Protein 7CVO (pdb70)

Structure (mmCIF, N/CA/C/O backbone):
data_7CVO
#
_entry.id   7CVO
#
_cell.length_a   54.744
_cell.length_b   139.944
_cell.length_c   65.569
_cell.angle_alpha   90.000
_cell.angle_beta   108.380
_cell.angle_gamma   90.000
#
_symmetry.space_group_name_H-M   'P 1 21 1'
#
loop_
_entity.id
_entity.type
_entity.pdbx_description
1 polymer 'Chimera of Nuclear transcription factor Y subunit C-4 and Zinc finger protein CONSTANS'
2 polymer 'Nuclear transcription factor Y subunit B-3'
3 polymer 'FT CORE2 DNA forward strand'
4 polymer 'FT CORE2 DNA reverse strand'
5 water water
#
loop_
_atom_site.group_PDB
_atom_site.id
_atom_site.type_symbol
_atom_site.label_atom_id
_atom_site.label_alt_id
_atom_site.label_comp_id
_atom_site.label_asym_id
_atom_site.label_entity_id
_atom_site.label_seq_id
_atom_site.pdbx_PDB_ins_code
_atom_site.Cartn_x
_atom_site.Cartn_y
_atom_site.Cartn_z
_atom_site.occupancy
_atom_site.B_iso_or_equiv
_atom_site.auth_seq_id
_atom_site.auth_comp_id
_atom_site.auth_asym_id
_atom_site.auth_atom_id
_atom_site.pdbx_PDB_model_num
ATOM 1 N N . HIS A 1 6 ? -12.399 -30.564 6.002 1.00 73.39 77 HIS A N 1
ATOM 2 C CA . HIS A 1 6 ? -11.556 -31.027 4.896 1.00 76.27 77 HIS A CA 1
ATOM 3 C C . HIS A 1 6 ? -11.143 -32.478 5.053 1.00 74.89 77 HIS A C 1
ATOM 4 O O . HIS A 1 6 ? -11.083 -33.018 6.152 1.00 78.87 77 HIS A O 1
ATOM 11 N N . GLN A 1 7 ? -10.871 -33.121 3.937 1.00 69.62 78 GLN A N 1
ATOM 12 C CA . GLN A 1 7 ? -10.415 -34.498 3.973 1.00 71.83 78 GLN A CA 1
ATOM 13 C C . GLN A 1 7 ? -8.894 -34.578 4.027 1.00 72.18 78 GLN A C 1
ATOM 14 O O . GLN A 1 7 ? -8.341 -35.680 4.157 1.00 70.19 78 GLN A O 1
ATOM 20 N N . LEU A 1 8 ? -8.197 -33.436 3.989 1.00 58.86 79 LEU A N 1
ATOM 21 C CA . LEU A 1 8 ? -6.769 -33.479 4.246 1.00 44.45 79 LEU A CA 1
ATOM 22 C C . LEU A 1 8 ? -6.384 -32.259 5.064 1.00 45.27 79 LEU A C 1
ATOM 23 O O . LEU A 1 8 ? -6.899 -31.161 4.826 1.00 45.89 79 LEU A O 1
ATOM 28 N N . PRO A 1 9 ? -5.514 -32.438 6.061 1.00 47.12 80 PRO A N 1
ATOM 29 C CA . PRO A 1 9 ? -5.211 -31.360 7.016 1.00 45.93 80 PRO A CA 1
ATOM 30 C C . PRO A 1 9 ? -4.422 -30.229 6.377 1.00 46.63 80 PRO A C 1
ATOM 31 O O . PRO A 1 9 ? -3.332 -30.436 5.834 1.00 45.58 80 PRO A O 1
ATOM 35 N N . LEU A 1 10 ? -4.973 -29.017 6.486 1.00 43.05 81 LEU A N 1
ATOM 36 C CA . LEU A 1 10 ? -4.370 -27.854 5.843 1.00 45.98 81 LEU A CA 1
ATOM 37 C C . LEU A 1 10 ? -2.962 -27.558 6.375 1.00 45.26 81 LEU A C 1
ATOM 38 O O . LEU A 1 10 ? -2.034 -27.310 5.594 1.00 49.69 81 LEU A O 1
ATOM 43 N N . ALA A 1 11 ? -2.790 -27.553 7.700 1.00 44.89 82 ALA A N 1
ATOM 44 C CA . ALA A 1 11 ? -1.498 -27.210 8.288 1.00 41.91 82 ALA A CA 1
ATOM 45 C C . ALA A 1 11 ? -0.405 -28.110 7.767 1.00 42.14 82 ALA A C 1
ATOM 46 O O . ALA A 1 11 ? 0.703 -27.645 7.470 1.00 39.59 82 ALA A O 1
ATOM 48 N N . ARG A 1 12 ? -0.709 -29.402 7.626 1.00 41.21 83 ARG A N 1
ATOM 49 C CA . ARG A 1 12 ? 0.297 -30.349 7.165 1.00 46.85 83 ARG A CA 1
ATOM 50 C C . ARG A 1 12 ? 0.679 -30.117 5.704 1.00 47.36 83 ARG A C 1
ATOM 51 O O . ARG A 1 12 ? 1.833 -30.351 5.318 1.00 41.89 83 ARG A O 1
ATOM 59 N N . ILE A 1 13 ? -0.275 -29.660 4.890 1.00 44.75 84 ILE A N 1
ATOM 60 C CA . ILE A 1 13 ? 0.019 -29.256 3.522 1.00 40.93 84 ILE A CA 1
ATOM 61 C C . ILE A 1 13 ? 1.002 -28.080 3.512 1.00 40.43 84 ILE A C 1
ATOM 62 O O . ILE A 1 13 ? 2.038 -28.121 2.829 1.00 44.85 84 ILE A O 1
ATOM 67 N N . LYS A 1 14 ? 0.683 -27.022 4.272 1.00 39.52 85 LYS A N 1
ATOM 68 C CA . LYS A 1 14 ? 1.571 -25.857 4.430 1.00 45.37 85 LYS A CA 1
ATOM 69 C C . LYS A 1 14 ? 2.976 -26.261 4.843 1.00 41.02 85 LYS A C 1
ATOM 70 O O . LYS A 1 14 ? 3.962 -25.716 4.338 1.00 43.85 85 LYS A O 1
ATOM 76 N N . LYS A 1 15 ? 3.082 -27.197 5.785 1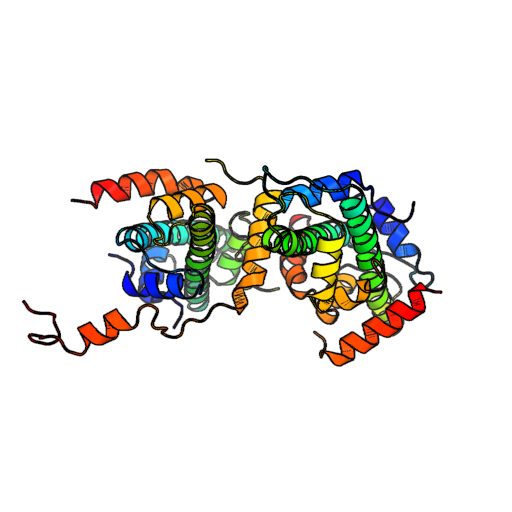.00 36.06 86 LYS A N 1
ATOM 77 C CA . LYS A 1 15 ? 4.386 -27.696 6.204 1.00 40.82 86 LYS A CA 1
ATOM 78 C C . LYS A 1 15 ? 5.180 -28.207 5.004 1.00 40.59 86 LYS A C 1
ATOM 79 O O . LYS A 1 15 ? 6.322 -27.783 4.763 1.00 39.25 86 LYS A O 1
ATOM 85 N N . ILE A 1 16 ? 4.579 -29.107 4.220 1.00 36.65 87 ILE A N 1
ATOM 86 C CA . ILE A 1 16 ? 5.290 -29.664 3.068 1.00 41.31 87 ILE A CA 1
ATOM 87 C C . ILE A 1 16 ? 5.636 -28.571 2.060 1.00 38.32 87 ILE A C 1
ATOM 88 O O . ILE A 1 16 ? 6.749 -28.537 1.525 1.00 47.71 87 ILE A O 1
ATOM 93 N N . MET A 1 17 ? 4.699 -27.650 1.799 1.00 43.30 88 MET A N 1
ATOM 94 C CA . MET A 1 17 ? 4.999 -26.517 0.921 1.00 36.50 88 MET A CA 1
ATOM 95 C C . MET A 1 17 ? 6.220 -25.749 1.415 1.00 38.98 88 MET A C 1
ATOM 96 O O . MET A 1 17 ? 7.145 -25.472 0.648 1.00 41.77 88 MET A O 1
ATOM 101 N N . LYS A 1 18 ? 6.244 -25.410 2.710 1.00 32.60 89 LYS A N 1
ATOM 102 C CA . LYS A 1 18 ? 7.298 -24.571 3.275 1.00 40.21 89 LYS A CA 1
ATOM 103 C C . LYS A 1 18 ? 8.653 -25.279 3.381 1.00 52.34 89 LYS A C 1
ATOM 104 O O . LYS A 1 18 ? 9.651 -24.607 3.632 1.00 53.82 89 LYS A O 1
ATOM 110 N N . ALA A 1 19 ? 8.735 -26.593 3.154 1.00 49.25 90 ALA A N 1
ATOM 111 C CA . ALA A 1 19 ? 10.041 -27.247 3.102 1.00 45.38 90 ALA A CA 1
ATOM 112 C C . ALA A 1 19 ? 10.895 -26.771 1.941 1.00 49.02 90 ALA A C 1
ATOM 113 O O . ALA A 1 19 ? 12.064 -27.148 1.848 1.00 56.39 90 ALA A O 1
ATOM 115 N N . ASP A 1 20 ? 10.331 -26.003 1.030 1.00 44.53 91 ASP A N 1
ATOM 116 C CA . ASP A 1 20 ? 11.104 -25.336 0.009 1.00 47.24 91 ASP A CA 1
ATOM 117 C C . ASP A 1 20 ? 11.529 -23.993 0.599 1.00 50.46 91 ASP A C 1
ATOM 118 O O . ASP A 1 20 ? 10.679 -23.176 0.970 1.00 52.06 91 ASP A O 1
ATOM 123 N N . GLU A 1 21 ? 12.844 -23.784 0.715 1.00 46.24 92 GLU A N 1
ATOM 124 C CA . GLU A 1 21 ? 13.338 -22.572 1.362 1.00 58.55 92 GLU A CA 1
ATOM 125 C C . GLU A 1 21 ? 12.941 -21.313 0.597 1.00 59.56 92 GLU A C 1
ATOM 126 O O . GLU A 1 21 ? 12.781 -20.247 1.203 1.00 62.21 92 GLU A O 1
ATOM 132 N N . ASP A 1 22 ? 12.745 -21.411 -0.720 1.00 5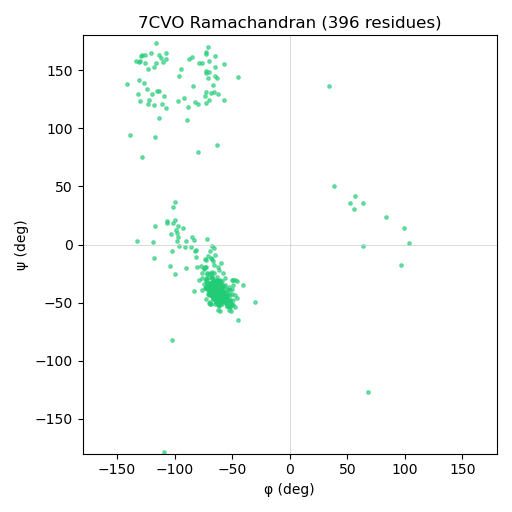5.01 93 ASP A N 1
ATOM 133 C CA . ASP A 1 22 ? 12.364 -20.222 -1.476 1.00 55.34 93 ASP A CA 1
ATOM 134 C C . ASP A 1 22 ? 10.918 -19.783 -1.243 1.00 60.73 93 ASP A C 1
ATOM 135 O O . ASP A 1 22 ? 10.557 -18.676 -1.651 1.00 68.34 93 ASP A O 1
ATOM 140 N N . VAL A 1 23 ? 10.078 -20.604 -0.611 1.00 53.45 94 VAL A N 1
ATOM 141 C CA . VAL A 1 23 ? 8.709 -20.195 -0.320 1.00 50.27 94 VAL A CA 1
ATOM 142 C C . VAL A 1 23 ? 8.712 -19.171 0.812 1.00 60.13 94 VAL A C 1
ATOM 143 O O . VAL A 1 23 ? 9.334 -19.387 1.856 1.00 64.79 94 VAL A O 1
ATOM 147 N N . ARG A 1 24 ? 8.006 -18.052 0.619 1.00 58.85 95 ARG A N 1
ATOM 148 C CA . ARG A 1 24 ? 7.872 -17.082 1.710 1.00 51.30 95 ARG A CA 1
ATOM 149 C C . ARG A 1 24 ? 6.510 -17.168 2.389 1.00 51.56 95 ARG A C 1
ATOM 150 O O . ARG A 1 24 ? 6.360 -17.789 3.444 1.00 52.82 95 ARG A O 1
ATOM 158 N N . MET A 1 25 ? 5.510 -16.543 1.803 1.00 48.45 96 MET A N 1
ATOM 159 C CA . MET A 1 25 ? 4.175 -16.603 2.359 1.00 46.08 96 MET A CA 1
ATOM 160 C C . MET A 1 25 ? 3.279 -17.410 1.431 1.00 48.90 96 MET A C 1
ATOM 161 O O . MET A 1 25 ? 3.584 -17.609 0.244 1.00 46.34 96 MET A O 1
ATOM 166 N N . ILE A 1 26 ? 2.162 -17.876 1.996 1.00 43.22 97 ILE A N 1
ATOM 167 C CA . ILE A 1 26 ? 1.224 -18.748 1.304 1.00 40.22 97 ILE A CA 1
ATOM 168 C C . ILE A 1 26 ? -0.175 -18.192 1.514 1.00 43.49 97 ILE A C 1
ATOM 169 O O . ILE A 1 26 ? -0.558 -17.862 2.639 1.00 46.75 97 ILE A O 1
ATOM 174 N N . SER A 1 27 ? -0.915 -18.028 0.429 1.00 40.02 98 SER A N 1
ATOM 175 C CA . SER A 1 27 ? -2.252 -17.489 0.550 1.00 35.36 98 SER A CA 1
ATOM 176 C C . SER A 1 27 ? -3.152 -18.511 1.218 1.00 35.08 98 SER A C 1
ATOM 177 O O . SER A 1 27 ? -2.884 -19.714 1.222 1.00 39.68 98 SER A O 1
ATOM 180 N N . ALA A 1 28 ? -4.241 -18.031 1.791 1.00 42.68 99 ALA A N 1
ATOM 181 C CA . ALA A 1 28 ? -5.090 -18.984 2.491 1.00 41.75 99 ALA A CA 1
ATOM 182 C C . ALA A 1 28 ? -5.775 -19.957 1.536 1.00 41.54 99 ALA A C 1
ATOM 183 O O . ALA A 1 28 ? -6.094 -21.080 1.940 1.00 49.82 99 ALA A O 1
ATOM 185 N N . GLU A 1 29 ? -5.978 -19.567 0.276 1.00 42.36 100 GLU A N 1
ATOM 186 C CA . GLU A 1 29 ? -6.540 -20.501 -0.694 1.00 43.30 100 GLU A CA 1
ATOM 187 C C . GLU A 1 29 ? -5.591 -21.630 -1.024 1.00 43.91 100 GLU A C 1
ATOM 188 O O . GLU A 1 29 ? -6.038 -22.750 -1.292 1.00 49.34 100 GLU A O 1
ATOM 194 N N . ALA A 1 30 ? -4.294 -21.348 -1.096 1.00 40.38 101 ALA A N 1
ATOM 195 C CA . ALA A 1 30 ? -3.384 -22.332 -1.663 1.00 42.56 101 ALA A CA 1
ATOM 196 C C . ALA A 1 30 ? -3.538 -23.680 -0.979 1.00 36.85 101 ALA A C 1
ATOM 197 O O . ALA A 1 30 ? -3.884 -24.658 -1.655 1.00 36.26 101 ALA A O 1
ATOM 199 N N . PRO A 1 31 ? -3.400 -23.795 0.344 1.00 37.25 102 PRO A N 1
ATOM 200 C CA . PRO A 1 31 ? -3.597 -25.133 0.947 1.00 36.62 102 PRO A CA 1
ATOM 201 C C . PRO A 1 31 ? -4.964 -25.724 0.663 1.00 37.77 102 PRO A C 1
ATOM 202 O O . PRO A 1 31 ? -5.075 -26.919 0.383 1.00 37.22 102 PRO A O 1
ATOM 206 N N . ILE A 1 32 ? -6.007 -24.895 0.693 1.00 44.67 103 ILE A N 1
ATOM 207 C CA . ILE A 1 32 ? -7.355 -25.362 0.403 1.00 32.89 103 ILE A CA 1
ATOM 208 C C . ILE A 1 32 ? -7.416 -25.936 -0.998 1.00 30.42 103 ILE A C 1
ATOM 209 O O . ILE A 1 32 ? -7.925 -27.036 -1.219 1.00 44.04 103 ILE A O 1
ATOM 214 N N . LEU A 1 33 ? -6.849 -25.229 -1.957 1.00 30.41 104 LEU A N 1
ATOM 215 C CA . LEU A 1 33 ? -6.816 -25.759 -3.311 1.00 31.78 104 LEU A CA 1
ATOM 216 C C . LEU A 1 33 ? -6.050 -27.079 -3.369 1.00 35.49 104 LEU A C 1
ATOM 217 O O . LEU A 1 33 ? -6.493 -28.048 -4.003 1.00 30.09 104 LEU A O 1
ATOM 222 N N . PHE A 1 34 ? -4.912 -27.134 -2.689 1.00 30.07 105 PHE A N 1
ATOM 223 C CA . PHE A 1 34 ? -4.040 -28.298 -2.742 1.00 37.23 105 PHE A CA 1
ATOM 224 C C . PHE A 1 34 ? -4.724 -29.531 -2.168 1.00 36.40 105 PHE A C 1
ATOM 225 O O . PHE A 1 34 ? -4.649 -30.621 -2.743 1.00 43.88 105 PHE A O 1
ATOM 233 N N . ALA A 1 35 ? -5.392 -29.378 -1.033 1.00 35.64 106 ALA A N 1
ATOM 234 C CA . ALA A 1 35 ? -6.109 -30.502 -0.448 1.00 34.62 106 ALA A CA 1
ATOM 235 C C . ALA A 1 35 ? -6.999 -31.183 -1.481 1.00 31.74 106 ALA A C 1
ATOM 236 O O . ALA A 1 35 ? -7.057 -32.410 -1.553 1.00 42.48 106 ALA A O 1
ATOM 238 N N . LYS A 1 36 ? -7.688 -30.395 -2.296 1.00 32.17 107 LYS A N 1
ATOM 239 C CA . LYS A 1 36 ? -8.527 -30.954 -3.342 1.00 33.61 107 LYS A CA 1
ATOM 240 C C . LYS A 1 36 ? -7.686 -31.546 -4.480 1.00 36.16 107 LYS A C 1
ATOM 241 O O . LYS A 1 36 ? -8.023 -32.605 -5.024 1.00 37.45 107 LYS A O 1
ATOM 247 N N . ALA A 1 37 ? -6.568 -30.902 -4.828 1.00 33.71 108 ALA A N 1
ATOM 248 C CA . ALA A 1 37 ? -5.720 -31.439 -5.887 1.00 26.56 108 ALA A CA 1
ATOM 249 C C . ALA A 1 37 ? -5.026 -32.722 -5.457 1.00 27.20 108 ALA A C 1
ATOM 250 O O . ALA A 1 37 ? -4.873 -33.652 -6.263 1.00 36.52 108 ALA A O 1
ATOM 252 N N . CYS A 1 38 ? -4.617 -32.810 -4.190 1.00 23.56 109 CYS A N 1
ATOM 253 C CA . CYS A 1 38 ? -4.051 -34.068 -3.704 1.00 28.93 109 CYS A CA 1
ATOM 254 C C . CYS A 1 38 ? -5.074 -35.181 -3.786 1.00 33.97 109 CYS A C 1
ATOM 255 O O . CYS A 1 38 ? -4.754 -36.295 -4.206 1.00 36.05 109 CYS A O 1
ATOM 258 N N . GLU A 1 39 ? -6.319 -34.884 -3.412 1.00 35.65 110 GLU A N 1
ATOM 259 C CA . GLU A 1 39 ? -7.405 -35.837 -3.578 1.00 35.36 110 GLU A CA 1
ATOM 260 C C . GLU A 1 39 ? -7.494 -36.360 -5.017 1.00 32.68 110 GLU A C 1
ATOM 261 O O . GLU A 1 39 ? -7.508 -37.576 -5.250 1.00 32.06 110 GLU A O 1
ATOM 267 N N . LEU A 1 40 ? -7.558 -35.462 -6.002 1.00 36.81 111 LEU A N 1
ATOM 268 C CA . LEU A 1 40 ? -7.617 -35.948 -7.382 1.00 33.81 111 LEU A CA 1
ATOM 269 C C . LEU A 1 40 ? -6.377 -36.760 -7.730 1.00 30.81 111 LEU A C 1
ATOM 270 O O . LEU A 1 40 ? -6.463 -37.752 -8.454 1.00 32.06 111 LEU A O 1
ATOM 275 N N . PHE A 1 41 ? -5.212 -36.337 -7.235 1.00 25.10 112 PHE A N 1
ATOM 276 C CA . PHE A 1 41 ? -3.983 -37.039 -7.550 1.00 27.70 112 PHE A CA 1
ATOM 277 C C . PHE A 1 41 ? -4.003 -38.445 -6.973 1.00 36.63 112 PHE A C 1
ATOM 278 O O . PHE A 1 41 ? -3.547 -39.398 -7.619 1.00 31.36 112 PHE A O 1
ATOM 286 N N . ILE A 1 42 ? -4.544 -38.593 -5.761 1.00 32.56 113 ILE A N 1
ATOM 287 C CA . ILE A 1 42 ? -4.646 -39.908 -5.149 1.00 33.48 113 ILE A CA 1
ATOM 288 C C . ILE A 1 42 ? -5.615 -40.783 -5.933 1.00 38.82 113 ILE A C 1
ATOM 289 O O . ILE A 1 42 ? -5.325 -41.955 -6.224 1.00 36.40 113 ILE A O 1
ATOM 294 N N . LEU A 1 43 ? -6.771 -40.224 -6.305 1.00 31.22 114 LEU A N 1
ATOM 295 C CA . LEU A 1 43 ? -7.737 -41.000 -7.069 1.00 29.69 114 LEU A CA 1
ATOM 296 C C . LEU A 1 43 ? -7.127 -41.476 -8.378 1.00 30.91 114 LEU A C 1
ATOM 297 O O . LEU A 1 43 ? -7.202 -42.666 -8.713 1.00 42.09 114 LEU A O 1
ATOM 302 N N . GLU A 1 44 ? -6.483 -40.573 -9.119 1.00 31.58 115 GLU A N 1
ATOM 303 C CA . GLU A 1 44 ? -5.896 -40.998 -10.388 1.00 37.96 115 GLU A CA 1
ATOM 304 C C . GLU A 1 44 ? -4.802 -42.050 -10.179 1.00 41.46 115 GLU A C 1
ATOM 305 O O . GLU A 1 44 ? -4.778 -43.078 -10.868 1.00 42.93 115 GLU A O 1
ATOM 311 N N . LEU A 1 45 ? -3.881 -41.797 -9.241 1.00 35.70 116 LEU A N 1
ATOM 312 C CA . LEU A 1 45 ? -2.811 -42.750 -8.966 1.00 30.98 116 LEU A CA 1
ATOM 313 C C . LEU A 1 45 ? -3.373 -44.094 -8.578 1.00 36.19 116 LEU A C 1
ATOM 314 O O . LEU A 1 45 ? -2.902 -45.136 -9.048 1.00 38.27 116 LEU A O 1
ATOM 319 N N . THR A 1 46 ? -4.392 -44.091 -7.725 1.00 33.52 117 THR A N 1
ATOM 320 C CA . THR A 1 46 ? -4.945 -45.360 -7.291 1.00 33.60 117 THR A CA 1
ATOM 321 C C . THR A 1 46 ? -5.682 -46.054 -8.425 1.00 38.70 117 THR A C 1
ATOM 322 O O . THR A 1 46 ? -5.534 -47.269 -8.596 1.00 42.48 117 THR A O 1
ATOM 326 N N . ILE A 1 47 ? -6.477 -45.301 -9.201 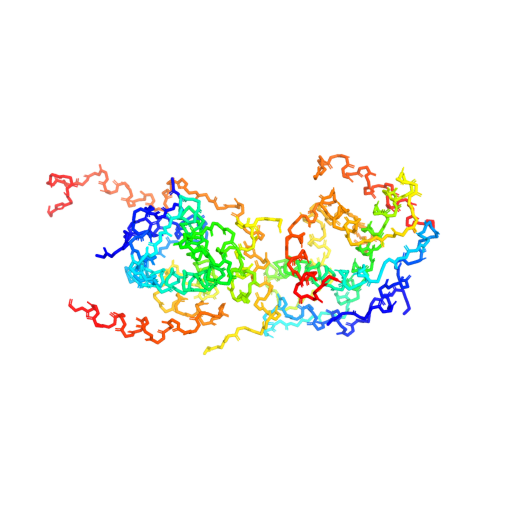1.00 42.07 118 ILE A N 1
ATOM 327 C CA . ILE A 1 47 ? -7.222 -45.899 -10.313 1.00 37.93 118 ILE A CA 1
ATOM 328 C C . ILE A 1 47 ? -6.283 -46.686 -11.203 1.00 35.57 118 ILE A C 1
ATOM 329 O O . ILE A 1 47 ? -6.535 -47.852 -11.522 1.00 43.37 118 ILE A O 1
ATOM 334 N N . ARG A 1 48 ? -5.179 -46.060 -11.611 1.00 35.76 119 ARG A N 1
ATOM 335 C CA . ARG A 1 48 ? -4.299 -46.712 -12.578 1.00 37.33 119 ARG A CA 1
ATOM 336 C C . ARG A 1 48 ? -3.521 -47.853 -11.942 1.00 39.56 119 ARG A C 1
ATOM 337 O O . ARG A 1 48 ? -3.202 -48.842 -12.619 1.00 48.81 119 ARG A O 1
ATOM 345 N N . SER A 1 49 ? -3.214 -47.743 -10.649 1.00 38.13 120 SER A N 1
ATOM 346 C CA . SER A 1 49 ? -2.550 -48.846 -9.958 1.00 39.77 120 SER A CA 1
ATOM 347 C C . SER A 1 49 ? -3.461 -50.060 -9.875 1.00 36.02 120 SER A C 1
ATOM 348 O O . SER A 1 49 ? -3.007 -51.202 -10.003 1.00 42.72 120 SER A O 1
ATOM 351 N N . TRP A 1 50 ? -4.757 -49.835 -9.689 1.00 31.35 121 TRP A N 1
ATOM 352 C CA . TRP A 1 50 ? -5.671 -50.963 -9.558 1.00 39.83 121 TRP A CA 1
ATOM 353 C C . TRP A 1 50 ? -5.745 -51.783 -10.848 1.00 40.26 121 TRP A C 1
ATOM 354 O O . TRP A 1 50 ? -5.918 -53.011 -10.793 1.00 43.62 121 TRP A O 1
ATOM 365 N N . LEU A 1 51 ? -5.591 -51.129 -12.004 1.00 37.11 122 LEU A N 1
ATOM 366 C CA . LEU A 1 51 ? -5.419 -51.842 -13.272 1.00 38.09 122 LEU A CA 1
ATOM 367 C C . LEU A 1 51 ? -4.357 -52.925 -13.177 1.00 40.20 122 LEU A C 1
ATOM 368 O O . LEU A 1 51 ? -4.585 -54.073 -13.559 1.00 46.28 122 LEU A O 1
ATOM 373 N N . HIS A 1 52 ? -3.175 -52.567 -12.693 1.00 39.95 123 HIS A N 1
ATOM 374 C CA . HIS A 1 52 ? -2.088 -53.536 -12.647 1.00 43.16 123 HIS A CA 1
ATOM 375 C C . HIS A 1 52 ? -2.422 -54.685 -11.705 1.00 41.04 123 HIS A C 1
ATOM 376 O O . HIS A 1 52 ? -2.107 -55.843 -11.992 1.00 51.62 123 HIS A O 1
ATOM 383 N N . ALA A 1 53 ? -3.069 -54.388 -10.582 1.00 42.35 124 ALA A N 1
ATOM 384 C CA . ALA A 1 53 ? -3.525 -55.459 -9.708 1.00 44.17 124 ALA A CA 1
ATOM 385 C C . ALA A 1 53 ? -4.506 -56.379 -10.431 1.00 45.08 124 ALA A C 1
ATOM 386 O O . ALA A 1 53 ? -4.499 -57.591 -10.229 1.00 48.16 124 ALA A O 1
ATOM 388 N N . GLU A 1 54 ? -5.363 -55.826 -11.281 1.00 48.26 125 GLU A N 1
ATOM 389 C CA . GLU A 1 54 ? -6.321 -56.684 -11.966 1.00 44.37 125 GLU A CA 1
ATOM 390 C C . GLU A 1 54 ? -5.627 -57.567 -12.992 1.00 48.20 125 GLU A C 1
ATOM 391 O O . GLU A 1 54 ? -5.814 -58.787 -13.000 1.00 59.21 125 GLU A O 1
ATOM 397 N N . GLU A 1 55 ? -4.808 -56.966 -13.854 1.00 47.90 126 GLU A N 1
ATOM 398 C CA . GLU A 1 55 ? -3.967 -57.731 -14.765 1.00 46.80 126 GLU A CA 1
ATOM 399 C C . GLU A 1 55 ? -3.260 -58.894 -14.073 1.00 50.09 126 GLU A C 1
ATOM 400 O O . GLU A 1 55 ? -2.985 -59.911 -14.712 1.00 58.89 126 GLU A O 1
ATOM 406 N N . ASN A 1 56 ? -2.931 -58.761 -12.790 1.00 53.72 127 ASN A N 1
ATOM 407 C CA . ASN A 1 56 ? -2.256 -59.828 -12.059 1.00 54.00 127 ASN A CA 1
ATOM 408 C C . ASN A 1 56 ? -3.217 -60.618 -11.177 1.00 49.86 127 ASN A C 1
ATOM 409 O O . ASN A 1 56 ? -2.783 -61.311 -10.254 1.00 52.84 127 ASN A O 1
ATOM 414 N N . LYS A 1 57 ? -4.517 -60.518 -11.444 1.00 49.35 128 LYS A N 1
ATOM 415 C CA . LYS A 1 57 ? -5.507 -61.412 -10.854 1.00 49.68 128 LYS A CA 1
ATOM 416 C C . LYS A 1 57 ? -5.445 -61.378 -9.326 1.00 59.44 128 LYS A C 1
ATOM 417 O O . LYS A 1 57 ? -5.525 -62.415 -8.663 1.00 69.48 128 LYS A O 1
ATOM 423 N N . ARG A 1 58 ? -5.292 -60.175 -8.764 1.00 54.08 129 ARG A N 1
ATOM 424 C CA . ARG A 1 58 ? -5.220 -59.968 -7.324 1.00 55.60 129 ARG A CA 1
ATOM 425 C C . ARG A 1 58 ? -6.394 -59.127 -6.830 1.00 59.39 129 ARG A C 1
ATOM 426 O O . ARG A 1 58 ? -6.994 -58.352 -7.579 1.00 58.65 129 ARG A O 1
ATOM 434 N N . ARG A 1 59 ? -6.706 -59.276 -5.542 1.00 52.66 130 ARG A N 1
ATOM 435 C CA . ARG A 1 59 ? -7.665 -58.413 -4.870 1.00 50.44 130 ARG A CA 1
ATOM 436 C C . ARG A 1 59 ? -7.010 -57.349 -3.996 1.00 47.74 130 ARG A C 1
ATOM 437 O O . ARG A 1 59 ? -7.712 -56.481 -3.457 1.00 50.19 130 ARG A O 1
ATOM 445 N N . THR A 1 60 ? -5.694 -57.381 -3.852 1.00 38.73 131 THR A N 1
ATOM 446 C CA . THR A 1 60 ? -4.977 -56.514 -2.936 1.00 39.14 131 THR A CA 1
ATOM 447 C C . THR A 1 60 ? -4.106 -55.569 -3.737 1.00 42.29 131 THR A C 1
ATOM 448 O O . THR A 1 60 ? -3.384 -56.000 -4.640 1.00 53.17 131 THR A O 1
ATOM 452 N N . LEU A 1 61 ? -4.171 -54.290 -3.404 1.00 39.62 132 LEU A N 1
ATOM 453 C CA . LEU A 1 61 ? -3.343 -53.309 -4.076 1.00 33.21 132 LEU A CA 1
ATOM 454 C C . LEU A 1 61 ? -1.995 -53.304 -3.389 1.00 42.47 132 LEU A C 1
ATOM 455 O O . LEU A 1 61 ? -1.926 -53.342 -2.160 1.00 51.05 132 LEU A O 1
ATOM 460 N N . GLN A 1 62 ? -0.924 -53.278 -4.186 1.00 41.97 133 GLN A N 1
ATOM 461 C CA . GLN A 1 62 ? 0.427 -53.510 -3.690 1.00 40.71 133 GLN A CA 1
ATOM 462 C C . GLN A 1 62 ? 1.387 -52.464 -4.234 1.00 43.94 133 GLN A C 1
ATOM 463 O O . GLN A 1 62 ? 1.140 -51.835 -5.264 1.00 43.11 133 GLN A O 1
ATOM 469 N N . LYS A 1 63 ? 2.500 -52.293 -3.514 1.00 44.14 134 LYS A N 1
ATOM 470 C CA . LYS A 1 63 ? 3.523 -51.334 -3.920 1.00 37.43 134 LYS A CA 1
ATOM 471 C C . LYS A 1 63 ? 3.838 -51.454 -5.400 1.00 43.13 134 LYS A C 1
ATOM 472 O O . LYS A 1 63 ? 3.889 -50.451 -6.120 1.00 52.34 134 LYS A O 1
ATOM 478 N N . ASN A 1 64 ? 4.009 -52.678 -5.885 1.00 31.68 135 ASN A N 1
ATOM 479 C CA . ASN A 1 64 ? 4.424 -52.842 -7.260 1.00 31.56 135 ASN A CA 1
ATOM 480 C C . ASN A 1 64 ? 3.335 -52.397 -8.234 1.00 39.64 135 ASN A C 1
ATOM 481 O O . ASN A 1 64 ? 3.657 -52.010 -9.366 1.00 49.64 135 ASN A O 1
ATOM 486 N N . ASP A 1 65 ? 2.066 -52.391 -7.806 1.00 31.30 136 ASP A N 1
ATOM 487 C CA . ASP A 1 65 ? 1.022 -51.757 -8.615 1.00 33.86 136 ASP A CA 1
ATOM 488 C C . ASP A 1 65 ? 1.212 -50.246 -8.724 1.00 39.26 136 ASP A C 1
ATOM 489 O O . ASP A 1 65 ? 1.081 -49.689 -9.816 1.00 43.15 136 ASP A O 1
ATOM 494 N N . ILE A 1 66 ? 1.496 -49.562 -7.615 1.00 36.79 137 ILE A N 1
ATOM 495 C CA . ILE A 1 66 ? 1.773 -48.124 -7.685 1.00 42.89 137 ILE A CA 1
ATOM 496 C C . ILE A 1 66 ? 2.940 -47.860 -8.623 1.00 42.58 137 ILE A C 1
ATOM 497 O O . ILE A 1 66 ? 2.899 -46.945 -9.459 1.00 45.26 137 ILE A O 1
ATOM 502 N N . ALA A 1 67 ? 3.983 -48.685 -8.520 1.00 43.01 138 ALA A N 1
ATOM 503 C CA . ALA A 1 67 ? 5.155 -48.526 -9.372 1.00 43.72 138 ALA A CA 1
ATOM 504 C C . ALA A 1 67 ? 4.805 -48.685 -10.839 1.00 42.77 138 ALA A C 1
ATOM 505 O O . ALA A 1 67 ? 5.325 -47.951 -11.691 1.00 52.75 138 ALA A O 1
ATOM 507 N N . ALA A 1 68 ? 3.943 -49.651 -11.162 1.00 39.01 139 ALA A N 1
ATOM 508 C CA . ALA A 1 68 ? 3.561 -49.839 -12.555 1.00 36.20 139 ALA A CA 1
ATOM 509 C C . ALA A 1 68 ? 2.842 -48.601 -13.080 1.00 42.38 139 ALA A C 1
ATOM 510 O O . ALA A 1 68 ? 3.157 -48.100 -14.166 1.00 42.53 139 ALA A O 1
ATOM 512 N N . ALA A 1 69 ? 1.927 -48.048 -12.278 1.00 37.14 140 ALA A N 1
ATOM 513 C CA . ALA A 1 69 ? 1.216 -46.839 -12.682 1.00 35.88 140 ALA A CA 1
ATOM 514 C C . ALA A 1 69 ? 2.173 -45.673 -12.889 1.00 36.88 140 ALA A C 1
ATOM 515 O O . ALA A 1 69 ? 2.066 -44.943 -13.879 1.00 46.52 140 ALA A O 1
ATOM 517 N N . ILE A 1 70 ? 3.103 -45.469 -11.957 1.00 30.13 141 ILE A N 1
ATOM 518 C CA . ILE A 1 70 ? 4.126 -44.443 -12.145 1.00 39.42 141 ILE A CA 1
ATOM 519 C C . ILE A 1 70 ? 4.882 -44.647 -13.453 1.00 44.88 141 ILE A C 1
ATOM 520 O O . ILE A 1 70 ? 5.116 -43.697 -14.206 1.00 53.31 141 ILE A O 1
ATOM 525 N N . THR A 1 71 ? 5.271 -45.882 -13.749 1.00 45.93 142 THR A N 1
ATOM 526 C CA . THR A 1 71 ? 6.057 -46.112 -14.955 1.00 39.64 142 THR A CA 1
ATOM 527 C C . THR A 1 71 ? 5.223 -45.908 -16.207 1.00 42.54 142 THR A C 1
ATOM 528 O O . THR A 1 71 ? 5.729 -45.395 -17.210 1.00 45.60 142 THR A O 1
ATOM 532 N N . ARG A 1 72 ? 3.939 -46.292 -16.171 1.00 38.64 143 ARG A N 1
ATOM 533 C CA . ARG A 1 72 ? 3.107 -46.185 -17.361 1.00 39.59 143 ARG A CA 1
ATOM 534 C C . ARG A 1 72 ? 2.644 -44.769 -17.642 1.00 41.56 143 ARG A C 1
ATOM 535 O O . ARG A 1 72 ? 2.184 -44.495 -18.751 1.00 59.01 143 ARG A O 1
ATOM 543 N N . THR A 1 73 ? 2.694 -43.887 -16.669 1.00 46.69 144 THR A N 1
ATOM 544 C CA . THR A 1 73 ? 2.028 -42.602 -16.775 1.00 44.69 144 THR A CA 1
ATOM 545 C C . THR A 1 73 ? 3.094 -41.528 -16.811 1.00 44.45 144 THR A C 1
ATOM 546 O O . THR A 1 73 ? 3.718 -41.231 -15.783 1.00 42.77 144 THR A O 1
ATOM 550 N N . ASP A 1 74 ? 3.255 -40.932 -17.993 1.00 46.54 145 ASP A N 1
ATOM 551 C CA . ASP A 1 74 ? 4.312 -39.961 -18.254 1.00 47.34 145 ASP A CA 1
ATOM 552 C C . ASP A 1 74 ? 4.366 -38.864 -17.203 1.00 45.00 145 ASP A C 1
ATOM 553 O O . ASP A 1 74 ? 5.425 -38.576 -16.648 1.00 44.78 145 ASP A O 1
ATOM 558 N N . ILE A 1 75 ? 3.244 -38.231 -16.910 1.00 43.74 146 ILE A N 1
ATOM 559 C CA . ILE A 1 75 ? 3.328 -37.101 -16.005 1.00 42.35 146 ILE A CA 1
ATOM 560 C C . ILE A 1 75 ? 3.605 -37.534 -14.568 1.00 45.43 146 ILE A C 1
ATOM 561 O O . ILE A 1 75 ? 3.625 -36.691 -13.666 1.00 48.15 146 ILE A O 1
ATOM 566 N N . PHE A 1 76 ? 3.833 -38.805 -14.330 1.00 48.30 147 PHE A N 1
ATOM 567 C CA . PHE A 1 76 ? 4.157 -39.284 -13.020 1.00 48.97 147 PHE A CA 1
ATOM 568 C C . PHE A 1 76 ? 5.620 -39.578 -12.881 1.00 50.12 147 PHE A C 1
ATOM 569 O O . PHE A 1 76 ? 6.030 -40.112 -11.931 1.00 41.61 147 PHE A O 1
ATOM 577 N N . ASP A 1 77 ? 6.388 -39.192 -13.857 1.00 41.20 148 ASP A N 1
ATOM 578 C CA . ASP A 1 77 ? 7.775 -39.502 -13.889 1.00 42.98 148 ASP A CA 1
ATOM 579 C C . ASP A 1 77 ? 8.627 -38.747 -12.912 1.00 42.65 148 ASP A C 1
ATOM 580 O O . ASP A 1 77 ? 9.714 -39.119 -12.662 1.00 44.09 148 ASP A O 1
ATOM 585 N N . PHE A 1 78 ? 8.091 -37.719 -12.321 1.00 41.14 149 PHE A N 1
ATOM 586 C CA . PHE A 1 78 ? 8.735 -37.047 -11.232 1.00 40.96 149 PHE A CA 1
ATOM 587 C C . PHE A 1 78 ? 8.797 -37.938 -10.049 1.00 44.32 149 PHE A C 1
ATOM 588 O O . PHE A 1 78 ? 9.472 -37.650 -9.148 1.00 40.06 149 PHE A O 1
ATOM 596 N N . LEU A 1 79 ? 8.049 -39.012 -10.065 1.00 40.56 150 LEU A N 1
ATOM 597 C CA . LEU A 1 79 ? 8.003 -39.933 -8.989 1.00 38.07 150 LEU A CA 1
ATOM 598 C C . LEU A 1 79 ? 8.840 -41.163 -9.100 1.00 44.03 150 LEU A C 1
ATOM 599 O O . LEU A 1 79 ? 8.720 -42.006 -8.327 1.00 42.41 150 LEU A O 1
ATOM 604 N N . VAL A 1 80 ? 9.703 -41.243 -10.063 1.00 48.69 151 VAL A N 1
ATOM 605 C CA . VAL A 1 80 ? 10.499 -42.412 -10.315 1.00 49.84 151 VAL A CA 1
ATOM 606 C C . VAL A 1 80 ? 11.421 -42.801 -9.181 1.00 52.85 151 VAL A C 1
ATOM 607 O O . VAL A 1 80 ? 11.836 -43.880 -9.140 1.00 48.03 151 VAL A O 1
ATOM 611 N N . ASP A 1 81 ? 11.758 -41.892 -8.297 1.00 55.76 152 ASP A N 1
ATOM 612 C CA . ASP A 1 81 ? 12.670 -42.182 -7.198 1.00 49.62 152 ASP A CA 1
ATOM 613 C C . ASP A 1 81 ? 12.015 -42.974 -6.078 1.00 50.51 152 ASP A C 1
ATOM 614 O O . ASP A 1 81 ? 12.726 -43.611 -5.290 1.00 49.58 152 ASP A O 1
ATOM 619 N N . ILE A 1 82 ? 10.692 -42.891 -5.940 1.00 53.47 153 ILE A N 1
ATOM 620 C CA . ILE A 1 82 ? 10.021 -43.541 -4.816 1.00 46.20 153 ILE A CA 1
ATOM 621 C C . ILE A 1 82 ? 9.951 -45.040 -5.016 1.00 55.22 153 ILE A C 1
ATOM 622 O O . ILE A 1 82 ? 9.816 -45.798 -4.059 1.00 59.79 153 ILE A O 1
ATOM 627 N N . VAL A 1 83 ? 10.084 -45.484 -6.249 1.00 60.76 154 VAL A N 1
ATOM 628 C CA . VAL A 1 83 ? 9.934 -46.885 -6.588 1.00 61.64 154 VAL A CA 1
ATOM 629 C C . VAL A 1 83 ? 11.175 -47.276 -7.381 1.00 70.56 154 VAL A C 1
ATOM 630 O O . VAL A 1 83 ? 11.110 -47.410 -8.612 1.00 75.32 154 VAL A O 1
ATOM 634 N N . PRO A 1 84 ? 12.324 -47.452 -6.732 1.00 66.05 155 PRO A N 1
ATOM 635 C CA . PRO A 1 84 ? 13.564 -47.717 -7.461 1.00 66.48 155 PRO A CA 1
ATOM 636 C C . PRO A 1 84 ? 13.580 -49.110 -8.079 1.00 75.73 155 PRO A C 1
ATOM 637 O O . PRO A 1 84 ? 12.751 -49.966 -7.782 1.00 70.28 155 PRO A O 1
ATOM 641 N N . ARG A 1 85 ? 14.589 -49.334 -8.926 1.00 88.51 156 ARG A N 1
ATOM 642 C CA . ARG A 1 85 ? 14.820 -50.611 -9.613 1.00 86.80 156 ARG A CA 1
ATOM 643 C C . ARG A 1 85 ? 13.609 -51.068 -10.423 1.00 88.64 156 ARG A C 1
ATOM 644 O O . ARG A 1 85 ? 13.328 -50.544 -11.502 1.00 87.20 156 ARG A O 1
ATOM 652 N N . VAL A 1 106 ? -2.270 -20.567 -20.933 1.00 74.05 298 VAL A N 1
ATOM 653 C CA . VAL A 1 106 ? -1.217 -21.428 -20.425 1.00 77.36 298 VAL A CA 1
ATOM 654 C C . VAL A 1 106 ? -1.251 -22.787 -21.058 1.00 78.69 298 VAL A C 1
ATOM 655 O O . VAL A 1 106 ? -2.298 -23.394 -21.167 1.00 76.74 298 VAL A O 1
ATOM 659 N N . THR A 1 107 ? -0.091 -23.292 -21.431 1.00 82.13 299 THR A N 1
ATOM 660 C CA . THR A 1 107 ? -0.036 -24.598 -22.033 1.00 83.70 299 THR A CA 1
ATOM 661 C C . THR A 1 107 ? 0.910 -25.521 -21.344 1.00 86.87 299 THR A C 1
ATOM 662 O O . THR A 1 107 ? 1.837 -25.112 -20.697 1.00 88.66 299 THR A O 1
ATOM 666 N N . GLN A 1 108 ? 0.638 -26.793 -21.529 1.00 87.56 300 GLN A N 1
ATOM 667 C CA . GLN A 1 108 ? 1.449 -27.853 -21.026 1.00 90.60 300 GLN A CA 1
ATOM 668 C C . GLN A 1 108 ? 2.798 -27.754 -21.686 1.00 94.11 300 GLN A C 1
ATOM 669 O O . GLN A 1 108 ? 2.906 -27.393 -22.834 1.00 94.31 300 GLN A O 1
ATOM 675 N N . LEU A 1 109 ? 3.838 -28.048 -20.939 1.00 96.92 301 LEU A N 1
ATOM 676 C CA . LEU A 1 109 ? 5.166 -28.032 -21.472 1.00 100.52 301 LEU A CA 1
ATOM 677 C C . LEU A 1 109 ? 5.317 -29.181 -22.425 1.00 102.44 301 LEU A C 1
ATOM 678 O O . LEU A 1 109 ? 4.708 -30.223 -22.255 1.00 101.94 301 LEU A O 1
ATOM 683 N N . SER A 1 110 ? 6.155 -28.964 -23.438 1.00 104.76 302 SER A N 1
ATOM 684 C CA . SER A 1 110 ? 6.516 -29.989 -24.409 1.00 106.88 302 SER A CA 1
ATOM 685 C C . SER A 1 110 ? 7.266 -31.077 -23.665 1.00 109.69 302 SER A C 1
ATOM 686 O O . SER A 1 110 ? 7.993 -30.795 -22.713 1.00 110.42 302 SER A O 1
ATOM 689 N N . PRO A 1 111 ? 7.074 -32.324 -24.078 1.00 74.37 303 PRO A N 1
ATOM 690 C CA . PRO A 1 111 ? 7.493 -33.447 -23.238 1.00 73.18 303 PRO A CA 1
ATOM 691 C C . PRO A 1 111 ? 8.925 -33.223 -22.804 1.00 64.34 303 PRO A C 1
ATOM 692 O O . PRO A 1 111 ? 9.300 -33.523 -21.670 1.00 57.79 303 PRO A O 1
ATOM 696 N N . MET A 1 112 ? 9.718 -32.689 -23.720 1.00 60.58 304 MET A N 1
ATOM 697 C CA . MET A 1 112 ? 11.097 -32.384 -23.452 1.00 65.35 304 MET A CA 1
ATOM 698 C C . MET A 1 112 ? 11.274 -31.210 -22.489 1.00 67.42 304 MET A C 1
ATOM 699 O O . MET A 1 112 ? 12.114 -31.270 -21.633 1.00 68.20 304 MET A O 1
ATOM 704 N N . ASP A 1 113 ? 10.492 -30.153 -22.616 1.00 61.55 305 ASP A N 1
ATOM 705 C CA . ASP A 1 113 ? 10.592 -29.037 -21.689 1.00 60.19 305 ASP A CA 1
ATOM 706 C C . ASP A 1 113 ? 10.199 -29.470 -20.311 1.00 55.65 305 ASP A C 1
ATOM 707 O O . ASP A 1 113 ? 10.788 -29.098 -19.343 1.00 53.98 305 ASP A O 1
ATOM 712 N N . ARG A 1 114 ? 9.162 -30.267 -20.245 1.00 58.35 306 ARG A N 1
ATOM 713 C CA . ARG A 1 114 ? 8.682 -30.783 -19.000 1.00 47.66 306 ARG A CA 1
ATOM 714 C C . ARG A 1 114 ? 9.721 -31.686 -18.425 1.00 45.85 306 ARG A C 1
ATOM 715 O O . ARG A 1 114 ? 9.975 -31.680 -17.256 1.00 46.52 306 ARG A O 1
ATOM 723 N N . GLU A 1 115 ? 10.341 -32.475 -19.265 1.00 48.52 307 GLU A N 1
ATOM 724 C CA . GLU A 1 115 ? 11.409 -33.339 -18.790 1.00 46.37 307 GLU A CA 1
ATOM 725 C C . GLU A 1 115 ? 12.514 -32.605 -18.053 1.00 47.72 307 GLU A C 1
ATOM 726 O O . GLU A 1 115 ? 13.063 -33.111 -17.155 1.00 45.63 307 GLU A O 1
ATOM 732 N N . ALA A 1 116 ? 12.872 -31.436 -18.487 1.00 48.21 308 ALA A N 1
ATOM 733 C CA . ALA A 1 116 ? 13.928 -30.681 -17.837 1.00 38.85 308 ALA A CA 1
ATOM 734 C C . ALA A 1 116 ? 13.472 -30.204 -16.468 1.00 38.16 308 ALA A C 1
ATOM 735 O O . ALA A 1 116 ? 14.250 -30.209 -15.510 1.00 50.20 308 ALA A O 1
ATOM 737 N N . ARG A 1 117 ? 12.206 -29.823 -16.346 1.00 37.04 309 ARG A N 1
ATOM 738 C CA . ARG A 1 117 ? 11.719 -29.405 -15.042 1.00 42.70 309 ARG A CA 1
ATOM 739 C C . ARG A 1 117 ? 11.651 -30.575 -14.061 1.00 44.38 309 ARG A C 1
ATOM 740 O O . ARG A 1 117 ? 11.915 -30.395 -12.867 1.00 42.54 309 ARG A O 1
ATOM 748 N N . VAL A 1 118 ? 11.351 -31.779 -14.541 1.00 37.67 310 VAL A N 1
ATOM 749 C CA . VAL A 1 118 ? 11.390 -32.937 -13.660 1.00 34.97 310 VAL A CA 1
ATOM 750 C C . VAL A 1 118 ? 12.815 -33.204 -13.197 1.00 41.91 310 VAL A C 1
ATOM 751 O O . VAL A 1 118 ? 13.063 -33.486 -12.018 1.00 42.63 310 VAL A O 1
ATOM 755 N N . LEU A 1 119 ? 13.783 -33.086 -14.106 1.00 37.18 311 LEU A N 1
ATOM 756 C CA . LEU A 1 119 ? 15.169 -33.298 -13.711 1.00 36.43 311 LEU A CA 1
ATOM 757 C C . LEU A 1 119 ? 15.640 -32.231 -12.714 1.00 46.25 311 LEU A C 1
ATOM 758 O O . LEU A 1 119 ? 16.289 -32.552 -11.708 1.00 53.22 311 LEU A O 1
ATOM 763 N N . ARG A 1 120 ? 15.297 -30.962 -12.942 1.00 42.99 312 ARG A N 1
ATOM 764 C CA . ARG A 1 120 ? 15.671 -29.975 -11.940 1.00 38.27 312 ARG A CA 1
ATOM 765 C C . ARG A 1 120 ? 14.984 -30.244 -10.611 1.00 43.32 312 ARG A C 1
ATOM 766 O O . ARG A 1 120 ? 15.573 -29.989 -9.554 1.00 38.37 312 ARG A O 1
ATOM 774 N N . TYR A 1 121 ? 13.753 -30.769 -10.639 1.00 42.25 313 TYR A N 1
ATOM 775 C CA . TYR A 1 121 ? 13.059 -31.096 -9.394 1.00 34.98 313 TYR A CA 1
ATOM 776 C C . TYR A 1 121 ? 13.779 -32.210 -8.642 1.00 38.79 313 TYR A C 1
ATOM 777 O O . TYR A 1 121 ? 13.961 -32.138 -7.425 1.00 45.62 313 TYR A O 1
ATOM 786 N N . ARG A 1 122 ? 14.190 -33.258 -9.353 1.00 46.81 314 ARG A N 1
ATOM 787 C CA . ARG A 1 122 ? 14.934 -34.325 -8.700 1.00 46.40 314 ARG A CA 1
ATOM 788 C C . ARG A 1 122 ? 16.319 -33.869 -8.228 1.00 47.87 314 ARG A C 1
ATOM 789 O O . ARG A 1 122 ? 16.800 -34.382 -7.220 1.00 45.82 314 ARG A O 1
ATOM 797 N N . GLU A 1 123 ? 16.904 -32.886 -8.906 1.00 48.50 315 GLU A N 1
ATOM 798 C CA . GLU A 1 123 ? 18.135 -32.252 -8.442 1.00 45.72 315 GLU A CA 1
ATOM 799 C C . GLU A 1 123 ? 17.968 -31.507 -7.109 1.00 48.97 315 GLU A C 1
ATOM 800 O O . GLU A 1 123 ? 18.842 -31.568 -6.245 1.00 55.03 315 GLU A O 1
ATOM 806 N N . LYS A 1 124 ? 16.847 -30.804 -6.951 1.00 46.78 316 LYS A N 1
ATOM 807 C CA . LYS A 1 124 ? 16.595 -29.995 -5.760 1.00 51.49 316 LYS A CA 1
ATOM 808 C C . LYS A 1 124 ? 16.071 -30.811 -4.577 1.00 59.25 316 LYS A C 1
ATOM 809 O O . LYS A 1 124 ? 16.041 -30.299 -3.456 1.00 54.07 316 LYS A O 1
ATOM 815 N N . ARG A 1 125 ? 15.705 -32.071 -4.796 1.00 60.75 317 ARG A N 1
ATOM 816 C CA . ARG A 1 125 ? 14.864 -32.797 -3.850 1.00 58.09 317 ARG A CA 1
ATOM 817 C C . ARG A 1 125 ? 15.547 -33.000 -2.513 1.00 66.90 317 ARG A C 1
ATOM 818 O O . ARG A 1 125 ? 14.886 -32.983 -1.470 1.00 80.08 317 ARG A O 1
ATOM 826 N N . LYS A 1 126 ? 16.859 -33.239 -2.524 1.00 70.43 318 LYS A N 1
ATOM 827 C CA . LYS A 1 126 ? 17.571 -33.487 -1.275 1.00 76.87 318 LYS A CA 1
ATOM 828 C C . LYS A 1 126 ? 17.615 -32.250 -0.386 1.00 79.73 318 LYS A C 1
ATOM 829 O O . LYS A 1 126 ? 17.534 -32.370 0.841 1.00 90.57 318 LYS A O 1
ATOM 835 N N . THR A 1 127 ? 17.711 -31.058 -0.977 1.00 77.84 319 THR A N 1
ATOM 836 C CA . THR A 1 127 ? 17.829 -29.832 -0.195 1.00 82.63 319 THR A CA 1
ATOM 837 C C . THR A 1 127 ? 16.587 -29.510 0.648 1.00 82.97 319 THR A C 1
ATOM 838 O O . THR A 1 127 ? 16.621 -28.526 1.399 1.00 92.59 319 THR A O 1
ATOM 842 N N . ARG A 1 128 ? 15.511 -30.308 0.559 1.00 85.58 320 ARG A N 1
ATOM 843 C CA . ARG A 1 128 ? 14.266 -30.014 1.279 1.00 80.88 320 ARG A CA 1
ATOM 844 C C . ARG A 1 128 ? 14.411 -30.306 2.772 1.00 82.76 320 ARG A C 1
ATOM 845 O O . ARG A 1 128 ? 14.790 -31.413 3.167 1.00 84.76 320 ARG A O 1
ATOM 853 N N . LYS A 1 129 ? 14.076 -29.321 3.604 1.00 77.87 321 LYS A N 1
ATOM 854 C CA . LYS A 1 129 ? 14.171 -29.447 5.054 1.00 81.50 321 LYS A CA 1
ATOM 855 C C . LYS A 1 129 ? 12.777 -29.298 5.652 1.00 77.81 321 LYS A C 1
ATOM 856 O O . LYS A 1 129 ? 12.132 -28.254 5.483 1.00 68.70 321 LYS A O 1
ATOM 862 N N . PHE A 1 130 ? 12.320 -30.334 6.362 1.00 77.80 322 PHE A N 1
ATOM 863 C CA . PHE A 1 130 ? 10.978 -30.375 6.935 1.00 71.71 322 PHE A CA 1
ATOM 864 C C . PHE A 1 130 ? 10.946 -30.006 8.417 1.00 74.68 322 PHE A C 1
ATOM 865 O O . PHE A 1 130 ? 9.926 -30.227 9.080 1.00 69.54 322 PHE A O 1
ATOM 873 N N . GLU A 1 131 ? 12.034 -29.458 8.950 1.00 80.25 323 GLU A N 1
ATOM 874 C CA . GLU A 1 131 ? 12.016 -28.948 10.310 1.00 81.81 323 GLU A CA 1
ATOM 875 C C . GLU A 1 131 ? 11.339 -27.582 10.325 1.00 81.03 323 GLU A C 1
ATOM 876 O O . GLU A 1 131 ? 11.277 -26.881 9.309 1.00 74.31 323 GLU A O 1
ATOM 882 N N . LYS A 1 132 ? 10.809 -27.213 11.489 1.00 82.13 324 LYS A N 1
ATOM 883 C CA . LYS A 1 132 ? 10.189 -25.903 11.614 1.00 82.44 324 LYS A CA 1
ATOM 884 C C . LYS A 1 132 ? 11.242 -24.809 11.450 1.00 80.89 324 LYS A C 1
ATOM 885 O O . LYS A 1 132 ? 12.315 -24.865 12.056 1.00 77.54 324 LYS A O 1
ATOM 891 N N . THR A 1 133 ? 10.948 -23.828 10.606 1.00 77.10 325 THR A N 1
ATOM 892 C CA . THR A 1 133 ? 11.787 -22.649 10.458 1.00 73.91 325 THR A CA 1
ATOM 893 C C . THR A 1 133 ? 10.921 -21.414 10.647 1.00 73.42 325 THR A C 1
ATOM 894 O O . THR A 1 133 ? 9.774 -21.368 10.189 1.00 78.87 325 THR A O 1
ATOM 898 N N . ILE A 1 134 ? 11.452 -20.431 11.352 1.00 66.05 326 ILE A N 1
ATOM 899 C CA . ILE A 1 134 ? 10.758 -19.169 11.536 1.00 62.88 326 ILE A CA 1
ATOM 900 C C . ILE A 1 134 ? 11.202 -18.232 10.419 1.00 62.65 326 ILE A C 1
ATOM 901 O O . ILE A 1 134 ? 12.401 -18.030 10.198 1.00 60.71 326 ILE A O 1
ATOM 906 N N . ARG A 1 135 ? 10.229 -17.689 9.685 1.00 63.33 327 ARG A N 1
ATOM 907 C CA . ARG A 1 135 ? 10.518 -16.824 8.552 1.00 59.91 327 ARG A CA 1
ATOM 908 C C . ARG A 1 135 ? 10.292 -15.348 8.827 1.00 57.67 327 ARG A C 1
ATOM 909 O O . ARG A 1 135 ? 10.807 -14.521 8.067 1.00 61.49 327 ARG A O 1
ATOM 917 N N . TYR A 1 136 ? 9.531 -14.994 9.872 1.00 56.39 328 TYR A N 1
ATOM 918 C CA . TYR A 1 136 ? 9.231 -13.590 10.169 1.00 54.71 328 TYR A CA 1
ATOM 919 C C . TYR A 1 136 ? 9.318 -13.376 11.677 1.00 55.81 328 TYR A C 1
ATOM 920 O O . TYR A 1 136 ? 8.336 -13.569 12.405 1.00 55.72 328 TYR A O 1
ATOM 929 N N . ALA A 1 137 ? 10.486 -12.934 12.137 1.00 57.01 329 ALA A N 1
ATOM 930 C CA . ALA A 1 137 ? 10.764 -12.977 13.568 1.00 58.32 329 ALA A CA 1
ATOM 931 C C . ALA A 1 137 ? 9.965 -11.924 14.339 1.00 58.58 329 ALA A C 1
ATOM 932 O O . ALA A 1 137 ? 9.513 -12.188 15.460 1.00 59.28 329 ALA A O 1
ATOM 934 N N . SER A 1 138 ? 9.761 -10.730 13.775 1.00 58.26 330 SER A N 1
ATOM 935 C CA . SER A 1 138 ? 8.966 -9.778 14.545 1.00 60.71 330 SER A CA 1
ATOM 936 C C . SER A 1 138 ? 7.526 -10.242 14.723 1.00 63.05 330 SER A C 1
ATOM 937 O O . SER A 1 138 ? 6.882 -9.844 15.698 1.00 68.51 330 SER A O 1
ATOM 940 N N . ARG A 1 139 ? 7.011 -11.088 13.829 1.00 57.32 331 ARG A N 1
ATOM 941 C CA . ARG A 1 139 ? 5.725 -11.725 14.091 1.00 58.56 331 ARG A CA 1
ATOM 942 C C . ARG A 1 139 ? 5.795 -12.612 15.317 1.00 58.88 331 ARG A C 1
ATOM 943 O O . ARG A 1 139 ? 4.880 -12.617 16.148 1.00 58.00 331 ARG A O 1
ATOM 951 N N . LYS A 1 140 ? 6.855 -13.410 15.420 1.00 58.86 332 LYS A N 1
ATOM 952 C CA . LYS A 1 140 ? 6.987 -14.273 16.579 1.00 66.03 332 LYS A CA 1
ATOM 953 C C . LYS A 1 140 ? 7.137 -13.445 17.844 1.00 69.70 332 LYS A C 1
ATOM 954 O O . LYS A 1 140 ? 6.616 -13.820 18.903 1.00 69.45 332 LYS A O 1
ATOM 960 N N . ALA A 1 141 ? 7.806 -12.297 17.739 1.00 70.65 333 ALA A N 1
ATOM 961 C CA . ALA A 1 141 ? 7.945 -11.411 18.889 1.00 67.79 333 ALA A CA 1
ATOM 962 C C . ALA A 1 141 ? 6.580 -10.957 19.390 1.00 65.40 333 ALA A C 1
ATOM 963 O O . ALA A 1 141 ? 6.287 -11.033 20.589 1.00 65.43 333 ALA A O 1
ATOM 965 N N . TYR A 1 142 ? 5.717 -10.506 18.477 1.00 61.66 334 TYR A N 1
ATOM 966 C CA . TYR A 1 142 ? 4.408 -10.023 18.898 1.00 62.29 334 TYR A CA 1
ATOM 967 C C . TYR A 1 142 ? 3.513 -11.157 19.381 1.00 64.91 334 TYR A C 1
ATOM 968 O O . TYR A 1 142 ? 2.705 -10.956 20.292 1.00 67.46 334 TYR A O 1
ATOM 977 N N . ALA A 1 143 ? 3.647 -12.352 18.795 1.00 62.02 335 ALA A N 1
ATOM 978 C CA . ALA A 1 143 ? 2.780 -13.463 19.169 1.00 66.85 335 ALA A CA 1
ATOM 979 C C . ALA A 1 143 ? 3.089 -13.984 20.562 1.00 72.67 335 ALA A C 1
ATOM 980 O O . ALA A 1 143 ? 2.193 -14.516 21.230 1.00 77.71 335 ALA A O 1
ATOM 982 N N . GLU A 1 144 ? 4.334 -13.846 21.016 1.00 67.54 336 GLU A N 1
ATOM 983 C CA . GLU A 1 144 ? 4.729 -14.319 22.337 1.00 73.00 336 GLU A CA 1
ATOM 984 C C . GLU A 1 144 ? 4.550 -13.270 23.427 1.00 75.70 336 GLU A C 1
ATOM 985 O O . GLU A 1 144 ? 4.906 -13.525 24.581 1.00 78.07 336 GLU A O 1
ATOM 991 N N . ILE A 1 145 ? 4.017 -12.098 23.096 1.00 76.36 337 ILE A N 1
ATOM 992 C CA . ILE A 1 145 ? 3.833 -11.018 24.055 1.00 80.44 337 ILE A CA 1
ATOM 993 C C . ILE A 1 145 ? 2.376 -10.642 24.228 1.00 77.76 337 ILE A C 1
ATOM 994 O O . ILE A 1 145 ? 2.066 -9.730 25.003 1.00 83.85 337 ILE A O 1
ATOM 999 N N . ARG A 1 146 ? 1.486 -11.329 23.572 1.00 68.56 338 ARG A N 1
ATOM 1000 C CA . ARG A 1 146 ? 0.146 -10.852 23.322 1.00 74.11 338 ARG A CA 1
ATOM 1001 C C . ARG A 1 146 ? -0.891 -11.639 24.138 1.00 80.21 338 ARG A C 1
ATOM 1002 O O . ARG A 1 146 ? -0.630 -12.776 24.544 1.00 80.21 338 ARG A O 1
ATOM 1010 N N . PRO A 1 147 ? -2.041 -11.069 24.384 1.00 73.66 339 PRO A N 1
ATOM 1011 C CA . PRO A 1 147 ? -3.036 -11.707 25.197 1.00 72.90 339 PRO A CA 1
ATOM 1012 C C . PRO A 1 147 ? -3.609 -12.925 24.581 1.00 71.43 339 PRO A C 1
ATOM 1013 O O . PRO A 1 147 ? -3.910 -12.937 23.438 1.00 69.60 339 PRO A O 1
ATOM 1017 N N . ARG A 1 148 ? -3.763 -13.946 25.374 1.00 72.44 340 ARG A N 1
ATOM 1018 C CA . ARG A 1 148 ? -4.422 -15.123 24.944 1.00 74.91 340 ARG A CA 1
ATOM 1019 C C . ARG A 1 148 ? -5.489 -15.550 25.918 1.00 85.50 340 ARG A C 1
ATOM 1020 O O . ARG A 1 148 ? -5.188 -15.844 27.058 1.00 92.51 340 ARG A O 1
ATOM 1028 N N . VAL A 1 149 ? -6.710 -15.679 25.451 1.00 83.05 341 VAL A N 1
ATOM 1029 C CA . VAL A 1 149 ? -7.708 -16.322 26.221 1.00 80.53 341 VAL A CA 1
ATOM 1030 C C . VAL A 1 149 ? -7.563 -17.739 25.809 1.00 78.63 341 VAL A C 1
ATOM 1031 O O . VAL A 1 149 ? -7.969 -18.109 24.760 1.00 76.02 341 VAL A O 1
ATOM 1035 N N . ASN A 1 150 ? -7.030 -18.548 26.680 1.00 75.99 342 ASN A N 1
ATOM 1036 C CA . ASN A 1 150 ? -7.022 -19.967 26.475 1.00 78.61 342 ASN A CA 1
ATOM 1037 C C . ASN A 1 150 ? -6.242 -20.420 25.283 1.00 76.46 342 ASN A C 1
ATOM 1038 O O . ASN A 1 150 ? -6.561 -21.373 24.652 1.00 73.74 342 ASN A O 1
ATOM 1043 N N . GLY A 1 151 ? -5.165 -19.727 25.026 1.00 76.84 343 GLY A N 1
ATOM 1044 C CA . GLY A 1 151 ? -4.224 -20.058 24.003 1.00 73.01 343 GLY A CA 1
ATOM 1045 C C . GLY A 1 151 ? -4.519 -19.282 22.778 1.00 67.10 343 GLY A C 1
ATOM 1046 O O . GLY A 1 151 ? -3.693 -19.096 21.975 1.00 65.47 343 GLY A O 1
ATOM 1047 N N . ARG A 1 152 ? -5.699 -18.753 22.712 1.00 67.59 344 ARG A N 1
ATOM 1048 C CA . ARG A 1 152 ? -6.145 -18.106 21.558 1.00 66.02 344 ARG A CA 1
ATOM 1049 C C . ARG A 1 152 ? -5.905 -16.651 21.647 1.00 66.47 344 ARG A C 1
ATOM 1050 O O . ARG A 1 152 ? -5.869 -16.105 22.702 1.00 71.42 344 ARG A O 1
ATOM 1058 N N . PHE A 1 153 ? -5.706 -16.027 20.518 1.00 64.58 345 PHE A N 1
ATOM 1059 C CA . PHE A 1 153 ? -5.397 -14.654 20.485 1.00 71.55 345 PHE A CA 1
ATOM 1060 C C . PHE A 1 153 ? -6.653 -13.977 20.878 1.00 72.07 345 PHE A C 1
ATOM 1061 O O . PHE A 1 153 ? -7.705 -14.390 20.496 1.00 67.46 345 PHE A O 1
ATOM 1069 N N . ALA A 1 154 ? -6.518 -12.899 21.621 1.00 73.60 346 ALA A N 1
ATOM 1070 C CA . ALA A 1 154 ? -7.648 -12.166 22.100 1.00 77.05 346 ALA A CA 1
ATOM 1071 C C . ALA A 1 154 ? -7.526 -10.741 21.713 1.00 86.87 346 ALA A C 1
ATOM 1072 O O . ALA A 1 154 ? -6.474 -10.305 21.324 1.00 86.99 346 ALA A O 1
ATOM 1074 N N . LYS A 1 155 ? -8.635 -10.027 21.782 1.00 90.64 347 LYS A N 1
ATOM 1075 C CA . LYS A 1 155 ? -8.678 -8.613 21.476 1.00 87.48 347 LYS A CA 1
ATOM 1076 C C . LYS A 1 155 ? -8.375 -7.749 22.665 1.00 80.07 347 LYS A C 1
ATOM 1077 O O . LYS A 1 155 ? -7.604 -8.130 23.511 1.00 77.19 347 LYS A O 1
ATOM 1083 N N . ASP B 2 6 ? 8.117 -34.448 10.504 1.00 76.55 23 ASP B N 1
ATOM 1084 C CA . ASP B 2 6 ? 7.377 -35.240 9.528 1.00 77.94 23 ASP B CA 1
ATOM 1085 C C . ASP B 2 6 ? 6.799 -34.569 8.293 1.00 72.89 23 ASP B C 1
ATOM 1086 O O . ASP B 2 6 ? 6.268 -33.496 8.318 1.00 72.45 23 ASP B O 1
ATOM 1091 N N . ARG B 2 7 ? 6.964 -35.294 7.212 1.00 63.10 24 ARG B N 1
ATOM 1092 C CA . ARG B 2 7 ? 6.919 -34.818 5.894 1.00 57.01 24 ARG B CA 1
ATOM 1093 C C . ARG B 2 7 ? 5.827 -35.389 5.086 1.00 58.69 24 ARG B C 1
ATOM 1094 O O . ARG B 2 7 ? 5.849 -35.249 3.920 1.00 56.55 24 ARG B O 1
ATOM 1102 N N . PHE B 2 8 ? 4.854 -36.004 5.704 1.00 57.57 25 PHE B N 1
ATOM 1103 C CA . PHE B 2 8 ? 3.835 -36.694 4.995 1.00 46.98 25 PHE B CA 1
ATOM 1104 C C . PHE B 2 8 ? 2.508 -36.262 5.451 1.00 45.10 25 PHE B C 1
ATOM 1105 O O . PHE B 2 8 ? 2.422 -35.671 6.419 1.00 50.21 25 PHE B O 1
ATOM 1113 N N . LEU B 2 9 ? 1.477 -36.524 4.692 1.00 43.88 26 LEU B N 1
ATOM 1114 C CA . LEU B 2 9 ? 0.133 -36.312 5.142 1.00 44.12 26 LEU B CA 1
ATOM 1115 C C . LEU B 2 9 ? -0.283 -37.551 5.846 1.00 47.71 26 LEU B C 1
ATOM 1116 O O . LEU B 2 9 ? 0.291 -38.526 5.632 1.00 40.80 26 LEU B O 1
ATOM 1121 N N . PRO B 2 10 ? -1.277 -37.526 6.699 1.00 44.91 27 PRO B N 1
ATOM 1122 C CA . PRO B 2 10 ? -1.566 -38.684 7.560 1.00 38.90 27 PRO B CA 1
ATOM 1123 C C . PRO B 2 10 ? -2.083 -39.865 6.753 1.00 43.00 27 PRO B C 1
ATOM 1124 O O . PRO B 2 10 ? -3.006 -39.738 5.950 1.00 54.17 27 PRO B O 1
ATOM 1128 N N . ILE B 2 11 ? -1.471 -41.032 6.985 1.00 45.77 28 ILE B N 1
ATOM 1129 C CA . ILE B 2 11 ? -1.717 -42.216 6.172 1.00 41.76 28 ILE B CA 1
ATOM 1130 C C . ILE B 2 11 ? -3.181 -42.656 6.230 1.00 48.23 28 ILE B C 1
ATOM 1131 O O . ILE B 2 11 ? -3.717 -43.169 5.239 1.00 49.58 28 ILE B O 1
ATOM 1136 N N . ALA B 2 12 ? -3.865 -42.444 7.360 1.00 42.69 29 ALA B N 1
ATOM 1137 C CA . ALA B 2 12 ? -5.298 -42.744 7.413 1.00 48.98 29 ALA B CA 1
ATOM 1138 C C . ALA B 2 12 ? -6.101 -41.931 6.384 1.00 49.02 29 ALA B C 1
ATOM 1139 O O . ALA B 2 12 ? -7.038 -42.451 5.763 1.00 47.82 29 ALA B O 1
ATOM 1141 N N . ASN B 2 13 ? -5.775 -40.647 6.216 1.00 41.87 30 ASN B N 1
ATOM 1142 C CA . ASN B 2 13 ? -6.541 -39.813 5.288 1.00 45.13 30 ASN B CA 1
ATOM 1143 C C . ASN B 2 13 ? -6.274 -40.207 3.845 1.00 43.74 30 ASN B C 1
ATOM 1144 O O . ASN B 2 13 ? -7.204 -40.280 3.031 1.00 46.65 30 ASN B O 1
ATOM 1149 N N . VAL B 2 14 ? -5.007 -40.459 3.516 1.00 42.51 31 VAL B N 1
ATOM 1150 C CA . VAL B 2 14 ? -4.660 -40.962 2.196 1.00 39.88 31 VAL B CA 1
ATOM 1151 C C . VAL B 2 14 ? -5.393 -42.264 1.926 1.00 41.99 31 VAL B C 1
ATOM 1152 O O . VAL B 2 14 ? -5.963 -42.475 0.848 1.00 46.13 31 VAL B O 1
ATOM 1156 N N . SER B 2 15 ? -5.416 -43.138 2.924 1.00 53.84 32 SER B N 1
ATOM 1157 C CA . SER B 2 15 ? -6.067 -44.430 2.789 1.00 44.28 32 SER B CA 1
ATOM 1158 C C . SER B 2 15 ? -7.558 -44.284 2.512 1.00 43.42 32 SER B C 1
ATOM 1159 O O . SER B 2 15 ? -8.120 -45.033 1.701 1.00 51.43 32 SER B O 1
ATOM 1162 N N . ARG B 2 16 ? -8.223 -43.336 3.180 1.00 42.68 33 ARG B N 1
ATOM 1163 C CA . ARG B 2 16 ? -9.637 -43.100 2.898 1.00 43.13 33 ARG B CA 1
ATOM 1164 C C . ARG B 2 16 ? -9.851 -42.716 1.436 1.00 42.82 33 ARG B C 1
ATOM 1165 O O . ARG B 2 16 ? -10.792 -43.187 0.791 1.00 42.06 33 ARG B O 1
ATOM 1173 N N . ILE B 2 17 ? -8.993 -41.840 0.899 1.00 33.04 34 ILE B N 1
ATOM 1174 C CA . ILE B 2 17 ? -9.227 -41.356 -0.451 1.00 33.75 34 ILE B CA 1
ATOM 1175 C C . ILE B 2 17 ? -8.965 -42.463 -1.458 1.00 39.77 34 ILE B C 1
ATOM 1176 O O . ILE B 2 17 ? -9.722 -42.636 -2.421 1.00 41.23 34 ILE B O 1
ATOM 1181 N N . MET B 2 18 ? -7.936 -43.272 -1.216 1.00 41.40 35 MET B N 1
ATOM 1182 C CA . MET B 2 18 ? -7.684 -44.413 -2.094 1.00 44.14 35 MET B CA 1
ATOM 1183 C C . MET B 2 18 ? -8.907 -45.318 -2.197 1.00 41.77 35 MET B C 1
ATOM 1184 O O . MET B 2 18 ? -9.238 -45.801 -3.288 1.00 39.20 35 MET B O 1
ATOM 1189 N N . LYS B 2 19 ? -9.581 -45.570 -1.070 1.00 37.40 36 LYS B N 1
ATOM 1190 C CA . LYS B 2 19 ? -10.645 -46.560 -1.087 1.00 35.75 36 LYS B CA 1
ATOM 1191 C C . LYS B 2 19 ? -11.769 -46.122 -2.001 1.00 38.13 36 LYS B C 1
ATOM 1192 O O . LYS B 2 19 ? -12.405 -46.959 -2.646 1.00 42.57 36 LYS B O 1
ATOM 1198 N N . LYS B 2 20 ? -11.986 -44.816 -2.102 1.00 38.73 37 LYS B N 1
ATOM 1199 C CA . LYS B 2 20 ? -13.001 -44.254 -2.972 1.00 46.67 37 LYS B CA 1
ATOM 1200 C C . LYS B 2 20 ? -12.709 -44.491 -4.442 1.00 43.26 37 LYS B C 1
ATOM 1201 O O . LYS B 2 20 ? -13.633 -44.396 -5.257 1.00 47.79 37 LYS B O 1
ATOM 1207 N N . ALA B 2 21 ? -11.471 -44.824 -4.807 1.00 39.88 38 ALA B N 1
ATOM 1208 C CA . ALA B 2 21 ? -11.174 -45.157 -6.196 1.00 38.44 38 ALA B CA 1
ATOM 1209 C C . ALA B 2 21 ? -11.199 -46.650 -6.465 1.00 45.62 38 ALA B C 1
ATOM 1210 O O . ALA B 2 21 ? -10.992 -47.059 -7.600 1.00 50.41 38 ALA B O 1
ATOM 1212 N N . LEU B 2 22 ? -11.453 -47.466 -5.463 1.00 43.61 39 LEU B N 1
ATOM 1213 C CA . LEU B 2 22 ? -11.370 -48.904 -5.580 1.00 38.91 39 LEU B CA 1
ATOM 1214 C C . LEU B 2 22 ? -12.740 -49.546 -5.424 1.00 49.80 39 LEU B C 1
ATOM 1215 O O . LEU B 2 22 ? -13.642 -48.961 -4.806 1.00 52.26 39 LEU B O 1
ATOM 1220 N N . PRO B 2 23 ? -12.885 -50.776 -5.832 1.00 48.69 40 PRO B N 1
ATOM 1221 C CA . PRO B 2 23 ? -14.092 -51.527 -5.546 1.00 51.48 40 PRO B CA 1
ATOM 1222 C C . PRO B 2 23 ? -14.176 -51.934 -4.113 1.00 59.77 40 PRO B C 1
ATOM 1223 O O . PRO B 2 23 ? -13.235 -51.822 -3.395 1.00 59.07 40 PRO B O 1
ATOM 1227 N N . ALA B 2 24 ? -15.353 -52.321 -3.689 1.00 60.86 41 ALA B N 1
ATOM 1228 C CA . ALA B 2 24 ? -15.630 -52.652 -2.319 1.00 58.01 41 ALA B CA 1
ATOM 1229 C C . ALA B 2 24 ? -14.858 -53.852 -1.878 1.00 62.53 41 ALA B C 1
ATOM 1230 O O . ALA B 2 24 ? -14.474 -53.982 -0.769 1.00 69.68 41 ALA B O 1
ATOM 1232 N N . ASN B 2 25 ? -14.648 -54.731 -2.811 1.00 57.48 42 ASN B N 1
ATOM 1233 C CA . ASN B 2 25 ? -13.898 -55.907 -2.624 1.00 57.90 42 ASN B CA 1
ATOM 1234 C C . ASN B 2 25 ? -12.522 -55.520 -2.177 1.00 61.67 42 ASN B C 1
ATOM 1235 O O . ASN B 2 25 ? -12.008 -56.085 -1.291 1.00 67.81 42 ASN B O 1
ATOM 1240 N N . ALA B 2 26 ? -11.956 -54.490 -2.738 1.00 54.12 43 ALA B N 1
ATOM 1241 C CA . ALA B 2 26 ? -10.549 -54.357 -2.773 1.00 56.28 43 ALA B CA 1
ATOM 1242 C C . ALA B 2 26 ? -9.917 -54.200 -1.461 1.00 57.74 43 ALA B C 1
ATOM 1243 O O . ALA B 2 26 ? -10.502 -53.759 -0.580 1.00 63.36 43 ALA B O 1
ATOM 1245 N N . LYS B 2 27 ? -8.688 -54.620 -1.358 1.00 55.22 44 LYS B N 1
ATOM 1246 C CA . LYS B 2 27 ? -7.904 -54.458 -0.179 1.00 54.81 44 LYS B CA 1
ATOM 1247 C C . LYS B 2 27 ? -6.633 -53.720 -0.509 1.00 49.94 44 LYS B C 1
ATOM 1248 O O . LYS B 2 27 ? -6.165 -53.786 -1.583 1.00 42.85 44 LYS B O 1
ATOM 1254 N N . ILE B 2 28 ? -6.100 -52.998 0.448 1.00 45.58 45 ILE B N 1
ATOM 1255 C CA . ILE B 2 28 ? -4.872 -52.257 0.274 1.00 47.32 45 ILE B CA 1
ATOM 1256 C C . ILE B 2 28 ? -3.770 -52.586 1.242 1.00 48.27 45 ILE B C 1
ATOM 1257 O O . ILE B 2 28 ? -3.916 -52.372 2.377 1.00 52.05 45 ILE B O 1
ATOM 1262 N N . SER B 2 29 ? -2.627 -53.027 0.743 1.00 50.63 46 SER B N 1
ATOM 1263 C CA . SER B 2 29 ? -1.487 -53.397 1.569 1.00 43.95 46 SER B CA 1
ATOM 1264 C C . SER B 2 29 ? -0.916 -52.192 2.312 1.00 43.99 46 SER B C 1
ATOM 1265 O O . SER B 2 29 ? -1.150 -51.036 1.964 1.00 39.56 46 SER B O 1
ATOM 1268 N N . LYS B 2 30 ? -0.134 -52.493 3.354 1.00 55.69 47 LYS B N 1
ATOM 1269 C CA . LYS B 2 30 ? 0.566 -51.434 4.084 1.00 53.79 47 LYS B CA 1
ATOM 1270 C C . LYS B 2 30 ? 1.512 -50.670 3.166 1.00 43.52 47 LYS B C 1
ATOM 1271 O O . LYS B 2 30 ? 1.505 -49.435 3.145 1.00 42.57 47 LYS B O 1
ATOM 1277 N N . ASP B 2 31 ? 2.316 -51.392 2.378 1.00 42.84 48 ASP B N 1
ATOM 1278 C CA . ASP B 2 31 ? 3.308 -50.740 1.522 1.00 43.94 48 ASP B CA 1
ATOM 1279 C C . ASP B 2 31 ? 2.648 -49.926 0.409 1.00 45.41 48 ASP B C 1
ATOM 1280 O O . ASP B 2 31 ? 3.215 -48.928 -0.039 1.00 53.46 48 ASP B O 1
ATOM 1285 N N . ALA B 2 32 ? 1.448 -50.301 -0.032 1.00 43.08 49 ALA B N 1
ATOM 1286 C CA . ALA B 2 32 ? 0.807 -49.484 -1.049 1.00 37.98 49 ALA B CA 1
ATOM 1287 C C . ALA B 2 32 ? 0.344 -48.155 -0.458 1.00 33.66 49 ALA B C 1
ATOM 1288 O O . ALA B 2 32 ? 0.476 -47.117 -1.104 1.00 41.27 49 ALA B O 1
ATOM 1290 N N . LYS B 2 33 ? -0.173 -48.169 0.775 1.00 41.84 50 LYS B N 1
ATOM 1291 C CA . LYS B 2 33 ? -0.515 -46.932 1.477 1.00 38.40 50 LYS B CA 1
ATOM 1292 C C . LYS B 2 33 ? 0.706 -46.060 1.661 1.00 35.67 50 LYS B C 1
ATOM 1293 O O . LYS B 2 33 ? 0.651 -44.842 1.454 1.00 36.95 50 LYS B O 1
ATOM 1299 N N . GLU B 2 34 ? 1.817 -46.667 2.059 1.00 39.30 51 GLU B N 1
ATOM 1300 C CA . GLU B 2 34 ? 3.002 -45.873 2.341 1.00 36.52 51 GLU B CA 1
ATOM 1301 C C . GLU B 2 34 ? 3.519 -45.245 1.071 1.00 32.82 51 GLU B C 1
ATOM 1302 O O . GLU B 2 34 ? 3.864 -44.054 1.055 1.00 34.76 51 GLU B O 1
ATOM 1308 N N . THR B 2 35 ? 3.505 -46.011 -0.022 1.00 32.86 52 THR B N 1
ATOM 1309 C CA . THR B 2 35 ? 3.980 -45.477 -1.295 1.00 33.83 52 THR B CA 1
ATOM 1310 C C . THR B 2 35 ? 3.132 -44.299 -1.748 1.00 39.74 52 THR B C 1
ATOM 1311 O O . THR B 2 35 ? 3.661 -43.238 -2.094 1.00 38.62 52 THR B O 1
ATOM 1315 N N . VAL B 2 36 ? 1.807 -44.444 -1.700 1.00 39.09 53 VAL B N 1
ATOM 1316 C CA . VAL B 2 36 ? 0.943 -43.350 -2.127 1.00 31.27 53 VAL B CA 1
ATOM 1317 C C . VAL B 2 36 ? 1.155 -42.121 -1.245 1.00 40.28 53 VAL B C 1
ATOM 1318 O O . VAL B 2 36 ? 1.343 -41.003 -1.743 1.00 30.42 53 VAL B O 1
ATOM 1322 N N . GLN B 2 37 ? 1.146 -42.318 0.071 1.00 34.88 54 GLN B N 1
ATOM 1323 C CA . GLN B 2 37 ? 1.490 -41.244 1.003 1.00 37.90 54 GLN B CA 1
ATOM 1324 C C . GLN B 2 37 ? 2.772 -40.507 0.605 1.00 30.60 54 GLN B C 1
ATOM 1325 O O . GLN B 2 37 ? 2.837 -39.272 0.645 1.00 41.37 54 GLN B O 1
ATOM 1331 N N . GLU B 2 38 ? 3.806 -41.237 0.204 1.00 39.18 55 GLU B N 1
ATOM 1332 C CA . GLU B 2 38 ? 5.032 -40.538 -0.175 1.00 38.35 55 GLU B CA 1
ATOM 1333 C C . GLU B 2 38 ? 4.861 -39.804 -1.506 1.00 37.98 55 GLU B C 1
ATOM 1334 O O . GLU B 2 38 ? 5.350 -38.677 -1.676 1.00 38.71 55 GLU B O 1
ATOM 1340 N N . CYS B 2 39 ? 4.109 -40.394 -2.434 1.00 38.33 56 CYS B N 1
ATOM 1341 C CA . CYS B 2 39 ? 3.893 -39.742 -3.718 1.00 37.61 56 CYS B CA 1
ATOM 1342 C C . CYS B 2 39 ? 3.119 -38.434 -3.566 1.00 38.62 56 CYS B C 1
ATOM 1343 O O . CYS B 2 39 ? 3.401 -37.455 -4.275 1.00 34.79 56 CYS B O 1
ATOM 1346 N N . VAL B 2 40 ? 2.131 -38.393 -2.661 1.00 31.21 57 VAL B N 1
ATOM 1347 C CA . VAL B 2 40 ? 1.353 -37.162 -2.498 1.00 29.72 57 VAL B CA 1
ATOM 1348 C C . VAL B 2 40 ? 2.251 -36.034 -2.033 1.00 30.21 57 VAL B C 1
ATOM 1349 O O . VAL B 2 40 ? 2.091 -34.880 -2.438 1.00 41.52 57 VAL B O 1
ATOM 1353 N N . SER B 2 41 ? 3.179 -36.337 -1.138 1.00 35.19 58 SER B N 1
ATOM 1354 C CA . SER B 2 41 ? 4.080 -35.298 -0.662 1.00 32.46 58 SER B CA 1
ATOM 1355 C C . SER B 2 41 ? 4.964 -34.791 -1.786 1.00 37.96 58 SER B C 1
ATOM 1356 O O . SER B 2 41 ? 5.194 -33.582 -1.898 1.00 43.89 58 SER B O 1
ATOM 1359 N N . GLU B 2 42 ? 5.436 -35.698 -2.652 1.00 31.88 59 GLU B N 1
ATOM 1360 C CA . GLU B 2 42 ? 6.224 -35.289 -3.815 1.00 32.64 59 GLU B CA 1
ATOM 1361 C C . GLU B 2 42 ? 5.412 -34.419 -4.770 1.00 39.38 59 GLU B C 1
ATOM 1362 O O . GLU B 2 42 ? 5.942 -33.446 -5.332 1.00 42.07 59 GLU B O 1
ATOM 1368 N N . PHE B 2 43 ? 4.133 -34.779 -4.990 1.00 30.37 60 PHE B N 1
ATOM 1369 C CA . PHE B 2 43 ? 3.234 -33.953 -5.783 1.00 27.21 60 PHE B CA 1
ATOM 1370 C C . PHE B 2 43 ? 3.202 -32.519 -5.261 1.00 30.19 60 PHE B C 1
ATOM 1371 O O . PHE B 2 43 ? 3.344 -31.563 -6.028 1.00 35.82 60 PHE B O 1
ATOM 1379 N N . ILE B 2 44 ? 3.022 -32.353 -3.945 1.00 29.88 61 ILE B N 1
ATOM 1380 C CA . ILE B 2 44 ? 2.974 -31.007 -3.369 1.00 34.65 61 ILE B CA 1
ATOM 1381 C C . ILE B 2 44 ? 4.278 -30.266 -3.615 1.00 36.77 61 ILE B C 1
ATOM 1382 O O . ILE B 2 44 ? 4.284 -29.113 -4.051 1.00 45.61 61 ILE B O 1
ATOM 1387 N N . SER B 2 45 ? 5.401 -30.923 -3.329 1.00 28.54 62 SER B N 1
ATOM 1388 C CA . SER B 2 45 ? 6.708 -30.312 -3.523 1.00 29.83 62 SER B CA 1
ATOM 1389 C C . SER B 2 45 ? 6.953 -29.941 -4.978 1.00 30.09 62 SER B C 1
ATOM 1390 O O . SER B 2 45 ? 7.464 -28.857 -5.268 1.00 33.70 62 SER B O 1
ATOM 1393 N N . PHE B 2 46 ? 6.626 -30.853 -5.898 1.00 28.94 63 PHE B N 1
ATOM 1394 C CA . PHE B 2 46 ? 6.776 -30.606 -7.322 1.00 29.51 63 PHE B CA 1
ATOM 1395 C C . PHE B 2 46 ? 5.941 -29.404 -7.755 1.00 39.31 63 PHE B C 1
ATOM 1396 O O . PHE B 2 46 ? 6.452 -28.471 -8.400 1.00 37.07 63 PHE B O 1
ATOM 1404 N N . ILE B 2 47 ? 4.656 -29.386 -7.387 1.00 28.67 64 ILE B N 1
ATOM 1405 C CA . ILE B 2 47 ? 3.832 -28.253 -7.782 1.00 30.82 64 ILE B CA 1
ATOM 1406 C C . ILE B 2 47 ? 4.332 -26.987 -7.098 1.00 39.99 64 ILE B C 1
ATOM 1407 O O . ILE B 2 47 ? 4.495 -25.937 -7.728 1.00 33.78 64 ILE B O 1
ATOM 1412 N N . THR B 2 48 ? 4.626 -27.082 -5.802 1.00 40.31 65 THR B N 1
ATOM 1413 C CA . THR B 2 48 ? 4.951 -25.884 -5.047 1.00 33.21 65 THR B CA 1
ATOM 1414 C C . THR B 2 48 ? 6.241 -25.257 -5.539 1.00 36.04 65 THR B C 1
ATOM 1415 O O . THR B 2 48 ? 6.347 -24.025 -5.608 1.00 39.74 65 THR B O 1
ATOM 1419 N N . GLY B 2 49 ? 7.235 -26.081 -5.889 1.00 35.49 66 GLY B N 1
ATOM 1420 C CA . GLY B 2 49 ? 8.481 -25.519 -6.390 1.00 37.12 66 GLY B CA 1
ATOM 1421 C C . GLY B 2 49 ? 8.277 -24.735 -7.672 1.00 38.17 66 GLY B C 1
ATOM 1422 O O . GLY B 2 49 ? 8.811 -23.635 -7.837 1.00 41.61 66 GLY B O 1
ATOM 1423 N N . GLU B 2 50 ? 7.440 -25.257 -8.572 1.00 35.50 67 GLU B N 1
ATOM 1424 C CA . GLU B 2 50 ? 7.210 -24.572 -9.831 1.00 33.65 67 GLU B CA 1
ATOM 1425 C C . GLU B 2 50 ? 6.402 -23.299 -9.631 1.00 36.87 67 GLU B C 1
ATOM 1426 O O . GLU B 2 50 ? 6.667 -22.281 -10.280 1.00 45.90 67 GLU B O 1
ATOM 1432 N N . ALA B 2 51 ? 5.427 -23.327 -8.730 1.00 44.82 68 ALA B N 1
ATOM 1433 C CA . ALA B 2 51 ? 4.688 -22.108 -8.420 1.00 40.82 68 ALA B CA 1
ATOM 1434 C C . ALA B 2 51 ? 5.578 -21.106 -7.709 1.00 44.88 68 ALA B C 1
ATOM 1435 O O . ALA B 2 51 ? 5.453 -19.896 -7.914 1.00 46.05 68 ALA B O 1
ATOM 1437 N N . SER B 2 52 ? 6.499 -21.593 -6.890 1.00 44.75 69 SER B N 1
ATOM 1438 C CA . SER B 2 52 ? 7.391 -20.681 -6.194 1.00 44.90 69 SER B CA 1
ATOM 1439 C C . SER B 2 52 ? 8.276 -19.922 -7.181 1.00 44.73 69 SER B C 1
ATOM 1440 O O . SER B 2 52 ? 8.505 -18.716 -7.008 1.00 42.94 69 SER B O 1
ATOM 1443 N N . ASP B 2 53 ? 8.741 -20.597 -8.245 1.00 52.05 70 ASP B N 1
ATOM 1444 C CA . ASP B 2 53 ? 9.539 -19.929 -9.282 1.00 51.38 70 ASP B CA 1
ATOM 1445 C C . ASP B 2 53 ? 8.737 -18.872 -10.023 1.00 47.28 70 ASP B C 1
ATOM 1446 O O . ASP B 2 53 ? 9.248 -17.784 -10.294 1.00 54.00 70 ASP B O 1
ATOM 1451 N N . LYS B 2 54 ? 7.489 -19.168 -10.379 1.00 51.63 71 LYS B N 1
ATOM 1452 C CA . LYS B 2 54 ? 6.673 -18.156 -11.047 1.00 51.98 71 LYS B CA 1
ATOM 1453 C C . LYS B 2 54 ? 6.527 -16.917 -10.177 1.00 56.72 71 LYS B C 1
ATOM 1454 O O . LYS B 2 54 ? 6.442 -15.804 -10.689 1.00 70.60 71 LYS B O 1
ATOM 1460 N N . CYS B 2 55 ? 6.519 -17.086 -8.860 1.00 56.46 72 CYS B N 1
ATOM 1461 C CA . CYS B 2 55 ? 6.373 -15.940 -7.974 1.00 58.05 72 CYS B CA 1
ATOM 1462 C C . CYS B 2 55 ? 7.636 -15.097 -7.937 1.00 52.90 72 CYS B C 1
ATOM 1463 O O . CYS B 2 55 ? 7.563 -13.867 -8.001 1.00 53.34 72 CYS B O 1
ATOM 1466 N N . GLN B 2 56 ? 8.799 -15.740 -7.788 1.00 50.80 73 GLN B N 1
ATOM 1467 C CA . GLN B 2 56 ? 10.068 -15.021 -7.853 1.00 57.20 73 GLN B CA 1
ATOM 1468 C C . GLN B 2 56 ? 10.190 -14.239 -9.160 1.00 65.16 73 GLN B C 1
ATOM 1469 O O . GLN B 2 56 ? 10.469 -13.034 -9.150 1.00 78.84 73 GLN B O 1
ATOM 1475 N N . ARG B 2 57 ? 9.950 -14.899 -10.297 1.00 58.73 74 ARG B N 1
ATOM 1476 C CA . ARG B 2 57 ? 10.065 -14.216 -11.581 1.00 61.53 74 ARG B CA 1
ATOM 1477 C C . ARG B 2 57 ? 9.177 -12.981 -11.655 1.00 67.18 74 ARG B C 1
ATOM 1478 O O . ARG B 2 57 ? 9.560 -11.977 -12.268 1.00 73.07 74 ARG B O 1
ATOM 1486 N N . GLU B 2 58 ? 8.003 -13.024 -11.038 1.00 54.65 75 GLU B N 1
ATOM 1487 C CA . GLU B 2 58 ? 7.112 -11.880 -11.024 1.00 58.37 75 GLU B CA 1
ATOM 1488 C C . GLU B 2 58 ? 7.331 -11.007 -9.795 1.00 64.72 75 GLU B C 1
ATOM 1489 O O . GLU B 2 58 ? 6.502 -10.143 -9.487 1.00 70.24 75 GLU B O 1
ATOM 1495 N N . LYS B 2 59 ? 8.447 -11.219 -9.106 1.00 64.40 76 LYS B N 1
ATOM 1496 C CA . LYS B 2 59 ? 8.866 -10.416 -7.959 1.00 71.88 76 LYS B CA 1
ATOM 1497 C C . LYS B 2 59 ? 7.764 -10.306 -6.912 1.00 69.78 76 LYS B C 1
ATOM 1498 O O . LYS B 2 59 ? 7.602 -9.270 -6.264 1.00 81.17 76 LYS B O 1
ATOM 1504 N N . ARG B 2 60 ? 7.000 -11.382 -6.743 1.00 54.39 77 ARG B N 1
ATOM 1505 C CA . ARG B 2 60 ? 5.997 -11.482 -5.692 1.00 58.60 77 ARG B CA 1
ATOM 1506 C C . ARG B 2 60 ? 6.461 -12.438 -4.600 1.00 53.72 77 ARG B C 1
ATOM 1507 O O . ARG B 2 60 ? 7.321 -13.293 -4.808 1.00 64.15 77 ARG B O 1
ATOM 1515 N N . LYS B 2 61 ? 5.871 -12.299 -3.423 1.00 48.34 78 LYS B N 1
ATOM 1516 C CA . LYS B 2 61 ? 6.328 -13.076 -2.280 1.00 48.12 78 LYS B CA 1
ATOM 1517 C C . LYS B 2 61 ? 5.282 -14.023 -1.710 1.00 47.04 78 LYS B C 1
ATOM 1518 O O . LYS B 2 61 ? 5.646 -14.900 -0.919 1.00 51.29 78 LYS B O 1
ATOM 1524 N N . THR B 2 62 ? 4.013 -13.901 -2.116 1.00 43.33 79 THR B N 1
ATOM 1525 C CA . THR B 2 62 ? 2.930 -14.759 -1.649 1.00 44.74 79 THR B CA 1
ATOM 1526 C C . THR B 2 62 ? 2.495 -15.725 -2.753 1.00 46.42 79 THR B C 1
ATOM 1527 O O . THR B 2 62 ? 1.999 -15.287 -3.794 1.00 54.23 79 THR B O 1
ATOM 1531 N N . ILE B 2 63 ? 2.658 -17.030 -2.520 1.00 42.52 80 ILE B N 1
ATOM 1532 C CA . ILE B 2 63 ? 2.154 -18.042 -3.451 1.00 39.09 80 ILE B CA 1
ATOM 1533 C C . ILE B 2 63 ? 0.635 -18.105 -3.346 1.00 44.69 80 ILE B C 1
ATOM 1534 O O . ILE B 2 63 ? 0.086 -18.367 -2.278 1.00 44.13 80 ILE B O 1
ATOM 1539 N N . ASN B 2 64 ? -0.047 -17.884 -4.462 1.00 46.73 81 ASN B N 1
ATOM 1540 C CA . ASN B 2 64 ? -1.500 -17.895 -4.439 1.00 43.04 81 ASN B CA 1
ATOM 1541 C C . ASN B 2 64 ? -2.048 -19.021 -5.303 1.00 39.44 81 ASN B C 1
ATOM 1542 O O . ASN B 2 64 ? -1.315 -19.709 -6.026 1.00 36.87 81 ASN B O 1
ATOM 1547 N N . GLY B 2 65 ? -3.372 -19.178 -5.222 1.00 43.03 82 GLY B N 1
ATOM 1548 C CA . GLY B 2 65 ? -4.043 -20.256 -5.924 1.00 37.43 82 GLY B CA 1
ATOM 1549 C C . GLY B 2 65 ? -3.800 -20.249 -7.414 1.00 40.46 82 GLY B C 1
ATOM 1550 O O . GLY B 2 65 ? -3.684 -21.313 -8.035 1.00 43.69 82 GLY B O 1
ATOM 1551 N N . ASP B 2 66 ? -3.704 -19.068 -8.018 1.00 35.07 83 ASP B N 1
ATOM 1552 C CA . ASP B 2 66 ? -3.467 -19.060 -9.457 1.00 41.02 83 ASP B CA 1
ATOM 1553 C C . ASP B 2 66 ? -2.045 -19.489 -9.798 1.00 48.90 83 ASP B C 1
ATOM 1554 O O . ASP B 2 66 ? -1.815 -20.030 -10.886 1.00 49.90 83 ASP B O 1
ATOM 1559 N N . ASP B 2 67 ? -1.106 -19.317 -8.872 1.00 45.27 84 ASP B N 1
ATOM 1560 C CA . ASP B 2 67 ? 0.232 -19.865 -9.072 1.00 42.43 84 ASP B CA 1
ATOM 1561 C C . ASP B 2 67 ? 0.219 -21.399 -9.096 1.00 41.01 84 ASP B C 1
ATOM 1562 O O . ASP B 2 67 ? 0.849 -22.017 -9.963 1.00 34.75 84 ASP B O 1
ATOM 1567 N N . LEU B 2 68 ? -0.501 -22.026 -8.161 1.00 39.77 85 LEU B N 1
ATOM 1568 C CA . LEU B 2 68 ? -0.688 -23.473 -8.189 1.00 37.66 85 LEU B CA 1
ATOM 1569 C C . LEU B 2 68 ? -1.335 -23.918 -9.487 1.00 38.21 85 LEU B C 1
ATOM 1570 O O . LEU B 2 68 ? -0.888 -24.874 -10.126 1.00 35.82 85 LEU B O 1
ATOM 1575 N N . LEU B 2 69 ? -2.417 -23.261 -9.875 1.00 43.81 86 LEU B N 1
ATOM 1576 C CA . LEU B 2 69 ? -3.110 -23.722 -11.058 1.00 37.10 86 LEU B CA 1
ATOM 1577 C C . LEU B 2 69 ? -2.206 -23.589 -12.268 1.00 35.98 86 LEU B C 1
ATOM 1578 O O . LEU B 2 69 ? -2.138 -24.503 -13.098 1.00 32.51 86 LEU B O 1
ATOM 1583 N N . TRP B 2 70 ? -1.434 -22.498 -12.333 1.00 38.63 87 TRP B N 1
ATOM 1584 C CA . TRP B 2 70 ? -0.501 -22.301 -13.446 1.00 39.09 87 TRP B CA 1
ATOM 1585 C C . TRP B 2 70 ? 0.545 -23.414 -13.507 1.00 41.99 87 TRP B C 1
ATOM 1586 O O . TRP B 2 70 ? 0.815 -23.968 -14.576 1.00 46.95 87 TRP B O 1
ATOM 1597 N N . ALA B 2 71 ? 1.124 -23.767 -12.361 1.00 39.66 88 ALA B N 1
ATOM 1598 C CA . ALA B 2 71 ? 2.059 -24.884 -12.306 1.00 41.76 88 ALA B CA 1
ATOM 1599 C C . ALA B 2 71 ? 1.405 -26.198 -12.723 1.00 40.34 88 ALA B C 1
ATOM 1600 O O . ALA B 2 71 ? 2.038 -27.033 -13.374 1.00 48.50 88 ALA B O 1
ATOM 1602 N N . MET B 2 72 ? 0.161 -26.426 -12.330 1.00 39.75 89 MET B N 1
ATOM 1603 C CA . MET B 2 72 ? -0.450 -27.710 -12.649 1.00 36.85 89 MET B CA 1
ATOM 1604 C C . MET B 2 72 ? -0.583 -27.872 -14.157 1.00 31.84 89 MET B C 1
ATOM 1605 O O . MET B 2 72 ? -0.204 -28.905 -14.717 1.00 36.25 89 MET B O 1
ATOM 1610 N N . THR B 2 73 ? -1.082 -26.837 -14.834 1.00 33.37 90 THR B N 1
ATOM 1611 C CA . THR B 2 73 ? -1.147 -26.868 -16.286 1.00 38.74 90 THR B CA 1
ATOM 1612 C C . THR B 2 73 ? 0.236 -27.088 -16.872 1.00 50.91 90 THR B C 1
ATOM 1613 O O . THR B 2 73 ? 0.437 -27.943 -17.746 1.00 60.86 90 THR B O 1
ATOM 1617 N N . THR B 2 74 ? 1.206 -26.331 -16.380 1.00 44.87 91 THR B N 1
ATOM 1618 C CA . THR B 2 74 ? 2.554 -26.425 -16.909 1.00 47.75 91 THR B CA 1
ATOM 1619 C C . THR B 2 74 ? 3.086 -27.841 -16.779 1.00 42.13 91 THR B C 1
ATOM 1620 O O . THR B 2 74 ? 3.579 -28.417 -17.748 1.00 48.13 91 THR B O 1
ATOM 1624 N N . LEU B 2 75 ? 2.962 -28.440 -15.603 1.00 35.19 92 LEU B N 1
ATOM 1625 C CA . LEU B 2 75 ? 3.567 -29.753 -15.413 1.00 40.88 92 LEU B CA 1
ATOM 1626 C C . LEU B 2 75 ? 2.689 -30.909 -15.879 1.00 45.95 92 LEU B C 1
ATOM 1627 O O . LEU B 2 75 ? 3.059 -32.056 -15.640 1.00 48.92 92 LEU B O 1
ATOM 1632 N N . GLY B 2 76 ? 1.549 -30.654 -16.514 1.00 47.01 93 GLY B N 1
ATOM 1633 C CA . GLY B 2 76 ? 0.755 -31.711 -17.114 1.00 43.02 93 GLY B CA 1
ATOM 1634 C C . GLY B 2 76 ? -0.434 -32.199 -16.324 1.00 41.27 93 GLY B C 1
ATOM 1635 O O . GLY B 2 76 ? -0.966 -33.260 -16.644 1.00 35.39 93 GLY B O 1
ATOM 1636 N N . PHE B 2 77 ? -0.862 -31.473 -15.303 1.00 37.90 94 PHE B N 1
ATOM 1637 C CA . PHE B 2 77 ? -2.026 -31.859 -14.524 1.00 41.57 94 PHE B CA 1
ATOM 1638 C C . PHE B 2 77 ? -3.243 -31.053 -14.925 1.00 40.32 94 PHE B C 1
ATOM 1639 O O . PHE B 2 77 ? -4.094 -30.743 -14.088 1.00 55.43 94 PHE B O 1
ATOM 1647 N N . GLU B 2 78 ? -3.309 -30.691 -16.204 1.00 46.99 95 GLU B N 1
ATOM 1648 C CA . GLU B 2 78 ? -4.376 -29.837 -16.717 1.00 55.98 95 GLU B CA 1
ATOM 1649 C C . GLU B 2 78 ? -5.742 -30.378 -16.352 1.00 41.13 95 GLU B C 1
ATOM 1650 O O . GLU B 2 78 ? -6.658 -29.616 -16.050 1.00 43.77 95 GLU B O 1
ATOM 1656 N N . ASP B 2 79 ? -5.887 -31.700 -16.351 1.00 41.45 96 ASP B N 1
ATOM 1657 C CA . ASP B 2 79 ? -7.168 -32.312 -16.065 1.00 45.06 96 ASP B CA 1
ATOM 1658 C C . ASP B 2 79 ? -7.702 -31.947 -14.690 1.00 40.70 96 ASP B C 1
ATOM 1659 O O . ASP B 2 79 ? -8.884 -32.142 -14.436 1.00 51.83 96 ASP B O 1
ATOM 1664 N N . TYR B 2 80 ? -6.878 -31.429 -13.795 1.00 35.07 97 TYR B N 1
ATOM 1665 C CA . TYR B 2 80 ? -7.395 -31.040 -12.499 1.00 37.17 97 TYR B CA 1
ATOM 1666 C C . TYR B 2 80 ? -7.873 -29.603 -12.487 1.00 41.20 97 TYR B C 1
ATOM 1667 O O . TYR B 2 80 ? -8.692 -29.242 -11.632 1.00 40.21 97 TYR B O 1
ATOM 1676 N N . VAL B 2 81 ? -7.409 -28.798 -13.440 1.00 37.68 98 VAL B N 1
ATOM 1677 C CA . VAL B 2 81 ? -7.533 -27.351 -13.303 1.00 44.23 98 VAL B CA 1
ATOM 1678 C C . VAL B 2 81 ? -8.988 -26.928 -13.322 1.00 44.67 98 VAL B C 1
ATOM 1679 O O . VAL B 2 81 ? -9.448 -26.209 -12.423 1.00 47.88 98 VAL B O 1
ATOM 1683 N N . GLU B 2 82 ? -9.751 -27.367 -14.324 1.00 45.00 99 GLU B N 1
ATOM 1684 C CA . GLU B 2 82 ? -11.149 -26.959 -14.387 1.00 46.36 99 GLU B CA 1
ATOM 1685 C C . GLU B 2 82 ? -11.935 -27.368 -13.155 1.00 46.41 99 GLU B C 1
ATOM 1686 O O . GLU B 2 82 ? -12.668 -26.519 -12.598 1.00 42.92 99 GLU B O 1
ATOM 1692 N N . PRO B 2 83 ? -11.863 -28.611 -12.670 1.00 44.83 100 PRO B N 1
ATOM 1693 C CA . PRO B 2 83 ? -12.571 -28.926 -11.418 1.00 45.88 100 PRO B CA 1
ATOM 1694 C C . PRO B 2 83 ? -12.110 -28.077 -10.245 1.00 45.08 100 PRO B C 1
ATOM 1695 O O . PRO B 2 83 ? -12.945 -27.658 -9.43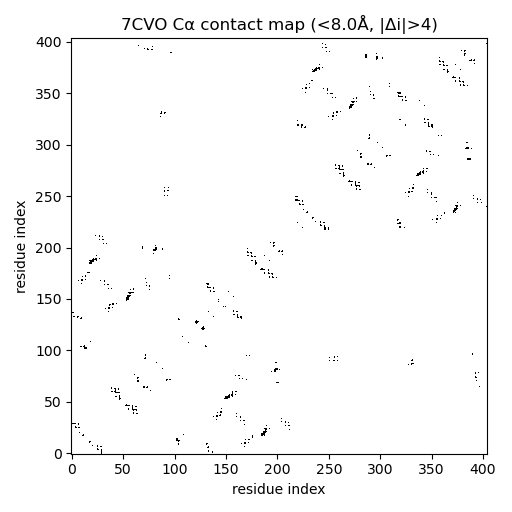7 1.00 57.36 100 PRO B O 1
ATOM 1699 N N . LEU B 2 84 ? -10.810 -27.791 -10.142 1.00 40.70 101 LEU B N 1
ATOM 1700 C CA . LEU B 2 84 ? -10.298 -26.990 -9.030 1.00 41.43 101 LEU B CA 1
ATOM 1701 C C . LEU B 2 84 ? -10.872 -25.571 -9.021 1.00 54.51 101 LEU B C 1
ATOM 1702 O O . LEU B 2 84 ? -11.276 -25.069 -7.965 1.00 58.93 101 LEU B O 1
ATOM 1707 N N . LYS B 2 85 ? -10.896 -24.896 -10.182 1.00 55.27 102 LYS B N 1
ATOM 1708 C CA . LYS B 2 85 ? -11.489 -23.558 -10.242 1.00 54.11 102 LYS B CA 1
ATOM 1709 C C . LYS B 2 85 ? -12.941 -23.579 -9.789 1.00 58.22 102 LYS B C 1
ATOM 1710 O O . LYS B 2 85 ? -13.380 -22.698 -9.043 1.00 65.11 102 LYS B O 1
ATOM 1716 N N . VAL B 2 86 ? -13.706 -24.570 -10.234 1.00 57.84 103 VAL B N 1
ATOM 1717 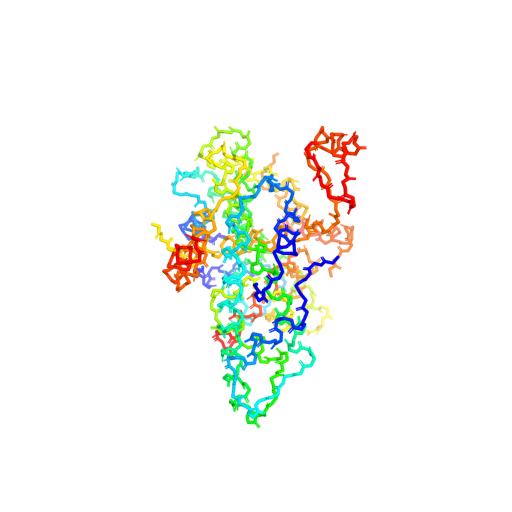C CA . VAL B 2 86 ? -15.062 -24.720 -9.724 1.00 63.52 103 VAL B CA 1
ATOM 1718 C C . VAL B 2 86 ? -15.039 -24.950 -8.223 1.00 68.57 103 VAL B C 1
ATOM 1719 O O . VAL B 2 86 ? -15.837 -24.373 -7.474 1.00 77.44 103 VAL B O 1
ATOM 1723 N N . TYR B 2 87 ? -14.129 -25.809 -7.762 1.00 62.23 104 TYR B N 1
ATOM 1724 C CA . TYR B 2 87 ? -14.015 -26.082 -6.336 1.00 60.39 104 TYR B CA 1
ATOM 1725 C C . TYR B 2 87 ? -13.687 -24.812 -5.562 1.00 64.91 104 TYR B C 1
ATOM 1726 O O . TYR B 2 87 ? -14.257 -24.566 -4.493 1.00 63.58 104 TYR B O 1
ATOM 1735 N N . LEU B 2 88 ? -12.756 -24.006 -6.082 1.00 64.45 105 LEU B N 1
ATOM 1736 C CA . LEU B 2 88 ? -12.456 -22.707 -5.495 1.00 70.29 105 LEU B CA 1
ATOM 1737 C C . LEU B 2 88 ? -13.738 -21.955 -5.149 1.00 79.21 105 LEU B C 1
ATOM 1738 O O . LEU B 2 88 ? -14.051 -21.720 -3.973 1.00 71.99 105 LEU B O 1
ATOM 1743 N N . GLN B 2 89 ? -14.514 -21.600 -6.179 1.00 82.37 106 GLN B N 1
ATOM 1744 C CA . GLN B 2 89 ? -15.621 -20.677 -5.982 1.00 78.14 106 GLN B CA 1
ATOM 1745 C C . GLN B 2 89 ? -16.699 -21.295 -5.094 1.00 77.01 106 GLN B C 1
ATOM 1746 O O . GLN B 2 89 ? -17.137 -20.672 -4.120 1.00 76.95 106 GLN B O 1
ATOM 1752 N N . LYS B 2 90 ? -17.092 -22.546 -5.372 1.00 77.22 107 LYS B N 1
ATOM 1753 C CA . LYS B 2 90 ? -18.239 -23.131 -4.679 1.00 77.80 107 LYS B CA 1
ATOM 1754 C C . LYS B 2 90 ? -17.951 -23.373 -3.197 1.00 84.61 107 LYS B C 1
ATOM 1755 O O . LYS B 2 90 ? -18.861 -23.273 -2.367 1.00 90.92 107 LYS B O 1
ATOM 1761 N N . TYR B 2 91 ? -16.706 -23.694 -2.844 1.00 83.08 108 TYR B N 1
ATOM 1762 C CA . TYR B 2 91 ? -16.331 -23.734 -1.434 1.00 82.64 108 TYR B CA 1
ATOM 1763 C C . TYR B 2 91 ? -16.359 -22.339 -0.832 1.00 88.01 108 TYR B C 1
ATOM 1764 O O . TYR B 2 91 ? -16.744 -22.166 0.329 1.00 84.95 108 TYR B O 1
ATOM 1773 N N . ARG B 2 92 ? -15.986 -21.333 -1.628 1.00 91.49 109 ARG B N 1
ATOM 1774 C CA . ARG B 2 92 ? -15.657 -19.983 -1.165 1.00 91.88 109 ARG B CA 1
ATOM 1775 C C . ARG B 2 92 ? -16.931 -19.171 -0.912 1.00 97.26 109 ARG B C 1
ATOM 1776 O O . ARG B 2 92 ? -17.357 -18.329 -1.706 1.00 95.47 109 ARG B O 1
ATOM 1784 N N . GLU B 2 93 ? -17.539 -19.410 0.242 1.00 99.16 110 GLU B N 1
ATOM 1785 C CA . GLU B 2 93 ? -18.773 -18.734 0.601 1.00 104.01 110 GLU B CA 1
ATOM 1786 C C . GLU B 2 93 ? -19.189 -18.973 2.066 1.00 108.57 110 GLU B C 1
ATOM 1787 O O . GLU B 2 93 ? -18.415 -19.480 2.880 1.00 102.05 110 GLU B O 1
ATOM 2812 N N . GLN E 1 7 ? 15.789 -38.341 -30.460 1.00 75.24 78 GLN F N 1
ATOM 2813 C CA . GLN E 1 7 ? 16.955 -39.132 -30.169 1.00 69.32 78 GLN F CA 1
ATOM 2814 C C . GLN E 1 7 ? 18.173 -38.284 -30.390 1.00 74.98 78 GLN F C 1
ATOM 2815 O O . GLN E 1 7 ? 18.090 -37.086 -30.592 1.00 79.68 78 GLN F O 1
ATOM 2821 N N 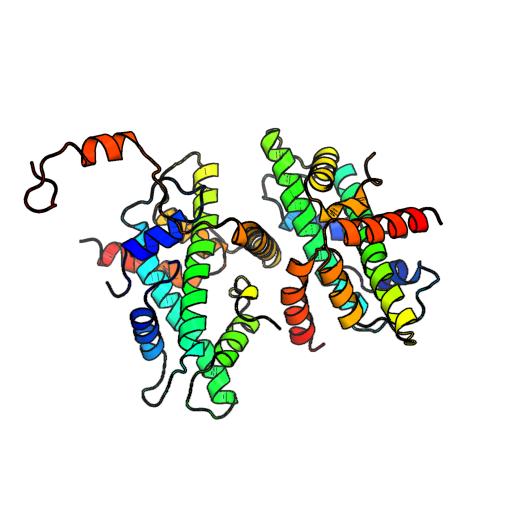. LEU E 1 8 ? 19.334 -38.934 -30.342 1.00 68.34 79 LEU F N 1
ATOM 2822 C CA . LEU E 1 8 ? 20.602 -38.409 -30.846 1.00 62.63 79 LEU F CA 1
ATOM 2823 C C . LEU E 1 8 ? 21.140 -39.556 -31.686 1.00 63.51 79 LEU F C 1
ATOM 2824 O O . LEU E 1 8 ? 20.953 -40.711 -31.303 1.00 63.06 79 LEU F O 1
ATOM 2829 N N . PRO E 1 9 ? 21.769 -39.301 -32.833 1.00 56.87 80 PRO F N 1
ATOM 2830 C CA . PRO E 1 9 ? 21.983 -40.462 -33.718 1.00 59.08 80 PRO F CA 1
ATOM 2831 C C . PRO E 1 9 ? 22.739 -41.652 -33.189 1.00 58.15 80 PRO F C 1
ATOM 2832 O O . PRO E 1 9 ? 23.851 -41.521 -32.780 1.00 54.69 80 PRO F O 1
ATOM 2836 N N . LEU E 1 10 ? 22.135 -42.825 -33.254 1.00 59.33 81 LEU F N 1
ATOM 2837 C CA . LEU E 1 10 ? 22.766 -44.034 -32.719 1.00 57.67 81 LEU F CA 1
ATOM 2838 C C . LEU E 1 10 ? 24.160 -44.256 -33.299 1.00 65.63 81 LEU F C 1
ATOM 2839 O O . LEU E 1 10 ? 25.104 -44.558 -32.557 1.00 63.24 81 LEU F O 1
ATOM 2844 N N . ALA E 1 11 ? 24.317 -44.067 -34.616 1.00 66.11 82 ALA F N 1
ATOM 2845 C CA . ALA E 1 11 ? 25.586 -44.372 -35.276 1.00 62.10 82 ALA F CA 1
ATOM 2846 C C . ALA E 1 11 ? 26.728 -43.519 -34.745 1.00 61.64 82 ALA F C 1
ATOM 2847 O O . ALA E 1 11 ? 27.801 -44.044 -34.413 1.00 60.83 82 ALA F O 1
ATOM 2849 N N . ARG E 1 12 ? 26.547 -42.194 -34.678 1.00 62.21 83 ARG F N 1
ATOM 2850 C CA . ARG E 1 12 ? 27.703 -41.422 -34.236 1.00 66.46 83 ARG F CA 1
ATOM 2851 C C . ARG E 1 12 ? 27.998 -41.666 -32.762 1.00 58.90 83 ARG F C 1
ATOM 2852 O O . ARG E 1 12 ? 29.148 -41.535 -32.343 1.00 59.31 83 ARG F O 1
ATOM 2860 N N . ILE E 1 13 ? 27.001 -42.073 -31.980 1.00 57.71 84 ILE F N 1
ATOM 2861 C CA . ILE E 1 13 ? 27.274 -42.519 -30.620 1.00 54.47 84 ILE F CA 1
ATOM 2862 C C . ILE E 1 13 ? 28.187 -43.746 -30.639 1.00 50.53 84 ILE F C 1
ATOM 2863 O O . ILE E 1 13 ? 29.232 -43.770 -29.980 1.00 55.03 84 ILE F O 1
ATOM 2868 N N . LYS E 1 14 ? 27.831 -44.757 -31.435 1.00 55.51 85 LYS F N 1
ATOM 2869 C CA . LYS E 1 14 ? 28.611 -45.993 -31.503 1.00 52.47 85 LYS F CA 1
ATOM 2870 C C . LYS E 1 14 ? 30.048 -45.713 -31.905 1.00 59.61 85 LYS F C 1
ATOM 2871 O O . LYS E 1 14 ? 30.991 -46.213 -31.279 1.00 52.80 85 LYS F O 1
ATOM 2877 N N . LYS E 1 15 ? 30.230 -44.898 -32.949 1.00 62.53 86 LYS F N 1
ATOM 2878 C CA . LYS E 1 15 ? 31.560 -44.455 -33.345 1.00 59.97 86 LYS F CA 1
ATOM 2879 C C . LYS E 1 15 ? 32.325 -43.855 -32.170 1.00 63.86 86 LYS F C 1
ATOM 2880 O O . LYS E 1 15 ? 33.453 -44.265 -31.876 1.00 69.34 86 LYS F O 1
ATOM 2886 N N . ILE E 1 16 ? 31.730 -42.866 -31.490 1.00 57.54 87 ILE F N 1
ATOM 2887 C CA . ILE E 1 16 ? 32.440 -42.220 -30.388 1.00 54.27 87 ILE F CA 1
ATOM 2888 C C . ILE E 1 16 ? 32.823 -43.250 -29.337 1.00 56.84 87 ILE F C 1
ATOM 2889 O O . ILE E 1 16 ? 33.954 -43.251 -28.835 1.00 56.13 87 ILE F O 1
ATOM 2894 N N . MET E 1 17 ? 31.910 -44.181 -29.038 1.00 49.12 88 MET F N 1
ATOM 2895 C CA . MET E 1 17 ? 32.204 -45.244 -28.083 1.00 51.59 88 MET F CA 1
ATOM 2896 C C . MET E 1 17 ? 33.401 -46.078 -28.524 1.00 61.86 88 MET F C 1
ATOM 2897 O O . MET E 1 17 ? 34.264 -46.423 -27.706 1.00 62.70 88 MET F O 1
ATOM 2902 N N . LYS E 1 18 ? 33.453 -46.439 -29.816 1.00 55.92 89 LYS F N 1
ATOM 2903 C CA . LYS E 1 18 ? 34.444 -47.394 -30.297 1.00 58.49 89 LYS F CA 1
ATOM 2904 C C . LYS E 1 18 ? 35.801 -46.736 -30.544 1.00 74.54 89 LYS F C 1
ATOM 2905 O O . LYS E 1 18 ? 36.783 -47.444 -30.808 1.00 77.41 89 LYS F O 1
ATOM 2911 N N . ALA E 1 19 ? 35.899 -45.408 -30.397 1.00 70.81 90 ALA F N 1
ATOM 2912 C CA . ALA E 1 19 ? 37.184 -44.727 -30.528 1.00 68.35 90 ALA F CA 1
ATOM 2913 C C . ALA E 1 19 ? 38.140 -45.041 -29.393 1.00 70.40 90 ALA F C 1
ATOM 2914 O O . ALA E 1 19 ? 39.312 -44.679 -29.487 1.00 86.26 90 ALA F O 1
ATOM 2916 N N . ASP E 1 20 ? 37.695 -45.760 -28.419 1.00 76.12 91 ASP F N 1
ATOM 2917 C CA . ASP E 1 20 ? 38.622 -46.128 -27.439 1.00 77.27 91 ASP F CA 1
ATOM 2918 C C . ASP E 1 20 ? 39.004 -47.484 -27.855 1.00 84.22 91 ASP F C 1
ATOM 2919 O O . ASP E 1 20 ? 38.187 -48.344 -27.964 1.00 78.98 91 ASP F O 1
ATOM 2924 N N . GLU E 1 21 ? 40.289 -47.670 -28.045 1.00 89.02 92 GLU F N 1
ATOM 2925 C CA . GLU E 1 21 ? 40.802 -48.852 -28.674 1.00 100.14 92 GLU F CA 1
ATOM 2926 C C . GLU E 1 21 ? 40.473 -50.041 -27.845 1.00 104.85 92 GLU F C 1
ATOM 2927 O O . GLU E 1 21 ? 40.311 -51.096 -28.369 1.00 107.99 92 GLU F O 1
ATOM 2933 N N . ASP E 1 22 ? 40.384 -49.863 -26.544 1.00 103.45 93 ASP F N 1
ATOM 2934 C CA . ASP E 1 22 ? 40.166 -50.954 -25.624 1.00 104.73 93 ASP F CA 1
ATOM 2935 C C . ASP E 1 22 ? 38.811 -51.562 -25.753 1.00 96.26 93 ASP F C 1
ATOM 2936 O O . ASP E 1 22 ? 38.496 -52.512 -25.078 1.00 85.81 93 ASP F O 1
ATOM 2941 N N . VAL E 1 23 ? 37.949 -50.896 -26.481 1.00 94.46 94 VAL F N 1
ATOM 2942 C CA . VAL E 1 23 ? 36.546 -51.185 -26.392 1.00 89.97 94 VAL F CA 1
ATOM 2943 C C . VAL E 1 23 ? 35.999 -52.513 -26.855 1.00 98.90 94 VAL F C 1
ATOM 2944 O O . VAL E 1 23 ? 35.277 -53.133 -26.090 1.00 105.18 94 VAL F O 1
ATOM 2948 N N . ARG E 1 24 ? 36.372 -53.008 -28.016 1.00 99.02 95 ARG F N 1
ATOM 2949 C CA . ARG E 1 24 ? 35.772 -54.262 -28.489 1.00 97.33 95 ARG F CA 1
ATOM 2950 C C . ARG E 1 24 ? 34.297 -54.173 -28.853 1.00 91.39 95 ARG F C 1
ATOM 2951 O O . ARG E 1 24 ? 33.961 -53.371 -29.661 1.00 93.71 95 ARG F O 1
ATOM 2959 N N . MET E 1 25 ? 33.431 -55.020 -28.322 1.00 84.41 96 MET F N 1
ATOM 2960 C CA . MET E 1 25 ? 32.062 -55.119 -28.789 1.00 82.44 96 MET F CA 1
ATOM 2961 C C . MET E 1 25 ? 31.021 -54.336 -28.022 1.00 79.28 96 MET F C 1
ATOM 2962 O O . MET E 1 25 ? 31.112 -54.207 -26.850 1.00 76.35 96 MET F O 1
ATOM 2967 N N . ILE E 1 26 ? 30.023 -53.820 -28.714 1.00 78.32 97 ILE F N 1
ATOM 2968 C CA . ILE E 1 26 ? 28.975 -53.059 -28.070 1.00 76.06 97 ILE F CA 1
ATOM 2969 C C . ILE E 1 26 ? 27.602 -53.602 -28.280 1.00 79.34 97 ILE F C 1
ATOM 2970 O O . ILE E 1 26 ? 27.145 -53.710 -29.372 1.00 86.33 97 ILE F O 1
ATOM 2975 N N . SER E 1 27 ? 26.914 -53.860 -27.206 1.00 71.84 98 SER F N 1
ATOM 2976 C CA . SER E 1 27 ? 25.540 -54.345 -27.274 1.00 66.29 98 SER F CA 1
ATOM 2977 C C . SER E 1 27 ? 24.645 -53.383 -28.046 1.00 66.43 98 SER F C 1
ATOM 2978 O O . SER E 1 27 ? 24.925 -52.183 -28.119 1.00 69.43 98 SER F O 1
ATOM 2981 N N . ALA E 1 28 ? 23.551 -53.894 -28.608 1.00 70.14 99 ALA F N 1
ATOM 2982 C CA . ALA E 1 28 ? 22.666 -53.040 -29.395 1.00 65.37 99 ALA F CA 1
ATOM 2983 C C . ALA E 1 28 ? 21.881 -52.071 -28.517 1.00 64.74 99 ALA F C 1
ATOM 2984 O O . ALA E 1 28 ? 21.524 -50.974 -28.966 1.00 64.92 99 ALA F O 1
ATOM 2986 N N . GLU E 1 29 ? 21.593 -52.454 -27.273 1.00 62.09 100 GLU F N 1
ATOM 2987 C CA . GLU E 1 29 ? 20.869 -51.556 -26.389 1.00 61.01 100 GLU F CA 1
ATOM 2988 C C . GLU E 1 29 ? 21.742 -50.388 -25.928 1.00 54.98 100 GLU F C 1
ATOM 2989 O O . GLU E 1 29 ? 21.202 -49.323 -25.600 1.00 50.86 100 GLU F O 1
ATOM 2995 N N . ALA E 1 30 ? 23.069 -50.552 -25.928 1.00 52.40 101 ALA F N 1
ATOM 2996 C CA . ALA E 1 30 ? 23.942 -49.539 -25.339 1.00 51.32 101 ALA F CA 1
ATOM 2997 C C . ALA E 1 30 ? 23.834 -48.178 -26.021 1.00 49.54 101 ALA F C 1
ATOM 2998 O O . ALA E 1 30 ? 23.619 -47.174 -25.313 1.00 49.62 101 ALA F O 1
ATOM 3000 N N . PRO E 1 31 ? 23.967 -48.054 -27.347 1.00 49.88 102 PRO F N 1
ATOM 3001 C CA . PRO E 1 31 ? 23.801 -46.725 -27.964 1.00 48.13 102 PRO F CA 1
ATOM 3002 C C . PRO E 1 31 ? 22.424 -46.110 -27.738 1.00 50.69 102 PRO F C 1
ATOM 3003 O O . PRO E 1 31 ? 22.302 -44.879 -27.677 1.00 51.53 102 PRO F O 1
ATOM 3007 N N . ILE E 1 32 ? 21.381 -46.925 -27.620 1.00 49.22 103 ILE F N 1
ATOM 3008 C CA . ILE E 1 32 ? 20.061 -46.380 -27.344 1.00 53.05 103 ILE F CA 1
ATOM 3009 C C . ILE E 1 32 ? 20.016 -45.830 -25.925 1.00 52.75 103 ILE F C 1
ATOM 3010 O O . ILE E 1 32 ? 19.520 -44.724 -25.681 1.00 51.55 103 ILE F O 1
ATOM 3015 N N . LEU E 1 33 ? 20.649 -46.547 -25.003 1.00 43.09 104 LEU F N 1
ATOM 3016 C CA . LEU E 1 33 ? 20.770 -46.079 -23.627 1.00 40.02 104 LEU F CA 1
ATOM 3017 C C . LEU E 1 33 ? 21.555 -44.765 -23.537 1.00 41.01 104 LEU F C 1
ATOM 3018 O O . LEU E 1 33 ? 21.186 -43.873 -22.773 1.00 44.74 104 LEU F O 1
ATOM 3023 N N . PHE E 1 34 ? 22.630 -44.643 -24.314 1.00 45.89 105 PHE F N 1
ATOM 3024 C CA . PHE E 1 34 ? 23.417 -43.413 -24.327 1.00 44.29 105 PHE F CA 1
ATOM 3025 C C . PHE E 1 34 ? 22.659 -42.247 -24.935 1.00 43.03 105 PHE F C 1
ATOM 3026 O O . PHE E 1 34 ? 22.812 -41.105 -24.495 1.00 45.13 105 PHE F O 1
ATOM 3034 N N . ALA E 1 35 ? 21.859 -42.503 -25.960 1.00 48.52 106 ALA F N 1
ATOM 3035 C CA . ALA E 1 35 ? 21.095 -41.419 -26.559 1.00 47.34 106 ALA F CA 1
ATOM 3036 C C . ALA E 1 35 ? 20.227 -40.714 -25.520 1.00 44.29 106 ALA F C 1
ATOM 3037 O O . ALA E 1 35 ? 20.177 -39.477 -25.473 1.00 42.59 106 ALA F O 1
ATOM 3039 N N . LYS E 1 36 ? 19.543 -41.475 -24.671 1.00 34.64 107 LYS F N 1
ATOM 3040 C CA . LYS E 1 36 ? 18.744 -40.837 -23.629 1.00 43.28 107 LYS F CA 1
ATOM 3041 C C . LYS E 1 36 ? 19.626 -40.226 -22.528 1.00 39.95 107 LYS F C 1
ATOM 3042 O O . LYS E 1 36 ? 19.330 -39.129 -22.030 1.00 39.82 107 LYS F O 1
ATOM 3048 N N . ALA E 1 37 ? 20.735 -40.892 -22.162 1.00 47.08 108 ALA F N 1
ATOM 3049 C CA . ALA E 1 37 ? 21.605 -40.377 -21.091 1.00 44.28 108 ALA F CA 1
ATOM 3050 C C . ALA E 1 37 ? 22.282 -39.070 -21.493 1.00 36.91 108 ALA F C 1
ATOM 3051 O O . ALA E 1 37 ? 22.413 -38.149 -20.674 1.00 42.24 108 ALA F O 1
ATOM 3053 N N . CYS E 1 38 ? 22.714 -38.979 -22.753 1.00 31.98 109 CYS F N 1
ATOM 3054 C CA . CYS E 1 38 ? 23.268 -37.736 -23.279 1.00 34.24 109 CYS F CA 1
ATOM 3055 C C . CYS E 1 38 ? 22.233 -36.630 -23.292 1.00 37.39 109 CYS F C 1
ATOM 3056 O O . CYS E 1 38 ? 22.546 -35.466 -23.018 1.00 39.07 109 CYS F O 1
ATOM 3059 N N . GLU E 1 39 ? 20.993 -36.967 -23.635 1.00 36.50 110 GLU F N 1
ATOM 3060 C CA . GLU E 1 39 ? 19.918 -36.005 -23.467 1.00 34.26 110 GLU F CA 1
ATOM 3061 C C . GLU E 1 39 ? 19.850 -35.482 -22.026 1.00 37.25 110 GLU F C 1
ATOM 3062 O O . GLU E 1 39 ? 19.890 -34.268 -21.805 1.00 42.48 110 GLU F O 1
ATOM 3068 N N . LEU E 1 40 ? 19.781 -36.375 -21.026 1.00 40.10 111 LEU F N 1
ATOM 3069 C CA . LEU E 1 40 ? 19.714 -35.893 -19.641 1.00 36.70 111 LEU F CA 1
ATOM 3070 C C . LEU E 1 40 ? 20.941 -35.059 -19.280 1.00 38.59 111 LEU F C 1
ATOM 3071 O O . LEU E 1 40 ? 20.822 -34.019 -18.619 1.00 37.72 111 LEU F O 1
ATOM 3076 N N . PHE E 1 41 ? 22.124 -35.486 -19.730 1.00 37.76 112 PHE F N 1
ATOM 3077 C CA . PHE E 1 41 ? 23.352 -34.758 -19.427 1.00 36.18 112 PHE F CA 1
ATOM 3078 C C . PHE E 1 41 ? 23.326 -33.358 -20.023 1.00 42.79 112 PHE F C 1
ATOM 3079 O O . PHE E 1 41 ? 23.718 -32.377 -19.373 1.00 33.49 112 PHE F O 1
ATOM 3087 N N . ILE E 1 42 ? 22.880 -33.249 -21.273 1.00 34.17 113 ILE F N 1
ATOM 3088 C CA . ILE E 1 42 ? 22.815 -31.939 -21.907 1.00 37.29 113 ILE F CA 1
ATOM 3089 C C . ILE E 1 42 ? 21.896 -31.037 -21.116 1.00 35.61 113 ILE F C 1
ATOM 3090 O O . ILE E 1 42 ? 22.214 -29.867 -20.859 1.00 36.17 113 ILE F O 1
ATOM 3095 N N . LEU E 1 43 ? 20.757 -31.591 -20.686 1.00 31.53 114 LEU F N 1
ATOM 3096 C CA . LEU E 1 43 ? 19.762 -30.831 -19.946 1.00 33.84 114 LEU F CA 1
ATOM 3097 C C . LEU E 1 43 ? 20.286 -30.365 -18.588 1.00 32.77 114 LEU F C 1
ATOM 3098 O O . LEU E 1 43 ? 20.086 -29.207 -18.213 1.00 40.12 114 LEU F O 1
ATOM 3103 N N . GLU E 1 44 ? 20.954 -31.235 -17.830 1.00 32.73 115 GLU F N 1
ATOM 3104 C CA . GLU E 1 44 ? 21.519 -30.784 -16.551 1.00 37.38 115 GLU F CA 1
ATOM 3105 C C . GLU E 1 44 ? 22.598 -29.715 -16.756 1.00 38.56 115 GLU F C 1
ATOM 3106 O O . GLU E 1 44 ? 22.585 -28.664 -16.094 1.00 37.49 115 GLU F O 1
ATOM 3112 N N . LEU E 1 45 ? 23.559 -29.980 -17.652 1.00 38.23 116 LEU F N 1
ATOM 3113 C CA . LEU E 1 45 ? 24.594 -28.986 -17.946 1.00 35.59 116 LEU F CA 1
ATOM 3114 C C . LEU E 1 45 ? 23.979 -27.646 -18.330 1.00 35.78 116 LEU F C 1
ATOM 3115 O O . LEU E 1 45 ? 24.419 -26.592 -17.854 1.00 35.62 116 LEU F O 1
ATOM 3120 N N . THR E 1 46 ? 22.923 -27.673 -19.154 1.00 33.23 117 THR F N 1
ATOM 3121 C CA . THR E 1 46 ? 22.315 -26.433 -19.607 1.00 33.92 117 THR F CA 1
ATOM 3122 C C . THR E 1 46 ? 21.612 -25.733 -18.456 1.00 40.36 117 THR F C 1
ATOM 3123 O O . THR E 1 46 ? 21.840 -24.546 -18.209 1.00 42.41 117 THR F O 1
ATOM 3127 N N . ILE E 1 47 ? 20.785 -26.476 -17.720 1.00 45.29 118 ILE F N 1
ATOM 3128 C CA . ILE E 1 47 ? 20.081 -25.942 -16.555 1.00 39.66 118 ILE F CA 1
ATOM 3129 C C . ILE E 1 47 ? 21.036 -25.205 -15.629 1.00 37.85 118 ILE F C 1
ATOM 3130 O O . ILE E 1 47 ? 20.747 -24.095 -15.171 1.00 41.57 118 ILE F O 1
ATOM 3135 N N . ARG E 1 48 ? 22.181 -25.818 -15.318 1.00 37.70 119 ARG F N 1
ATOM 3136 C CA . ARG E 1 48 ? 23.102 -25.179 -14.377 1.00 34.67 119 ARG F CA 1
ATOM 3137 C C . ARG E 1 48 ? 23.916 -24.077 -15.033 1.00 41.70 119 ARG F C 1
ATOM 3138 O O . ARG E 1 48 ? 24.258 -23.101 -14.371 1.00 51.96 119 ARG F O 1
ATOM 3146 N N . SER E 1 49 ? 24.216 -24.179 -16.324 1.00 40.14 120 SER F N 1
ATOM 3147 C CA . SER E 1 49 ? 24.849 -23.039 -16.974 1.00 48.87 120 SER F CA 1
ATOM 3148 C C . SER E 1 49 ? 23.911 -21.845 -16.996 1.00 53.52 120 SER F C 1
ATOM 3149 O O . SER E 1 49 ? 24.349 -20.697 -16.847 1.00 42.23 120 SER F O 1
ATOM 3152 N N . TRP E 1 50 ? 22.613 -22.097 -17.188 1.00 45.41 121 TRP F N 1
ATOM 3153 C CA . TRP E 1 50 ? 21.679 -20.989 -17.277 1.00 46.48 121 TRP F CA 1
ATOM 3154 C C . TRP E 1 50 ? 21.609 -20.238 -15.959 1.00 54.87 121 TRP F C 1
ATOM 3155 O O . TRP E 1 50 ? 21.487 -19.011 -15.955 1.00 57.48 121 TRP F O 1
ATOM 3166 N N . LEU E 1 51 ? 21.758 -20.950 -14.839 1.00 57.60 122 LEU F N 1
ATOM 3167 C CA . LEU E 1 51 ? 21.834 -20.292 -13.539 1.00 54.95 122 LEU F CA 1
ATOM 3168 C C . LEU E 1 51 ? 22.905 -19.210 -13.520 1.00 56.06 122 LEU F C 1
ATOM 3169 O O . LEU E 1 51 ? 22.652 -18.084 -13.069 1.00 60.68 122 LEU F O 1
ATOM 3174 N N . HIS E 1 52 ? 24.098 -19.522 -14.032 1.00 54.41 123 HIS F N 1
ATOM 3175 C CA . HIS E 1 52 ? 25.160 -18.524 -14.091 1.00 54.12 123 HIS F CA 1
ATOM 3176 C C . HIS E 1 52 ? 24.751 -17.308 -14.910 1.00 57.08 123 HIS F C 1
ATOM 3177 O O . HIS E 1 52 ? 25.003 -16.171 -14.500 1.00 68.64 123 HIS F O 1
ATOM 3184 N N . ALA E 1 53 ? 24.154 -17.524 -16.083 1.00 56.54 124 ALA F N 1
ATOM 3185 C CA . ALA E 1 53 ? 23.790 -16.402 -16.940 1.00 55.20 124 ALA F CA 1
ATOM 3186 C C . ALA E 1 53 ? 22.747 -15.511 -16.280 1.00 61.52 124 ALA F C 1
ATOM 3187 O O . ALA E 1 53 ? 22.732 -14.297 -16.505 1.00 65.93 124 ALA F O 1
ATOM 3189 N N . GLU E 1 54 ? 21.876 -16.088 -15.456 1.00 61.18 125 GLU F N 1
ATOM 3190 C CA . GLU E 1 54 ? 20.890 -15.282 -14.755 1.00 59.38 125 GLU F CA 1
ATOM 3191 C C . GLU E 1 54 ? 21.551 -14.395 -13.709 1.00 67.22 125 GLU F C 1
ATOM 3192 O O . GLU E 1 54 ? 21.320 -13.179 -13.680 1.00 72.02 125 GLU F O 1
ATOM 3198 N N . GLU E 1 55 ? 22.391 -14.986 -12.849 1.00 68.47 126 GLU F N 1
ATOM 3199 C CA . GLU E 1 55 ? 23.153 -14.209 -11.871 1.00 67.12 126 GLU F CA 1
ATOM 3200 C C . GLU E 1 55 ? 23.842 -13.002 -12.495 1.00 67.08 126 GLU F C 1
ATOM 3201 O O . GLU E 1 55 ? 24.049 -11.991 -11.813 1.00 76.15 126 GLU F O 1
ATOM 3207 N N . ASN E 1 56 ? 24.227 -13.094 -13.774 1.00 77.19 127 ASN F N 1
ATOM 3208 C CA . ASN E 1 56 ? 24.830 -11.982 -14.495 1.00 74.24 127 ASN F CA 1
ATOM 3209 C C . ASN E 1 56 ? 23.828 -11.259 -15.376 1.00 75.66 127 ASN F C 1
ATOM 3210 O O . ASN E 1 56 ? 24.237 -10.582 -16.330 1.00 76.04 127 ASN F O 1
ATOM 3215 N N . LYS E 1 57 ? 22.532 -11.405 -15.079 1.00 76.93 128 LYS F N 1
ATOM 3216 C CA . LYS E 1 57 ? 21.435 -10.693 -15.753 1.00 79.32 128 LYS F CA 1
ATOM 3217 C C . LYS E 1 57 ? 21.665 -10.551 -17.254 1.00 77.12 128 LYS F C 1
ATOM 3218 O O . LYS E 1 57 ? 21.586 -9.459 -17.818 1.00 80.31 128 LYS F O 1
ATOM 3224 N N . ARG E 1 58 ? 21.979 -11.670 -17.904 1.00 72.01 129 ARG F N 1
ATOM 3225 C CA . ARG E 1 58 ? 21.918 -11.764 -19.354 1.00 73.27 129 ARG F CA 1
ATOM 3226 C C . ARG E 1 58 ? 20.893 -12.823 -19.723 1.00 69.23 129 ARG F C 1
ATOM 3227 O O . ARG E 1 58 ? 20.626 -13.746 -18.950 1.00 72.80 129 ARG F O 1
ATOM 3235 N N . ARG E 1 59 ? 20.301 -12.679 -20.904 1.00 66.64 130 ARG F N 1
ATOM 3236 C CA . ARG E 1 59 ? 19.363 -13.668 -21.411 1.00 64.36 130 ARG F CA 1
ATOM 3237 C C . ARG E 1 59 ? 19.982 -14.484 -22.538 1.00 60.67 130 ARG F C 1
ATOM 3238 O O . ARG E 1 59 ? 19.265 -15.135 -23.307 1.00 60.78 130 ARG F O 1
ATOM 3246 N N . THR E 1 60 ? 21.307 -14.463 -22.639 1.00 58.92 131 THR F N 1
ATOM 3247 C CA . THR E 1 60 ? 22.038 -15.252 -23.619 1.00 56.87 131 THR F CA 1
ATOM 3248 C C . THR E 1 60 ? 22.982 -16.198 -22.894 1.00 62.88 131 THR F C 1
ATOM 3249 O O . THR E 1 60 ? 23.752 -15.773 -22.024 1.00 63.06 131 THR F O 1
ATOM 3253 N N . LEU E 1 61 ? 22.920 -17.473 -23.257 1.00 64.58 132 LEU F N 1
ATOM 3254 C CA . LEU E 1 61 ? 23.809 -18.474 -22.684 1.00 48.48 132 LEU F CA 1
ATOM 3255 C C . LEU E 1 61 ? 25.129 -18.428 -23.426 1.00 48.28 132 LEU F C 1
ATOM 3256 O O . LEU E 1 61 ? 25.153 -18.585 -24.651 1.00 49.23 132 LEU F O 1
ATOM 3261 N N . GLN E 1 62 ? 26.219 -18.210 -22.691 1.00 52.87 133 GLN F N 1
ATOM 3262 C CA . GLN E 1 62 ? 27.554 -18.034 -23.251 1.00 55.11 133 GLN F CA 1
ATOM 3263 C C . GLN E 1 62 ? 28.509 -19.104 -22.723 1.00 58.47 133 GLN F C 1
ATOM 3264 O O . GLN E 1 62 ? 28.248 -19.779 -21.719 1.00 55.87 133 GLN F O 1
ATOM 3270 N N . LYS E 1 63 ? 29.647 -19.223 -23.415 1.00 63.83 134 LYS F N 1
ATOM 3271 C CA . LYS E 1 63 ? 30.649 -20.221 -23.058 1.00 52.67 134 LYS F CA 1
ATOM 3272 C C . LYS E 1 63 ? 31.021 -20.159 -21.585 1.00 49.06 134 LYS F C 1
ATOM 3273 O O . LYS E 1 63 ? 31.212 -21.194 -20.932 1.00 49.76 134 LYS F O 1
ATOM 3279 N N . ASN E 1 64 ? 31.125 -18.958 -21.033 1.00 48.63 135 ASN F N 1
ATOM 3280 C CA . ASN E 1 64 ? 31.595 -18.866 -19.661 1.00 48.56 135 ASN F CA 1
ATOM 3281 C C . ASN E 1 64 ? 30.534 -19.319 -18.667 1.00 47.07 135 ASN F C 1
ATOM 3282 O O . ASN E 1 64 ? 30.877 -19.657 -17.532 1.00 51.91 135 ASN F O 1
ATOM 3287 N N . ASP E 1 65 ? 29.261 -19.351 -19.072 1.00 49.00 136 ASP F N 1
ATOM 3288 C CA . ASP E 1 65 ? 28.229 -19.973 -18.241 1.00 47.40 136 ASP F CA 1
ATOM 3289 C C . ASP E 1 65 ? 28.434 -21.478 -18.154 1.00 44.86 136 ASP F C 1
ATOM 3290 O O . ASP E 1 65 ? 28.313 -22.077 -17.079 1.00 54.04 136 ASP F O 1
ATOM 3295 N N . ILE E 1 66 ? 28.727 -22.110 -19.285 1.00 43.60 137 ILE F N 1
ATOM 3296 C CA . ILE E 1 66 ? 29.047 -23.528 -19.259 1.00 48.05 137 ILE F CA 1
ATOM 3297 C C . ILE E 1 66 ? 30.308 -23.760 -18.447 1.00 46.22 137 ILE F C 1
ATOM 3298 O O . ILE E 1 66 ? 30.386 -24.684 -17.628 1.00 48.98 137 ILE F O 1
ATOM 3303 N N . ALA E 1 67 ? 31.294 -22.887 -18.614 1.00 41.61 138 ALA F N 1
ATOM 3304 C CA . ALA E 1 67 ? 32.510 -23.040 -17.831 1.00 51.77 138 ALA F CA 1
ATOM 3305 C C . ALA E 1 67 ? 32.213 -22.954 -16.338 1.00 48.74 138 ALA F C 1
ATOM 3306 O O . ALA E 1 67 ? 32.754 -23.727 -15.541 1.00 58.03 138 ALA F O 1
ATOM 3308 N N . ALA E 1 68 ? 31.332 -22.041 -15.937 1.00 42.51 139 ALA F N 1
ATOM 3309 C CA . ALA E 1 68 ? 31.050 -21.907 -14.517 1.00 47.03 139 ALA F CA 1
ATOM 3310 C C . ALA E 1 68 ? 30.316 -23.124 -13.979 1.00 46.60 139 ALA F C 1
ATOM 3311 O O . ALA E 1 68 ? 30.565 -23.538 -12.841 1.00 50.37 139 ALA F O 1
ATOM 3313 N N . ALA E 1 69 ? 29.409 -23.703 -14.775 1.00 43.02 140 ALA F N 1
ATOM 3314 C CA . ALA E 1 69 ? 28.671 -24.875 -14.316 1.00 44.45 140 ALA F CA 1
ATOM 3315 C C . ALA E 1 69 ? 29.593 -26.076 -14.161 1.00 49.45 140 ALA F C 1
ATOM 3316 O O . ALA E 1 69 ? 29.462 -26.845 -13.203 1.00 51.19 140 ALA F O 1
ATOM 3318 N N . ILE E 1 70 ? 30.517 -26.257 -15.110 1.00 53.52 141 ILE F N 1
ATOM 3319 C CA . ILE E 1 70 ? 31.523 -27.305 -14.994 1.00 47.27 141 ILE F CA 1
ATOM 3320 C C . ILE E 1 70 ? 32.341 -27.110 -13.731 1.00 51.82 141 ILE F C 1
ATOM 3321 O O . ILE E 1 70 ? 32.638 -28.067 -13.009 1.00 59.37 141 ILE F O 1
ATOM 3326 N N . THR E 1 71 ? 32.718 -25.865 -13.451 1.00 51.97 142 THR F N 1
ATOM 3327 C CA . THR E 1 71 ? 33.451 -25.544 -12.233 1.00 54.90 142 THR F CA 1
ATOM 3328 C C . THR E 1 71 ? 32.607 -25.804 -10.996 1.00 50.88 142 THR F C 1
ATOM 3329 O O . THR E 1 71 ? 33.094 -26.368 -10.016 1.00 55.04 142 THR F O 1
ATOM 3333 N N . ARG E 1 72 ? 31.334 -25.421 -11.028 1.00 50.44 143 ARG F N 1
ATOM 3334 C CA . ARG E 1 72 ? 30.544 -25.465 -9.805 1.00 49.12 143 ARG F CA 1
ATOM 3335 C C . ARG E 1 72 ? 30.196 -26.882 -9.392 1.00 49.75 143 ARG F C 1
ATOM 3336 O O . ARG E 1 72 ? 30.049 -27.152 -8.197 1.00 60.33 143 ARG F O 1
ATOM 3344 N N . THR E 1 73 ? 30.034 -27.799 -10.335 1.00 48.40 144 THR F N 1
ATOM 3345 C CA . THR E 1 73 ? 29.466 -29.096 -10.000 1.00 53.95 144 THR F CA 1
ATOM 3346 C C . THR E 1 73 ? 30.547 -30.154 -10.119 1.00 44.02 144 THR F C 1
ATOM 3347 O O . THR E 1 73 ? 31.108 -30.366 -11.197 1.00 41.82 144 THR F O 1
ATOM 3351 N N . ASP E 1 74 ? 30.792 -30.838 -9.011 1.00 46.01 145 ASP F N 1
ATOM 3352 C CA . ASP E 1 74 ? 31.912 -31.758 -8.903 1.00 48.10 145 ASP F CA 1
ATOM 3353 C C . ASP E 1 74 ? 31.867 -32.843 -9.960 1.00 48.05 145 ASP F C 1
ATOM 3354 O O . ASP E 1 74 ? 32.883 -33.130 -10.589 1.00 46.06 145 ASP F O 1
ATOM 3359 N N . ILE E 1 75 ? 30.709 -33.456 -10.183 1.00 42.58 146 ILE F N 1
ATOM 3360 C CA . ILE E 1 75 ? 30.668 -34.592 -11.090 1.00 38.60 146 ILE F CA 1
ATOM 3361 C C . ILE E 1 75 ? 30.958 -34.140 -12.525 1.00 46.43 146 ILE F C 1
ATOM 3362 O O . ILE E 1 75 ? 31.029 -34.963 -13.444 1.00 50.37 146 ILE F O 1
ATOM 3367 N N . PHE E 1 76 ? 31.165 -32.842 -12.735 1.00 41.19 147 PHE F N 1
ATOM 3368 C CA . PHE E 1 76 ? 31.643 -32.377 -14.022 1.00 37.11 147 PHE F CA 1
ATOM 3369 C C . PHE E 1 76 ? 33.161 -32.131 -14.043 1.00 37.17 147 PHE F C 1
ATOM 3370 O O . PHE E 1 76 ? 33.685 -31.662 -15.059 1.00 44.88 147 PHE F O 1
ATOM 3378 N N . ASP E 1 77 ? 33.866 -32.422 -12.949 1.00 38.23 148 ASP F N 1
ATOM 3379 C CA . ASP E 1 77 ? 35.336 -32.512 -12.876 1.00 39.40 148 ASP F CA 1
ATOM 3380 C C . ASP E 1 77 ? 36.003 -32.965 -14.171 1.00 41.50 148 ASP F C 1
ATOM 3381 O O . ASP E 1 77 ? 36.976 -32.353 -14.610 1.00 45.12 148 ASP F O 1
ATOM 3386 N N . PHE E 1 78 ? 35.524 -34.061 -14.770 1.00 36.76 149 PHE F N 1
ATOM 3387 C CA . PHE E 1 78 ? 36.233 -34.615 -15.920 1.00 37.96 149 PHE F CA 1
ATOM 3388 C C . PHE E 1 78 ? 36.281 -33.629 -17.092 1.00 43.55 149 PHE F C 1
ATOM 3389 O O . PHE E 1 78 ? 37.165 -33.752 -17.945 1.00 51.85 149 PHE F O 1
ATOM 3397 N N . LEU E 1 79 ? 35.405 -32.615 -17.115 1.00 35.44 150 LEU F N 1
ATOM 3398 C CA . LEU E 1 79 ? 35.360 -31.638 -18.199 1.00 43.64 150 LEU F CA 1
ATOM 3399 C C . LEU E 1 79 ? 36.330 -30.464 -18.032 1.00 43.41 150 LEU F C 1
ATOM 3400 O O . LEU E 1 79 ? 36.425 -29.639 -18.943 1.00 48.99 150 LEU F O 1
ATOM 3405 N N . VAL E 1 80 ? 37.080 -30.406 -16.930 1.00 41.54 151 VAL F N 1
ATOM 3406 C CA . VAL E 1 80 ? 37.928 -29.262 -16.573 1.00 45.72 151 VAL F CA 1
ATOM 3407 C C . VAL E 1 80 ? 38.819 -28.792 -17.721 1.00 47.74 151 VAL F C 1
ATOM 3408 O O . VAL E 1 80 ? 39.114 -27.597 -17.834 1.00 46.31 151 VAL F O 1
ATOM 3412 N N . ASP E 1 81 ? 39.226 -29.696 -18.609 1.00 49.58 152 ASP F N 1
ATOM 3413 C CA . ASP E 1 81 ? 40.121 -29.323 -19.701 1.00 51.56 152 ASP F CA 1
ATOM 3414 C C . ASP E 1 81 ? 39.428 -28.700 -20.901 1.00 51.45 152 ASP F C 1
ATOM 3415 O O . ASP E 1 81 ? 40.115 -28.291 -21.839 1.00 54.65 152 ASP F O 1
ATOM 3420 N N . ILE E 1 82 ? 38.105 -28.637 -20.935 1.00 51.84 153 ILE F N 1
ATOM 3421 C CA . ILE E 1 82 ? 37.461 -28.235 -22.181 1.00 48.97 153 ILE F CA 1
ATOM 3422 C C . ILE E 1 82 ? 37.428 -26.721 -22.325 1.00 56.24 153 ILE F C 1
ATOM 3423 O O . ILE E 1 82 ? 37.651 -26.185 -23.416 1.00 69.78 153 ILE F O 1
ATOM 3428 N N . VAL E 1 83 ? 37.166 -26.005 -21.239 1.00 62.10 154 VAL F N 1
ATOM 3429 C CA . VAL E 1 83 ? 37.335 -24.554 -21.229 1.00 69.46 154 VAL F CA 1
ATOM 3430 C C . VAL E 1 83 ? 38.416 -24.214 -20.211 1.00 74.98 154 VAL F C 1
ATOM 3431 O O . VAL E 1 83 ? 38.110 -24.030 -19.024 1.00 80.74 154 VAL F O 1
ATOM 3435 N N . PRO E 1 84 ? 39.685 -24.111 -20.621 1.00 72.60 155 PRO F N 1
ATOM 3436 C CA . PRO E 1 84 ? 40.745 -23.662 -19.712 1.00 65.10 155 PRO F CA 1
ATOM 3437 C C . PRO E 1 84 ? 40.487 -22.224 -19.243 1.00 71.47 155 PRO F C 1
ATOM 3438 O O . PRO E 1 84 ? 40.759 -21.859 -18.094 1.00 81.17 155 PRO F O 1
ATOM 3442 N N . GLN E 1 108 ? 28.232 -45.787 -5.573 1.00 77.76 300 GLN F N 1
ATOM 3443 C CA . GLN E 1 108 ? 28.772 -44.466 -5.836 1.00 80.83 300 GLN F CA 1
ATOM 3444 C C . GLN E 1 108 ? 30.111 -44.339 -5.167 1.00 82.29 300 GLN F C 1
ATOM 3445 O O . GLN E 1 108 ? 30.460 -45.130 -4.310 1.00 86.99 300 GLN F O 1
ATOM 3451 N N . LEU E 1 109 ? 30.864 -43.331 -5.552 1.00 81.56 301 LEU F N 1
ATOM 3452 C CA . LEU E 1 109 ? 32.251 -43.307 -5.195 1.00 83.72 301 LEU F CA 1
ATOM 3453 C C . LEU E 1 109 ? 32.603 -42.187 -4.295 1.00 88.35 301 LEU F C 1
ATOM 3454 O O . LEU E 1 109 ? 32.251 -41.045 -4.542 1.00 89.40 301 LEU F O 1
ATOM 3459 N N . SER E 1 110 ? 33.337 -42.514 -3.238 1.00 91.75 302 SER F N 1
ATOM 3460 C CA . SER E 1 110 ? 33.852 -41.522 -2.323 1.00 87.74 302 SER F CA 1
ATOM 3461 C C . SER E 1 110 ? 34.439 -40.373 -3.101 1.00 87.01 302 SER F C 1
ATOM 3462 O O . SER E 1 110 ? 34.993 -40.528 -4.162 1.00 75.21 302 SER F O 1
ATOM 3465 N N . PRO E 1 111 ? 34.282 -39.199 -2.582 1.00 85.00 303 PRO F N 1
ATOM 3466 C CA . PRO E 1 111 ? 34.814 -38.033 -3.320 1.00 79.18 303 PRO F CA 1
ATOM 3467 C C . PRO E 1 111 ? 36.165 -38.262 -3.963 1.00 69.43 303 PRO F C 1
ATOM 3468 O O . PRO E 1 111 ? 36.405 -37.765 -5.069 1.00 71.14 303 PRO F O 1
ATOM 3472 N N . MET E 1 112 ? 37.033 -39.046 -3.326 1.00 68.82 304 MET F N 1
ATOM 3473 C CA . MET E 1 112 ? 38.413 -39.211 -3.755 1.00 62.25 304 MET F CA 1
ATOM 3474 C C . MET E 1 112 ? 38.680 -40.488 -4.567 1.00 68.31 304 MET F C 1
ATOM 3475 O O . MET E 1 112 ? 39.620 -40.502 -5.372 1.00 60.35 304 MET F O 1
ATOM 3480 N N . ASP E 1 113 ? 37.895 -41.562 -4.424 1.00 64.84 305 ASP F N 1
ATOM 3481 C CA . ASP E 1 113 ? 38.042 -42.641 -5.402 1.00 61.63 305 ASP F CA 1
ATOM 3482 C C . ASP E 1 113 ? 37.560 -42.194 -6.779 1.00 55.55 305 ASP F C 1
ATOM 3483 O O . ASP E 1 113 ? 38.167 -42.557 -7.791 1.00 54.00 305 ASP F O 1
ATOM 3488 N N . ARG E 1 114 ? 36.497 -41.385 -6.836 1.00 55.36 306 ARG F N 1
ATOM 3489 C CA . ARG E 1 114 ? 36.059 -40.826 -8.113 1.00 53.14 306 ARG F CA 1
ATOM 3490 C C . ARG E 1 114 ? 37.140 -39.940 -8.698 1.00 50.16 306 ARG F C 1
ATOM 3491 O O . ARG E 1 114 ? 37.408 -39.986 -9.906 1.00 48.69 306 ARG F O 1
ATOM 3499 N N . GLU E 1 115 ? 37.773 -39.130 -7.847 1.00 52.25 307 GLU F N 1
ATOM 3500 C CA . GLU E 1 115 ? 38.889 -38.300 -8.281 1.00 49.16 307 GLU F CA 1
ATOM 3501 C C . GLU E 1 115 ? 39.972 -39.124 -8.974 1.00 48.95 307 GLU F C 1
ATOM 3502 O O . GLU E 1 115 ? 40.557 -38.682 -9.972 1.00 47.35 307 GLU F O 1
ATOM 3508 N N . ALA E 1 116 ? 40.255 -40.326 -8.471 1.00 48.31 308 ALA F N 1
ATOM 3509 C CA . ALA E 1 116 ? 41.277 -41.139 -9.117 1.00 48.06 308 ALA F CA 1
ATOM 3510 C C . ALA E 1 116 ? 40.782 -41.671 -10.459 1.00 47.94 308 ALA F C 1
ATOM 3511 O O . ALA E 1 116 ? 41.541 -41.718 -11.426 1.00 47.06 308 ALA F O 1
ATOM 3513 N N . ARG E 1 117 ? 39.503 -42.044 -10.557 1.00 49.22 309 ARG F N 1
ATOM 3514 C CA . ARG E 1 117 ? 38.984 -42.453 -11.864 1.00 49.49 309 ARG F CA 1
ATOM 3515 C C . ARG E 1 117 ? 38.964 -41.282 -12.851 1.00 47.52 309 ARG F C 1
ATOM 3516 O O . ARG E 1 117 ? 39.161 -41.494 -14.054 1.00 47.68 309 ARG F O 1
ATOM 3524 N N . VAL E 1 118 ? 38.758 -40.050 -12.358 1.00 46.19 310 VAL F N 1
ATOM 3525 C CA . VAL E 1 118 ? 38.719 -38.874 -13.224 1.00 44.80 310 VAL F CA 1
ATOM 3526 C C . VAL E 1 118 ? 40.114 -38.568 -13.762 1.00 43.58 310 VAL F C 1
ATOM 3527 O O . VAL E 1 118 ? 40.299 -38.296 -14.951 1.00 43.53 310 VAL F O 1
ATOM 3531 N N . LEU E 1 119 ? 41.117 -38.650 -12.895 1.00 43.09 311 LEU F N 1
ATOM 3532 C CA . LEU E 1 119 ? 42.501 -38.403 -13.277 1.00 42.25 311 LEU F CA 1
ATOM 3533 C C . LEU E 1 119 ? 43.011 -39.438 -14.288 1.00 50.68 311 LEU F C 1
ATOM 3534 O O . LEU E 1 119 ? 43.601 -39.085 -15.309 1.00 47.39 311 LEU F O 1
ATOM 3539 N N . ARG E 1 120 ? 42.813 -40.723 -14.020 1.00 44.89 312 ARG F N 1
ATOM 3540 C CA . ARG E 1 120 ? 43.203 -41.712 -15.016 1.00 46.51 312 ARG F CA 1
ATOM 3541 C C . ARG E 1 120 ? 42.496 -41.474 -16.351 1.00 47.17 312 ARG F C 1
ATOM 3542 O O . ARG E 1 120 ? 43.105 -41.641 -17.406 1.00 53.44 312 ARG F O 1
ATOM 3550 N N . TYR E 1 121 ? 41.228 -41.037 -16.333 1.00 46.98 313 TYR F N 1
ATOM 3551 C CA . TYR E 1 121 ? 40.543 -40.746 -17.587 1.00 48.02 313 TYR F CA 1
ATOM 3552 C C . TYR E 1 121 ? 41.157 -39.545 -18.282 1.00 47.13 313 TYR F C 1
ATOM 3553 O O . TYR E 1 121 ? 41.392 -39.583 -19.491 1.00 48.77 313 TYR F O 1
ATOM 3562 N N . ARG E 1 122 ? 41.447 -38.479 -17.536 1.00 46.51 314 ARG F N 1
ATOM 3563 C CA . ARG E 1 122 ? 42.041 -37.305 -18.161 1.00 44.92 314 ARG F CA 1
ATOM 3564 C C . ARG E 1 122 ? 43.400 -37.622 -18.774 1.00 46.95 314 ARG F C 1
ATOM 3565 O O . ARG E 1 122 ? 43.743 -37.061 -19.817 1.00 55.35 314 ARG F O 1
ATOM 3573 N N . GLU E 1 123 ? 44.175 -38.521 -18.162 1.00 45.21 315 GLU F N 1
ATOM 3574 C CA . GLU E 1 123 ? 45.476 -38.868 -18.720 1.00 55.80 315 GLU F CA 1
ATOM 3575 C C . GLU E 1 123 ? 45.347 -39.780 -19.929 1.00 57.70 315 GLU F C 1
ATOM 3576 O O . GLU E 1 123 ? 46.220 -39.769 -20.793 1.00 65.08 315 GLU F O 1
ATOM 3582 N N . LYS E 1 124 ? 44.301 -40.600 -20.004 1.00 57.21 316 LYS F N 1
ATOM 3583 C CA . LYS E 1 124 ? 44.148 -41.4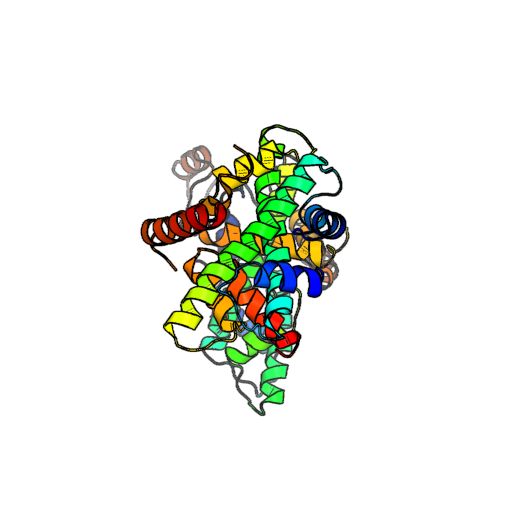07 -21.204 1.00 61.59 316 LYS F CA 1
ATOM 3584 C C . LYS E 1 124 ? 43.706 -40.538 -22.369 1.00 71.35 316 LYS F C 1
ATOM 3585 O O . LYS E 1 124 ? 44.064 -40.812 -23.515 1.00 76.90 316 LYS F O 1
ATOM 3591 N N . ARG E 1 125 ? 42.983 -39.453 -22.081 1.00 71.40 317 ARG F N 1
ATOM 3592 C CA . ARG E 1 125 ? 42.482 -38.577 -23.134 1.00 65.50 317 ARG F CA 1
ATOM 3593 C C . ARG E 1 125 ? 43.598 -37.983 -23.980 1.00 75.27 317 ARG F C 1
ATOM 3594 O O . ARG E 1 125 ? 43.406 -37.781 -25.182 1.00 82.66 317 ARG F O 1
ATOM 3602 N N . LYS E 1 126 ? 44.763 -37.684 -23.398 1.00 72.79 318 LYS F N 1
ATOM 3603 C CA . LYS E 1 126 ? 45.845 -37.228 -24.266 1.00 82.89 318 LYS F CA 1
ATOM 3604 C C . LYS E 1 126 ? 46.423 -38.358 -25.111 1.00 85.34 318 LYS F C 1
ATOM 3605 O O . LYS E 1 126 ? 47.038 -38.089 -26.149 1.00 90.44 318 LYS F O 1
ATOM 3611 N N . THR E 1 127 ? 46.209 -39.605 -24.714 1.00 82.79 319 THR F N 1
ATOM 3612 C CA . THR E 1 127 ? 46.613 -40.753 -25.514 1.00 87.52 319 THR F CA 1
ATOM 3613 C C . THR E 1 127 ? 45.650 -40.997 -26.678 1.00 87.29 319 THR F C 1
ATOM 3614 O O . THR E 1 127 ? 45.700 -40.306 -27.697 1.00 89.58 319 THR F O 1
ATOM 3618 N N . ASP F 2 6 ? 31.990 -35.477 -37.336 1.00 91.91 23 ASP G N 1
ATOM 3619 C CA . ASP F 2 6 ? 33.316 -36.023 -37.090 1.00 93.55 23 ASP G CA 1
ATOM 3620 C C . ASP F 2 6 ? 33.313 -36.904 -35.836 1.00 94.95 23 ASP G C 1
ATOM 3621 O O . ASP F 2 6 ? 32.811 -38.027 -35.863 1.00 98.03 23 ASP G O 1
ATOM 3626 N N . ARG F 2 7 ? 33.876 -36.387 -34.741 1.00 95.50 24 ARG G N 1
ATOM 3627 C CA . ARG F 2 7 ? 33.953 -37.079 -33.460 1.00 89.28 24 ARG G CA 1
ATOM 3628 C C . ARG F 2 7 ? 32.973 -36.497 -32.445 1.00 82.72 24 ARG G C 1
ATOM 3629 O O . ARG F 2 7 ? 33.143 -36.677 -31.233 1.00 81.63 24 ARG G O 1
ATOM 3637 N N . PHE F 2 8 ? 31.957 -35.793 -32.919 1.00 67.37 25 PHE G N 1
ATOM 3638 C CA . PHE F 2 8 ? 31.023 -35.095 -32.059 1.00 60.63 25 PHE G CA 1
ATOM 3639 C C . PHE F 2 8 ? 29.610 -35.442 -32.472 1.00 61.91 25 PHE G C 1
ATOM 3640 O O . PHE F 2 8 ? 29.363 -35.866 -33.597 1.00 68.69 25 PHE G O 1
ATOM 3648 N N . LEU F 2 9 ? 28.690 -35.265 -31.563 1.00 58.94 26 LEU G N 1
ATOM 3649 C CA . LEU F 2 9 ? 27.324 -35.393 -32.025 1.00 51.46 26 LEU G CA 1
ATOM 3650 C C . LEU F 2 9 ? 26.943 -34.138 -32.802 1.00 52.39 26 LEU G C 1
ATOM 3651 O O . LEU F 2 9 ? 27.560 -33.081 -32.628 1.00 56.89 26 LEU G O 1
ATOM 3656 N N . PRO F 2 10 ? 25.969 -34.233 -33.696 1.00 54.19 27 PRO G N 1
ATOM 3657 C CA . PRO F 2 10 ? 25.660 -33.080 -34.545 1.00 57.50 27 PRO G CA 1
ATOM 3658 C C . PRO F 2 10 ? 25.207 -31.907 -33.692 1.00 57.88 27 PRO G C 1
ATOM 3659 O O . PRO F 2 10 ? 24.326 -32.035 -32.836 1.00 58.03 27 PRO G O 1
ATOM 3663 N N . ILE F 2 11 ? 25.829 -30.752 -33.930 1.00 58.85 28 ILE G N 1
ATOM 3664 C CA . ILE F 2 11 ? 25.509 -29.582 -33.139 1.00 56.05 28 ILE G CA 1
ATOM 3665 C C . ILE F 2 11 ? 24.032 -29.219 -33.230 1.00 51.49 28 ILE G C 1
ATOM 3666 O O . ILE F 2 11 ? 23.498 -28.601 -32.304 1.00 47.09 28 ILE G O 1
ATOM 3671 N N . ALA F 2 12 ? 23.339 -29.614 -34.304 1.00 47.50 29 ALA G N 1
ATOM 3672 C CA . ALA F 2 12 ? 21.934 -29.234 -34.407 1.00 43.85 29 ALA G CA 1
ATOM 3673 C C . ALA F 2 12 ? 21.059 -30.045 -33.461 1.00 54.74 29 ALA G C 1
ATOM 3674 O O . ALA F 2 12 ? 20.057 -29.528 -32.948 1.00 51.85 29 ALA G O 1
ATOM 3676 N N . ASN F 2 13 ? 21.405 -31.311 -33.221 1.00 56.24 30 ASN G N 1
ATOM 3677 C CA . ASN F 2 13 ? 20.703 -32.073 -32.190 1.00 45.71 30 ASN G CA 1
ATOM 3678 C C . ASN F 2 13 ? 20.951 -31.468 -30.816 1.00 49.94 30 ASN G C 1
ATOM 3679 O O . ASN F 2 13 ? 20.013 -31.251 -30.039 1.00 59.89 30 ASN G O 1
ATOM 3684 N N . VAL F 2 14 ? 22.219 -31.186 -30.509 1.00 48.17 31 VAL G N 1
ATOM 3685 C CA . VAL F 2 14 ? 22.597 -30.653 -29.203 1.00 49.56 31 VAL G CA 1
ATOM 3686 C C . VAL F 2 14 ? 21.886 -29.340 -28.943 1.00 45.57 31 VAL G C 1
ATOM 3687 O O . VAL F 2 14 ? 21.336 -29.109 -27.853 1.00 42.83 31 VAL G O 1
ATOM 3691 N N . SER F 2 15 ? 21.877 -28.467 -29.948 1.00 51.64 32 SER G N 1
ATOM 3692 C CA . SER F 2 15 ? 21.152 -27.207 -29.859 1.00 50.31 32 SER G CA 1
ATOM 3693 C C . SER F 2 15 ? 19.681 -27.441 -29.533 1.00 50.55 32 SER G C 1
ATOM 3694 O O . SER F 2 15 ? 19.126 -26.816 -28.623 1.00 48.43 32 SER G O 1
ATOM 3697 N N . ARG F 2 16 ? 19.032 -28.344 -30.266 1.00 49.09 33 ARG G N 1
ATOM 3698 C CA . ARG F 2 16 ? 17.620 -28.621 -30.021 1.00 43.02 33 ARG G CA 1
ATOM 3699 C C . ARG F 2 16 ? 17.392 -29.006 -28.556 1.00 54.26 33 ARG G C 1
ATOM 3700 O O . ARG F 2 16 ? 16.495 -28.473 -27.891 1.00 53.45 33 ARG G O 1
ATOM 3708 N N . ILE F 2 17 ? 18.263 -29.849 -28.003 1.00 51.86 34 ILE G N 1
ATOM 3709 C CA . ILE F 2 17 ? 18.075 -30.277 -26.623 1.00 40.07 34 ILE G CA 1
ATOM 3710 C C . ILE F 2 17 ? 18.375 -29.139 -25.649 1.00 40.32 34 ILE G C 1
ATOM 3711 O O . ILE F 2 17 ? 17.708 -28.999 -24.612 1.00 45.84 34 ILE G O 1
ATOM 3716 N N . MET F 2 18 ? 19.350 -28.289 -25.956 1.00 39.42 35 MET G N 1
ATOM 3717 C CA . MET F 2 18 ? 19.639 -27.240 -24.985 1.00 33.68 35 MET G CA 1
ATOM 3718 C C . MET F 2 18 ? 18.443 -26.317 -24.815 1.00 46.55 35 MET G C 1
ATOM 3719 O O . MET F 2 18 ? 18.150 -25.868 -23.695 1.00 40.76 35 MET G O 1
ATOM 3724 N N . LYS F 2 19 ? 17.732 -26.035 -25.917 1.00 52.13 36 LYS G N 1
ATOM 3725 C CA . LYS F 2 19 ? 16.624 -25.082 -25.853 1.00 43.35 36 LYS G CA 1
ATOM 3726 C C . LYS F 2 19 ? 15.533 -25.579 -24.917 1.00 42.90 36 LYS G C 1
ATOM 3727 O O . LYS F 2 19 ? 14.991 -24.799 -24.130 1.00 44.55 36 LYS G O 1
ATOM 3733 N N . LYS F 2 20 ? 15.257 -26.890 -24.940 1.00 42.98 37 LYS G N 1
ATOM 3734 C CA . LYS F 2 20 ? 14.242 -27.472 -24.069 1.00 43.46 37 LYS G CA 1
ATOM 3735 C C . LYS F 2 20 ? 14.509 -27.185 -22.593 1.00 45.62 37 LYS G C 1
ATOM 3736 O O . LYS F 2 20 ? 13.564 -27.051 -21.815 1.00 51.44 37 LYS G O 1
ATOM 3742 N N . ALA F 2 21 ? 15.773 -27.027 -22.204 1.00 41.97 38 ALA G N 1
ATOM 3743 C CA . ALA F 2 21 ? 16.136 -26.686 -20.842 1.00 34.29 38 ALA G CA 1
ATOM 3744 C C . ALA F 2 21 ? 16.058 -25.205 -20.547 1.00 43.84 38 ALA G C 1
ATOM 3745 O O . ALA F 2 21 ? 16.439 -24.799 -19.449 1.00 45.54 38 ALA G O 1
ATOM 3747 N N . LEU F 2 22 ? 15.610 -24.391 -21.487 1.00 46.16 39 LEU G N 1
ATOM 3748 C CA . LEU F 2 22 ? 15.693 -22.950 -21.378 1.00 41.99 39 LEU G CA 1
ATOM 3749 C C . LEU F 2 22 ? 14.344 -22.318 -21.691 1.00 51.33 39 LEU G C 1
ATOM 3750 O O . LEU F 2 22 ? 13.508 -22.916 -22.378 1.00 66.88 39 LEU G O 1
ATOM 3755 N N . PRO F 2 23 ? 14.110 -21.108 -21.214 1.00 54.61 40 PRO G N 1
ATOM 3756 C CA . PRO F 2 23 ? 12.858 -20.419 -21.549 1.00 50.01 40 PRO G CA 1
ATOM 3757 C C . PRO F 2 23 ? 12.862 -19.945 -22.992 1.00 58.34 40 PRO G C 1
ATOM 3758 O O . PRO F 2 23 ? 13.889 -19.904 -23.671 1.00 65.19 40 PRO G O 1
ATOM 3762 N N . ALA F 2 24 ? 11.667 -19.577 -23.454 1.00 65.01 41 ALA G N 1
ATOM 3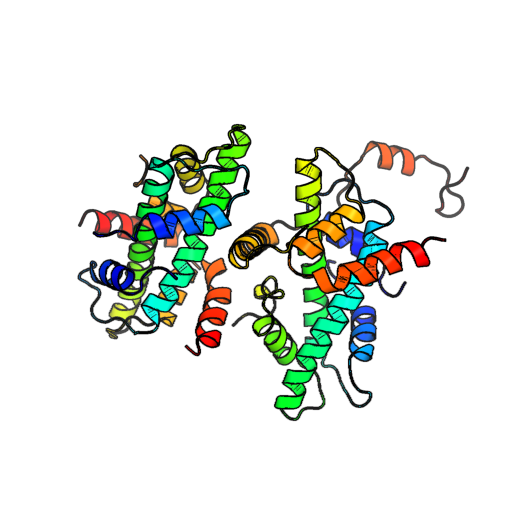763 C CA . ALA F 2 24 ? 11.528 -18.932 -24.756 1.00 64.48 41 ALA G CA 1
ATOM 3764 C C . ALA F 2 24 ? 12.403 -17.680 -24.871 1.00 69.37 41 ALA G C 1
ATOM 3765 O O . ALA F 2 24 ? 13.077 -17.489 -25.888 1.00 62.24 41 ALA G O 1
ATOM 3767 N N . ASN F 2 25 ? 12.408 -16.818 -23.834 1.00 76.86 42 ASN G N 1
ATOM 3768 C CA . ASN F 2 25 ? 13.200 -15.584 -23.865 1.00 75.83 42 ASN G CA 1
ATOM 3769 C C . ASN F 2 25 ? 14.643 -15.849 -24.291 1.00 75.05 42 ASN G C 1
ATOM 3770 O O . ASN F 2 25 ? 15.221 -15.065 -25.049 1.00 74.47 42 ASN G O 1
ATOM 3775 N N . ALA F 2 26 ? 15.194 -16.995 -23.904 1.00 71.48 43 ALA G N 1
ATOM 3776 C CA . ALA F 2 26 ? 16.622 -17.260 -23.961 1.00 59.26 43 ALA G CA 1
ATOM 3777 C C . ALA F 2 26 ? 17.118 -17.482 -25.384 1.00 60.58 43 ALA G C 1
ATOM 3778 O O . ALA F 2 26 ? 16.413 -18.020 -26.234 1.00 59.00 43 ALA G O 1
ATOM 3780 N N . LYS F 2 27 ? 18.360 -17.066 -25.626 1.00 56.90 44 LYS G N 1
ATOM 3781 C CA . LYS F 2 27 ? 19.109 -17.437 -26.811 1.00 55.41 44 LYS G CA 1
ATOM 3782 C C . LYS F 2 27 ? 20.478 -17.966 -26.385 1.00 60.90 44 LYS G C 1
ATOM 3783 O O . LYS F 2 27 ? 20.946 -17.712 -25.271 1.00 61.11 44 LYS G O 1
ATOM 3789 N N . ILE F 2 28 ? 21.127 -18.680 -27.308 1.00 61.15 45 ILE G N 1
ATOM 3790 C CA . ILE F 2 28 ? 22.352 -19.431 -27.055 1.00 57.47 45 ILE G CA 1
ATOM 3791 C C . ILE F 2 28 ? 23.455 -18.982 -28.004 1.00 52.02 45 ILE G C 1
ATOM 3792 O O . ILE F 2 28 ? 23.253 -18.938 -29.221 1.00 48.94 45 ILE G O 1
ATOM 3797 N N . SER F 2 29 ? 24.644 -18.765 -27.458 1.00 60.54 46 SER G N 1
ATOM 3798 C CA . SER F 2 29 ? 25.824 -18.438 -28.255 1.00 52.03 46 SER G CA 1
ATOM 3799 C C . SER F 2 29 ? 26.350 -19.652 -29.035 1.00 53.27 46 SER G C 1
ATOM 3800 O O . SER F 2 29 ? 26.247 -20.799 -28.595 1.00 57.69 46 SER G O 1
ATOM 3803 N N . LYS F 2 30 ? 26.941 -19.391 -30.204 1.00 70.22 47 LYS G N 1
ATOM 3804 C CA . LYS F 2 30 ? 27.549 -20.474 -30.981 1.00 67.83 47 LYS G CA 1
ATOM 3805 C C . LYS F 2 30 ? 28.627 -21.208 -30.182 1.00 59.57 47 LYS G C 1
ATOM 3806 O O . LYS F 2 30 ? 28.686 -22.440 -30.190 1.00 55.09 47 LYS G O 1
ATOM 3812 N N . ASP F 2 31 ? 29.506 -20.474 -29.502 1.00 56.02 48 ASP G N 1
ATOM 3813 C CA . ASP F 2 31 ? 30.538 -21.169 -28.734 1.00 58.80 48 ASP G CA 1
ATOM 3814 C C . ASP F 2 31 ? 29.940 -21.946 -27.555 1.00 59.01 48 ASP G C 1
ATOM 3815 O O . ASP F 2 31 ? 30.484 -22.983 -27.158 1.00 56.02 48 ASP G O 1
ATOM 3820 N N . ALA F 2 32 ? 28.808 -21.500 -27.006 1.00 59.22 49 ALA G N 1
ATOM 3821 C CA . ALA F 2 32 ? 28.157 -22.310 -25.985 1.00 49.66 49 ALA G CA 1
ATOM 3822 C C . ALA F 2 32 ? 27.623 -23.613 -26.573 1.00 48.23 49 ALA G C 1
ATOM 3823 O O . ALA F 2 32 ? 27.673 -24.658 -25.922 1.00 49.78 49 ALA G O 1
ATOM 3825 N N . LYS F 2 33 ? 27.127 -23.588 -27.806 1.00 47.65 50 LYS G N 1
ATOM 3826 C CA . LYS F 2 33 ? 26.709 -24.842 -28.411 1.00 46.81 50 LYS G CA 1
ATOM 3827 C C . LYS F 2 33 ? 27.911 -25.738 -28.676 1.00 52.01 50 LYS G C 1
ATOM 3828 O O . LYS F 2 33 ? 27.836 -26.962 -28.499 1.00 49.89 50 LYS G O 1
ATOM 3834 N N . GLU F 2 34 ? 29.022 -25.144 -29.118 1.00 51.71 51 GLU G N 1
ATOM 3835 C CA . GLU F 2 34 ? 30.212 -25.933 -29.401 1.00 52.61 51 GLU G CA 1
ATOM 3836 C C . GLU F 2 34 ? 30.745 -26.579 -28.130 1.00 41.49 51 GLU G C 1
ATOM 3837 O O . GLU F 2 34 ? 31.045 -27.778 -28.110 1.00 40.11 51 GLU G O 1
ATOM 3843 N N . THR F 2 35 ? 30.791 -25.820 -27.041 1.00 43.85 52 THR G N 1
ATOM 3844 C CA . THR F 2 35 ? 31.238 -26.390 -25.779 1.00 41.31 52 THR G CA 1
ATOM 3845 C C . THR F 2 35 ? 30.374 -27.565 -25.356 1.00 46.76 52 THR G C 1
ATOM 3846 O O . THR F 2 35 ? 30.904 -28.633 -25.030 1.00 43.78 52 THR G O 1
ATOM 3850 N N . VAL F 2 36 ? 29.040 -27.383 -25.331 1.00 39.63 53 VAL G N 1
ATOM 3851 C CA . VAL F 2 36 ? 28.172 -28.453 -24.840 1.00 38.87 53 VAL G CA 1
ATOM 3852 C C . VAL F 2 36 ? 28.369 -29.693 -25.683 1.00 43.69 53 VAL G C 1
ATOM 3853 O O . VAL F 2 36 ? 28.494 -30.805 -25.160 1.00 46.38 53 VAL G O 1
ATOM 3857 N N . GLN F 2 37 ? 28.472 -29.503 -26.995 1.00 45.08 54 GLN G N 1
ATOM 3858 C CA . GLN F 2 37 ? 28.761 -30.590 -27.923 1.00 48.21 54 GLN G CA 1
ATOM 3859 C C . GLN F 2 37 ? 30.018 -31.357 -27.522 1.00 45.76 54 GLN G C 1
ATOM 3860 O O . GLN F 2 37 ? 30.014 -32.592 -27.446 1.00 47.83 54 GLN G O 1
ATOM 3866 N N . GLU F 2 38 ? 31.105 -30.647 -27.232 1.00 38.20 55 GLU G N 1
ATOM 3867 C CA . GLU F 2 38 ? 32.318 -31.379 -26.852 1.00 45.38 55 GLU G CA 1
ATOM 3868 C C . GLU F 2 38 ? 32.168 -32.080 -25.495 1.00 49.22 55 GLU G C 1
ATOM 3869 O O . GLU F 2 38 ? 32.647 -33.204 -25.316 1.00 51.17 55 GLU G O 1
ATOM 3875 N N . CYS F 2 39 ? 31.507 -31.436 -24.529 1.00 47.21 56 CYS G N 1
ATOM 3876 C CA . CYS F 2 39 ? 31.234 -32.086 -23.250 1.00 44.30 56 CYS G CA 1
ATOM 3877 C C . CYS F 2 39 ? 30.399 -33.343 -23.433 1.00 45.95 56 CYS G C 1
ATOM 3878 O O . CYS F 2 39 ? 30.644 -34.364 -22.773 1.00 38.78 56 CYS G O 1
ATOM 3881 N N . VAL F 2 40 ? 29.401 -33.286 -24.316 1.00 39.16 57 VAL G N 1
ATOM 3882 C CA . VAL F 2 40 ? 28.579 -34.462 -24.552 1.00 42.32 57 VAL G CA 1
ATOM 3883 C C . VAL F 2 40 ? 29.446 -35.600 -25.031 1.00 42.12 57 VAL G C 1
ATOM 3884 O O . VAL F 2 40 ? 29.274 -36.753 -24.616 1.00 42.23 57 VAL G O 1
ATOM 3888 N N . SER F 2 41 ? 30.402 -35.297 -25.898 1.00 40.50 58 SER G N 1
ATOM 3889 C CA . SER F 2 41 ? 31.254 -36.365 -26.394 1.00 43.11 58 SER G CA 1
ATOM 3890 C C . SER F 2 41 ? 32.149 -36.892 -25.290 1.00 45.06 58 SER G C 1
ATOM 3891 O O . SER F 2 41 ? 32.272 -38.107 -25.119 1.00 53.47 58 SER G O 1
ATOM 3894 N N . GLU F 2 42 ? 32.736 -36.004 -24.491 1.00 46.22 59 GLU G N 1
ATOM 3895 C CA . GLU F 2 42 ? 33.587 -36.502 -23.411 1.00 41.78 59 GLU G CA 1
ATOM 3896 C C . GLU F 2 42 ? 32.796 -37.333 -22.409 1.00 41.62 59 GLU G C 1
ATOM 3897 O O . GLU F 2 42 ? 33.333 -38.307 -21.866 1.00 42.42 59 GLU G O 1
ATOM 3903 N N . PHE F 2 43 ? 31.524 -36.978 -22.172 1.00 35.31 60 PHE G N 1
ATOM 3904 C CA . PHE F 2 43 ? 30.674 -37.774 -21.296 1.00 32.28 60 PHE G CA 1
ATOM 3905 C C . PHE F 2 43 ? 30.575 -39.204 -21.797 1.00 41.65 60 PHE G C 1
ATOM 3906 O O . PHE F 2 43 ? 30.675 -40.156 -21.015 1.00 46.67 60 PHE G O 1
ATOM 3914 N N . ILE F 2 44 ? 30.380 -39.377 -23.108 1.00 42.83 61 ILE G N 1
ATOM 3915 C CA . ILE F 2 44 ? 30.336 -40.721 -23.674 1.00 39.01 61 ILE G CA 1
ATOM 3916 C C . ILE F 2 44 ? 31.657 -41.444 -23.446 1.00 35.86 61 ILE G C 1
ATOM 3917 O O . ILE F 2 44 ? 31.689 -42.564 -22.916 1.00 40.76 61 ILE G O 1
ATOM 3922 N N . SER F 2 45 ? 32.763 -40.815 -23.846 1.00 36.76 62 SER G N 1
ATOM 3923 C CA . SER F 2 45 ? 34.092 -41.394 -23.626 1.00 39.52 62 SER G CA 1
ATOM 3924 C C . SER F 2 45 ? 34.320 -41.738 -22.161 1.00 38.79 62 SER G C 1
ATOM 3925 O O . SER F 2 45 ? 34.824 -42.816 -21.832 1.00 41.42 62 SER G O 1
ATOM 3928 N N . PHE F 2 46 ? 33.934 -40.827 -21.269 1.00 36.67 63 PHE G N 1
ATOM 3929 C CA . PHE F 2 46 ? 34.106 -41.035 -19.833 1.00 41.57 63 PHE G CA 1
ATOM 3930 C C . PHE F 2 46 ? 33.347 -42.269 -19.367 1.00 40.83 63 PHE G C 1
ATOM 3931 O O . PHE F 2 46 ? 33.935 -43.204 -18.814 1.00 55.22 63 PHE G O 1
ATOM 3939 N N . ILE F 2 47 ? 32.032 -42.294 -19.599 1.00 40.27 64 ILE G N 1
ATOM 3940 C CA . ILE F 2 47 ? 31.215 -43.429 -19.172 1.00 39.17 64 ILE G CA 1
ATOM 3941 C C . ILE F 2 47 ? 31.696 -44.706 -19.847 1.00 47.93 64 ILE G C 1
ATOM 3942 O O . ILE F 2 47 ? 31.831 -45.765 -19.214 1.00 40.99 64 ILE G O 1
ATOM 3947 N N . THR F 2 48 ? 31.957 -44.627 -21.147 1.00 39.49 65 THR G N 1
ATOM 3948 C CA . THR F 2 48 ? 32.375 -45.818 -21.863 1.00 42.75 65 THR G CA 1
ATOM 3949 C C . THR F 2 48 ? 33.688 -46.348 -21.311 1.00 57.66 65 THR G C 1
ATOM 3950 O O . THR F 2 48 ? 33.842 -47.561 -21.123 1.00 61.92 65 THR G O 1
ATOM 3954 N N . GLY F 2 49 ? 34.627 -45.455 -21.000 1.00 44.49 66 GLY G N 1
ATOM 3955 C CA . GLY F 2 49 ? 35.863 -45.853 -20.378 1.00 46.91 66 GLY G CA 1
ATOM 3956 C C . GLY F 2 49 ? 35.691 -46.725 -19.152 1.00 47.86 66 GLY G C 1
ATOM 3957 O O . GLY F 2 49 ? 36.208 -47.839 -19.104 1.00 51.22 66 GLY G O 1
ATOM 3958 N N . GLU F 2 50 ? 34.966 -46.243 -18.148 1.00 50.84 67 GLU G N 1
ATOM 3959 C CA . GLU F 2 50 ? 34.806 -47.042 -16.940 1.00 48.90 67 GLU G CA 1
ATOM 3960 C C . GLU F 2 50 ? 34.058 -48.343 -17.219 1.00 48.53 67 GLU G C 1
ATOM 3961 O O . GLU F 2 50 ? 34.470 -49.410 -16.749 1.00 58.00 67 GLU G O 1
ATOM 3967 N N . ALA F 2 51 ? 32.971 -48.284 -17.995 1.00 47.13 68 ALA G N 1
ATOM 3968 C CA . ALA F 2 51 ? 32.252 -49.509 -18.337 1.00 56.88 68 ALA G CA 1
ATOM 3969 C C . ALA F 2 51 ? 33.152 -50.496 -19.061 1.00 60.48 68 ALA G C 1
ATOM 3970 O O . ALA F 2 51 ? 33.152 -51.690 -18.744 1.00 59.48 68 ALA G O 1
ATOM 3972 N N . SER F 2 52 ? 33.923 -50.020 -20.042 1.00 57.28 69 SER G N 1
ATOM 3973 C CA . SER F 2 52 ? 34.823 -50.915 -20.754 1.00 60.55 69 SER G CA 1
ATOM 3974 C C . SER F 2 52 ? 35.831 -51.546 -19.805 1.00 66.88 69 SER G C 1
ATOM 3975 O O . SER F 2 52 ? 36.182 -52.725 -19.947 1.00 69.88 69 SER G O 1
ATOM 3978 N N . ASP F 2 53 ? 36.302 -50.772 -18.826 1.00 66.24 70 ASP G N 1
ATOM 3979 C CA . ASP F 2 53 ? 37.236 -51.306 -17.843 1.00 66.96 70 ASP G CA 1
ATOM 3980 C C . ASP F 2 53 ? 36.593 -52.416 -17.031 1.00 69.97 70 ASP G C 1
ATOM 3981 O O . ASP F 2 53 ? 37.220 -53.447 -16.774 1.00 78.23 70 ASP G O 1
ATOM 3986 N N . LYS F 2 54 ? 35.335 -52.233 -16.630 1.00 70.27 71 LYS G N 1
ATOM 3987 C CA . LYS F 2 54 ? 34.653 -53.272 -15.868 1.00 74.50 71 LYS G CA 1
ATOM 3988 C C . LYS F 2 54 ? 34.527 -54.570 -16.666 1.00 81.40 71 LYS G C 1
ATOM 3989 O O . LYS F 2 54 ? 34.588 -55.658 -16.088 1.00 88.32 71 LYS G O 1
ATOM 3995 N N . CYS F 2 55 ? 34.363 -54.479 -17.988 1.00 80.35 72 CYS G N 1
ATOM 3996 C CA . CYS F 2 55 ? 34.176 -55.678 -18.800 1.00 81.96 72 CYS G CA 1
ATOM 3997 C C . CYS F 2 55 ? 35.472 -56.461 -18.951 1.00 86.23 72 CYS G C 1
ATOM 3998 O O . CYS F 2 55 ? 35.463 -57.698 -18.960 1.00 96.10 72 CYS G O 1
ATOM 4001 N N . GLN F 2 56 ? 36.594 -55.762 -19.085 1.00 84.54 73 GLN G N 1
ATOM 4002 C CA . GLN F 2 56 ? 37.864 -56.461 -19.174 1.00 90.41 73 GLN G CA 1
ATOM 4003 C C . GLN F 2 56 ? 38.267 -57.062 -17.833 1.00 92.94 73 GLN G C 1
ATOM 4004 O O . GLN F 2 56 ? 38.852 -58.150 -17.799 1.00 98.29 73 GLN G O 1
ATOM 4010 N N . ARG F 2 57 ? 37.936 -56.400 -16.722 1.00 88.11 74 ARG G N 1
ATOM 4011 C CA . ARG F 2 57 ? 38.073 -57.046 -15.421 1.00 88.17 74 ARG G CA 1
ATOM 4012 C C . ARG F 2 57 ? 37.234 -58.316 -15.342 1.00 91.64 74 ARG G C 1
ATOM 4013 O O . ARG F 2 57 ? 37.641 -59.301 -14.717 1.00 97.98 74 ARG G O 1
ATOM 4021 N N . GLU F 2 58 ? 36.059 -58.316 -15.967 1.00 85.08 75 GLU G N 1
ATOM 4022 C CA . GLU F 2 58 ? 35.132 -59.433 -15.868 1.00 87.81 75 GLU G CA 1
ATOM 4023 C C . GLU F 2 58 ? 35.243 -60.396 -17.044 1.00 92.80 75 GLU G C 1
ATOM 4024 O O . GLU F 2 58 ? 34.326 -61.195 -17.270 1.00 95.82 75 GLU G O 1
ATOM 4030 N N . LYS F 2 59 ? 36.334 -60.314 -17.809 1.00 97.08 76 LYS G N 1
ATOM 4031 C CA . LYS F 2 59 ? 36.654 -61.261 -18.877 1.00 101.54 76 LYS G CA 1
ATOM 4032 C C . LYS F 2 59 ? 35.630 -61.257 -20.014 1.00 100.88 76 LYS G C 1
ATOM 4033 O O . LYS F 2 59 ? 35.785 -62.007 -20.986 1.00 105.68 76 LYS G O 1
ATOM 4039 N N . ARG F 2 60 ? 34.585 -60.436 -19.907 1.00 92.73 77 ARG G N 1
ATOM 4040 C CA . ARG F 2 60 ? 33.624 -60.246 -20.984 1.00 92.47 77 ARG G CA 1
ATOM 4041 C C . ARG F 2 60 ? 34.135 -59.184 -21.950 1.00 94.80 77 ARG G C 1
ATOM 4042 O O . ARG F 2 60 ? 35.019 -58.388 -21.623 1.00 98.74 77 ARG G O 1
ATOM 4050 N N . LYS F 2 61 ? 33.570 -59.175 -23.156 1.00 93.57 78 LYS G N 1
ATOM 4051 C CA . LYS F 2 61 ? 34.069 -58.290 -24.197 1.00 95.60 78 LYS G CA 1
ATOM 4052 C C . LYS F 2 61 ? 32.980 -57.515 -24.926 1.00 92.93 78 LYS G C 1
ATOM 4053 O O . LYS F 2 61 ? 33.298 -56.773 -25.863 1.00 94.90 78 LYS G O 1
ATOM 4059 N N . THR F 2 62 ? 31.718 -57.660 -24.532 1.00 81.59 79 THR G N 1
ATOM 4060 C CA . THR F 2 62 ? 30.650 -56.798 -25.010 1.00 72.70 79 THR G CA 1
ATOM 4061 C C . THR F 2 62 ? 30.193 -55.885 -23.887 1.00 77.02 79 THR G C 1
ATOM 4062 O O . THR F 2 62 ? 29.877 -56.353 -22.788 1.00 79.10 79 THR G O 1
ATOM 4066 N N . ILE F 2 63 ? 30.170 -54.586 -24.170 1.00 79.17 80 ILE G N 1
ATOM 4067 C CA . ILE F 2 63 ? 29.585 -53.591 -23.280 1.00 65.04 80 ILE G CA 1
ATOM 4068 C C . ILE F 2 63 ? 28.072 -53.601 -23.468 1.00 67.14 80 ILE G C 1
ATOM 4069 O O . ILE F 2 63 ? 27.574 -53.377 -24.576 1.00 69.22 80 ILE G O 1
ATOM 4074 N N . ASN F 2 64 ? 27.341 -53.871 -22.389 1.00 65.05 81 ASN G N 1
ATOM 4075 C CA . ASN F 2 64 ? 25.885 -53.873 -22.394 1.00 66.06 81 ASN G CA 1
ATOM 4076 C C . ASN F 2 64 ? 25.366 -52.667 -21.612 1.00 63.05 81 ASN G C 1
ATOM 4077 O O . ASN F 2 64 ? 26.131 -51.850 -21.093 1.00 59.55 81 ASN G O 1
ATOM 4082 N N . GLY F 2 65 ? 24.040 -52.569 -21.517 1.00 64.98 82 GLY G N 1
ATOM 4083 C CA . GLY F 2 65 ? 23.442 -51.446 -20.817 1.00 55.83 82 GLY G CA 1
ATOM 4084 C C . GLY F 2 65 ? 23.742 -51.437 -19.329 1.00 51.56 82 GLY G C 1
ATOM 4085 O O . GLY F 2 65 ? 23.977 -50.376 -18.742 1.00 56.75 82 GLY G O 1
ATOM 4086 N N . ASP F 2 66 ? 23.731 -52.609 -18.693 1.00 53.80 83 ASP G N 1
ATOM 4087 C CA . ASP F 2 66 ? 24.021 -52.653 -17.264 1.00 55.52 83 ASP G CA 1
ATOM 4088 C C . ASP F 2 66 ? 25.429 -52.147 -16.980 1.00 54.85 83 ASP G C 1
ATOM 4089 O O . ASP F 2 66 ? 25.681 -51.570 -15.915 1.00 52.53 83 ASP G O 1
ATOM 4094 N N . ASP F 2 67 ? 26.357 -52.353 -17.916 1.00 51.59 84 ASP G N 1
ATOM 4095 C CA . ASP F 2 67 ? 27.695 -51.796 -17.764 1.00 50.83 84 ASP G CA 1
ATOM 4096 C C . ASP F 2 67 ? 27.643 -50.270 -17.724 1.00 57.51 84 ASP G C 1
ATOM 4097 O O . ASP F 2 67 ? 28.103 -49.635 -16.766 1.00 55.34 84 ASP G O 1
ATOM 4102 N N . LEU F 2 68 ? 27.060 -49.669 -18.762 1.00 46.54 85 LEU G N 1
ATOM 4103 C CA . LEU F 2 68 ? 26.867 -48.231 -18.791 1.00 45.31 85 LEU G CA 1
ATOM 4104 C C . LEU F 2 68 ? 26.181 -47.715 -17.531 1.00 49.93 85 LEU G C 1
ATOM 4105 O O . LEU F 2 68 ? 26.619 -46.718 -16.950 1.00 42.79 85 LEU G O 1
ATOM 4110 N N . LEU F 2 69 ? 25.083 -48.351 -17.110 1.00 49.07 86 LEU G N 1
ATOM 4111 C CA . LEU F 2 69 ? 24.401 -47.864 -15.916 1.00 48.57 86 LEU G CA 1
ATOM 4112 C C . LEU F 2 69 ? 25.286 -48.016 -14.692 1.00 42.73 86 LEU G C 1
ATOM 4113 O O . LEU F 2 69 ? 25.274 -47.165 -13.800 1.00 41.55 86 LEU G O 1
ATOM 4118 N N . TRP F 2 70 ? 26.065 -49.093 -14.632 1.00 49.53 87 TRP G N 1
ATOM 4119 C CA . TRP F 2 70 ? 26.979 -49.246 -13.506 1.00 49.59 87 TRP G CA 1
ATOM 4120 C C . TRP F 2 70 ? 27.972 -48.095 -13.470 1.00 56.56 87 TRP G C 1
ATOM 4121 O O . TRP F 2 70 ? 28.256 -47.538 -12.403 1.00 53.46 87 TRP G O 1
ATOM 4132 N N . ALA F 2 71 ? 28.475 -47.700 -14.643 1.00 52.96 88 ALA G N 1
ATOM 4133 C CA . ALA F 2 71 ? 29.473 -46.643 -14.713 1.00 48.92 88 ALA G CA 1
ATOM 4134 C C . ALA F 2 71 ? 28.891 -45.294 -14.294 1.00 48.03 88 ALA G C 1
ATOM 4135 O O . ALA F 2 71 ? 29.569 -44.501 -13.631 1.00 52.61 88 ALA G O 1
ATOM 4137 N N . MET F 2 72 ? 27.637 -45.010 -14.647 1.00 41.42 89 MET G N 1
ATOM 4138 C CA . MET F 2 72 ? 27.079 -43.722 -14.246 1.00 49.06 89 MET G CA 1
ATOM 4139 C C . MET F 2 72 ? 26.922 -43.641 -12.732 1.00 48.64 89 MET G C 1
ATOM 4140 O O . MET F 2 72 ? 27.231 -42.604 -12.125 1.00 49.07 89 MET G O 1
ATOM 4145 N N . THR F 2 73 ? 26.474 -44.732 -12.101 1.00 43.98 90 THR G N 1
ATOM 4146 C CA . THR F 2 73 ? 26.362 -44.750 -10.645 1.00 47.66 90 THR G CA 1
ATOM 4147 C C . THR F 2 73 ? 27.712 -44.503 -9.981 1.00 51.70 90 THR G C 1
ATOM 4148 O O . THR F 2 73 ? 27.820 -43.692 -9.054 1.00 49.99 90 THR G O 1
ATOM 4152 N N . THR F 2 74 ? 28.766 -45.171 -10.447 1.00 51.08 91 THR G N 1
ATOM 4153 C CA . THR F 2 74 ? 30.027 -44.973 -9.747 1.00 43.72 91 THR G CA 1
ATOM 4154 C C . THR F 2 74 ? 30.646 -43.623 -10.051 1.00 47.73 91 THR G C 1
ATOM 4155 O O . THR F 2 74 ? 31.467 -43.147 -9.266 1.00 59.71 91 THR G O 1
ATOM 4159 N N . LEU F 2 75 ? 30.279 -42.978 -11.153 1.00 50.88 92 LEU G N 1
ATOM 4160 C CA . LEU F 2 75 ? 30.906 -41.708 -11.508 1.00 48.57 92 LEU G CA 1
ATOM 4161 C C . LEU F 2 75 ? 30.098 -40.499 -11.067 1.00 43.56 92 LEU G C 1
ATOM 4162 O O . LEU F 2 75 ? 30.467 -39.376 -11.408 1.00 49.12 92 LEU G O 1
ATOM 4167 N N . GLY F 2 76 ? 29.012 -40.691 -10.321 1.00 41.20 93 GLY G N 1
ATOM 4168 C CA . GLY F 2 76 ? 28.260 -39.577 -9.768 1.00 38.56 93 GLY G CA 1
ATOM 4169 C C . GLY F 2 76 ? 26.967 -39.264 -10.488 1.00 51.09 93 GLY G C 1
ATOM 4170 O O . GLY F 2 76 ? 26.265 -38.336 -10.082 1.00 51.24 93 GLY G O 1
ATOM 4171 N N . PHE F 2 77 ? 26.607 -40.016 -11.523 1.00 50.72 94 PHE G N 1
ATOM 4172 C CA . PHE F 2 77 ? 25.427 -39.690 -12.313 1.00 38.36 94 PHE G CA 1
ATOM 4173 C C . PHE F 2 77 ? 24.232 -40.530 -11.926 1.00 41.90 94 PHE G C 1
ATOM 4174 O O . PHE F 2 77 ? 23.413 -40.865 -12.780 1.00 43.72 94 PHE G O 1
ATOM 4182 N N . GLU F 2 78 ? 24.078 -40.842 -10.637 1.00 55.44 95 GLU G N 1
ATOM 4183 C CA . GLU F 2 78 ? 23.012 -41.760 -10.232 1.00 55.26 95 GLU G CA 1
ATOM 4184 C C . GLU F 2 78 ? 21.640 -41.212 -10.575 1.00 48.51 95 GLU G C 1
ATOM 4185 O O . GLU F 2 78 ? 20.742 -41.990 -10.900 1.00 50.81 95 GLU G O 1
ATOM 4191 N N . ASP F 2 79 ? 21.476 -39.882 -10.559 1.00 45.58 96 ASP G N 1
ATOM 4192 C CA . ASP F 2 79 ? 20.208 -39.282 -10.950 1.00 47.76 96 ASP G CA 1
ATOM 4193 C C . ASP F 2 79 ? 19.705 -39.813 -12.288 1.00 44.36 96 ASP G C 1
ATOM 4194 O O . ASP F 2 79 ? 18.496 -39.918 -12.491 1.00 56.67 96 ASP G O 1
ATOM 4199 N N . TYR F 2 80 ? 20.597 -40.193 -13.196 1.00 42.60 97 TYR G N 1
ATOM 4200 C CA . TYR F 2 80 ? 20.123 -40.651 -14.499 1.00 46.74 97 TYR G CA 1
ATOM 4201 C C . TYR F 2 80 ? 19.638 -42.096 -14.488 1.00 52.93 97 TYR G C 1
ATOM 4202 O O . TYR F 2 80 ? 18.858 -42.472 -15.371 1.00 55.45 97 TYR G O 1
ATOM 4211 N N . VAL F 2 81 ? 20.042 -42.896 -13.494 1.00 52.82 98 VAL G N 1
ATOM 4212 C CA . VAL F 2 81 ? 19.939 -44.349 -13.609 1.00 50.15 98 VAL G CA 1
ATOM 4213 C C . VAL F 2 81 ? 18.481 -44.802 -13.590 1.00 47.55 98 VAL G C 1
ATOM 4214 O O . VAL F 2 81 ? 18.033 -45.565 -14.456 1.00 51.95 98 VAL G O 1
ATOM 4218 N N . GLU F 2 82 ? 17.722 -44.348 -12.609 1.00 45.96 99 GLU G N 1
ATOM 4219 C CA . GLU F 2 82 ? 16.334 -44.794 -12.535 1.00 51.05 99 GLU G CA 1
ATOM 4220 C C . GLU F 2 82 ? 15.535 -44.387 -13.759 1.00 52.11 99 GLU G C 1
ATOM 4221 O O . GLU F 2 82 ? 14.816 -45.248 -14.301 1.00 57.15 99 GLU G O 1
ATOM 4227 N N . PRO F 2 83 ? 15.602 -43.149 -14.264 1.00 48.07 100 PRO G N 1
ATOM 4228 C CA . PRO F 2 83 ? 14.838 -42.856 -15.492 1.00 44.43 100 PRO G CA 1
ATOM 4229 C C . PRO F 2 83 ? 15.355 -43.631 -16.680 1.00 45.56 100 PRO G C 1
ATOM 4230 O O . PRO F 2 83 ? 14.565 -43.981 -17.564 1.00 52.36 100 PRO G O 1
ATOM 4234 N N . LEU F 2 84 ? 16.656 -43.931 -16.713 1.00 47.15 101 LEU G N 1
ATOM 4235 C CA . LEU F 2 84 ? 17.205 -44.724 -17.812 1.00 44.70 101 LEU G CA 1
ATOM 4236 C C . LEU F 2 84 ? 16.669 -46.151 -17.784 1.00 57.58 101 LEU G C 1
ATOM 4237 O O . LEU F 2 84 ? 16.250 -46.684 -18.822 1.00 64.76 101 LEU G O 1
ATOM 4242 N N . LYS F 2 85 ? 16.662 -46.787 -16.605 1.00 52.48 102 LYS G N 1
ATOM 4243 C CA . LYS F 2 85 ? 16.017 -48.095 -16.484 1.00 51.54 102 LYS G CA 1
ATOM 4244 C C . LYS F 2 85 ? 14.591 -48.061 -17.024 1.00 59.70 102 LYS G C 1
ATOM 4245 O O . LYS F 2 85 ? 14.222 -48.878 -17.875 1.00 69.46 102 LYS G O 1
ATOM 4251 N N . VAL F 2 86 ? 13.772 -47.114 -16.545 1.00 57.73 103 VAL G N 1
ATOM 4252 C CA . VAL F 2 86 ? 12.411 -46.985 -17.064 1.00 57.09 103 VAL G CA 1
ATOM 4253 C C . VAL F 2 86 ? 12.432 -46.901 -18.582 1.00 62.36 103 VAL G C 1
ATOM 4254 O O . VAL F 2 86 ? 11.680 -47.598 -19.271 1.00 66.34 103 VAL G O 1
ATOM 4258 N N . TYR F 2 87 ? 13.296 -46.033 -19.124 1.00 65.74 104 TYR G N 1
ATOM 4259 C CA . TYR F 2 87 ? 13.328 -45.818 -20.567 1.00 57.59 104 TYR G CA 1
ATOM 4260 C C . TYR F 2 87 ? 13.713 -47.096 -21.309 1.00 65.74 104 TYR G C 1
ATOM 4261 O O . TYR F 2 87 ? 13.117 -47.429 -22.340 1.00 68.18 104 TYR G O 1
ATOM 4270 N N . LEU F 2 88 ? 14.710 -47.818 -20.796 1.00 63.47 105 LEU G N 1
ATOM 4271 C CA . LEU F 2 88 ? 15.095 -49.106 -21.362 1.00 69.79 105 LEU G CA 1
ATOM 4272 C C . LEU F 2 88 ? 13.880 -49.990 -21.600 1.00 80.94 105 LEU G C 1
ATOM 4273 O O . LEU F 2 88 ? 13.646 -50.472 -22.716 1.00 82.72 105 LEU G O 1
ATOM 4278 N N . GLN F 2 89 ? 13.073 -50.184 -20.559 1.00 81.05 106 GLN G N 1
ATOM 4279 C CA . GLN F 2 89 ? 12.019 -51.185 -20.611 1.00 81.56 106 GLN G CA 1
ATOM 4280 C C . GLN F 2 89 ? 10.824 -50.722 -21.434 1.00 80.44 106 GLN G C 1
ATOM 4281 O O . GLN F 2 89 ? 10.234 -51.520 -22.167 1.00 82.16 106 GLN G O 1
ATOM 4287 N N . LYS F 2 90 ? 10.434 -49.454 -21.332 1.00 77.73 107 LYS G N 1
ATOM 4288 C CA . LYS F 2 90 ? 9.356 -48.987 -22.197 1.00 78.45 107 LYS G CA 1
ATOM 4289 C C . LYS F 2 90 ? 9.723 -49.151 -23.671 1.00 83.42 107 LYS G C 1
ATOM 4290 O O . LYS F 2 90 ? 8.860 -49.457 -24.501 1.00 93.14 107 LYS G O 1
ATOM 4296 N N . TYR F 2 91 ? 11.003 -49.002 -24.004 1.00 79.32 108 TYR G N 1
ATOM 4297 C CA . TYR F 2 91 ? 11.531 -49.389 -25.303 1.00 78.54 108 TYR G CA 1
ATOM 4298 C C . TYR F 2 91 ? 11.520 -50.908 -25.521 1.00 88.37 108 TYR G C 1
ATOM 4299 O O . TYR F 2 91 ? 11.723 -51.349 -26.660 1.00 85.83 108 TYR G O 1
ATOM 4308 N N . ARG F 2 92 ? 11.285 -51.700 -24.456 1.00 97.07 109 ARG G N 1
ATOM 4309 C CA . ARG F 2 92 ? 11.269 -53.173 -24.398 1.00 97.80 109 ARG G CA 1
ATOM 4310 C C . ARG F 2 92 ? 12.672 -53.754 -24.239 1.00 97.31 109 ARG G C 1
ATOM 4311 O O . ARG F 2 92 ? 12.900 -54.928 -24.541 1.00 101.63 109 ARG G O 1
ATOM 4319 N N . GLU F 2 93 ? 13.590 -52.947 -23.708 1.00 103.44 110 GLU G N 1
ATOM 4320 C CA . GLU F 2 93 ? 15.012 -53.279 -23.545 1.00 109.45 110 GLU G CA 1
ATOM 4321 C C . GLU F 2 93 ? 15.683 -53.685 -24.870 1.00 111.84 110 GLU G C 1
ATOM 4322 O O . GLU F 2 93 ? 16.390 -52.886 -25.506 1.00 105.58 110 GLU G O 1
#

B-factor: mean 58.19, std 17.52, range [21.75, 124.31]

Foldseek 3Di:
DVDDLVVQVLQVVLPVPDADDDPVPSVVVVVVVVVVVVVLVVQLVVVCVVVVHPDRDPVSSVVSLVVDLVSVLVAVVNPCVPDDDSVVVVVVSVVCVVCVVSGDSDDDDRDVVVVVDLVVADDDVSHGDD/DQWDDLVVLVVVVVVVDDPPDDDDPVNSVVVRVVVSVVCVQLVVQLCVVCVVVVHDDRDPVSSLVSCVVVPVPVVNVVVVVVVVVVVD/DPDLVVQVVVQVVPVPRPDDDPCVSVVVVVVVVVVVVVLVVQLVVVCVVVPDPDRDPVSSVVSCVVDLVSVLCCPVPVVDDSVVVVVVSVVVNVVVVD/DLWDDLVVQVVVVVVVDDPVDDDDPVRSVVVRVVVSVVCVQLVVQLCVVCVVVVHHDRDVVSSLVSCVVVPNPVVNVVVVVVVCVVPD

Solvent-accessible surface area: 20710 Å² total; per-residue (Å²): 127,58,2,48,52,79,69,0,85,87,2,0,76,3,26,120,65,1,73,81,26,22,86,61,0,5,26,0,0,8,52,0,0,39,39,0,0,45,29,0,0,93,101,0,19,91,35,0,84,104,75,190,61,179,45,0,59,94,70,0,0,26,17,0,4,50,107,16,91,30,0,48,2,0,11,41,20,20,87,236,123,107,81,34,43,106,49,29,20,32,6,46,12,6,62,24,18,36,90,58,180,78,41,102,40,120,182,74,88,41,76,73,92,156,95,62,129,26,127,133,69,80,115,103,146,48,181,110,27,238,99,112,33,1,38,67,56,22,0,8,119,6,0,100,174,25,21,58,113,77,12,125,14,25,153,52,0,43,96,6,0,25,63,0,0,3,8,0,0,10,5,0,0,22,9,0,2,28,34,5,91,133,86,176,80,137,45,3,48,0,101,2,0,14,47,0,0,11,2,0,11,3,89,128,12,12,108,67,0,95,82,53,20,101,148,93,133,182,128,0,43,62,62,75,0,78,107,16,1,88,70,18,165,73,5,143,105,12,20,86,34,0,9,27,2,0,4,38,0,0,16,6,0,0,0,7,0,0,14,67,0,15,89,27,0,67,99,68,179,54,125,51,0,63,77,70,0,0,23,20,0,13,113,116,18,100,38,0,55,5,0,80,84,27,37,157,118,46,67,120,140,64,20,99,44,78,10,91,93,11,79,80,67,92,158,148,112,165,46,0,38,65,64,24,0,11,136,7,0,93,62,15,11,62,111,82,12,98,8,31,133,61,0,16,103,6,0,24,62,0,0,8,37,0,0,23,1,0,2,15,8,0,4,49,42,4,66,142,75,179,82,68,47,1,40,3,98,3,0,14,96,0,0,43,14,0,13,3,89,54,0,12,32,33,0,61,38,59,24,108,102,99,201,93

InterPro domains:
  IPR000315 B-box-type zinc finger [PF00643] (59-105)
  IPR000315 B-box-type zinc finger [PS50119] (15-62)
  IPR000315 B-box-type zinc finger [PS50119] (58-105)
  IPR000315 B-box-type zinc finger [SM00336] (15-62)
  IPR000315 B-box-type zinc finger [SM00336] (63-105)
  IPR010402 CCT domain [PF06203] (306-348)
  IPR010402 CCT domain [PS51017] (306-348)
  IPR045281 Zinc finger protein CONSTANS-like [PTHR31319] (20-351)
  IPR049808 CONSTANS-like, B-box-type 1 zinc finger [cd19821] (19-62)
  IPR049808 CONSTANS-like, B-box-type 1 zinc finger [cd19821] (62-105)

Secondary structure (DSSP, 8-state):
--S-HHHHHHHHHTSTT--EE-SHHHHHHHHHHHHHHHHHHHHHHHHHHHTT-SEE-HHHHHHHHHH-GGGGGGTTSS----PPPHHHHHHHHHHHHHHGGG---S---S-HHHHHHHTSS-EETTEE--/--S--HHHHHHHHHHTS-SS-EE-HHHHHHHHHHHHHHHHHHHHHHHHHHHHTT--EE-HHHHHHHHHHHT-HHHHHHHHHHHHHH--/---HHHHHHHHHTSTT--EE-SHHHHHHHHHHHHHHHHHHHHHHHHHHHTT-SEE-HHHHHHHHHH-GGGGGGTTT-----HHHHHHHHHHHHHHHH-/--S--HHHHHHHHHHTS-TT-EE-HHHHHHHHHHHHHHHHHHHHHHHHHHHHTT--EE-HHHHHHHHHHTT-HHHHHHHHHHHHHTT-

Radius of gyration: 23.86 Å; Cα contacts (8 Å, |Δi|>4): 509; chains: 4; bounding box: 65×53×64 Å

GO terms:
  GO:0005634 nucleus (C, IDA)
  GO:0005634 nucleus (C, EXP)
  GO:0005515 protein binding (F, IPI)
  GO:0003700 DNA-binding transcription factor activity (F, IDA)
  GO:0009908 flower development (P, IMP)
  GO:0009909 regulation of flower development (P, IMP)
  GO:0010018 far-red light signaling pathway (P, IMP)
  GO:0010218 response to far red light (P, IMP)
  GO:0003677 DNA binding (F, IPI)

Organism: Arabidopsis thaliana (NCBI:txid3702)

Nearest PDB structures (foldseek):
  7cvo-assembly1_F-2  TM=1.010E+00  e=2.039E-14  Arabidopsis thaliana
  6y36-assembly1_C  TM=9.727E-01  e=6.615E-08  Aspergillus fumigatus Af293
  9eh2-assembly1_g  TM=7.474E-01  e=5.376E-03  Xenopus laevis
  9gd3-assembly1_C  TM=7.535E-01  e=7.310E-03  Xenopus laevis
  8xjv-assembly1_am  TM=7.365E-01  e=5.376E-03  Xenopus laevis

Sequence (404 aa):
HQLPLARIKKIMKADEDVRMISAEAPILFAKACELFILELTIRSWLHAEENKRRTLQKNDIAAAITRTDIFDFLVDIVPRVTQLSPMDREARVLRYREKRKTRKFEKTIRYASRKAYAEIRPRVNGRFAKDRFLPIANVSRIMKKALPANAKISKDAKETVQECVSEFISFITGEASDKCQREKRKTINGDDLLWAMTTLGFEDYVEPLKVYLQKYREQLPLARIKKIMKADEDVRMISAEAPILFAKACELFILELTIRSWLHAEENKRRTLQKNDIAAAITRTDIFDFLVDIVPQLSPMDREARVLRYREKRKTDRFLPIANVSRIMKKALPANAKISKDAKETVQECVSEFISFITGEASDKCQREKRKTINGDDLLWAMTTLGFEDYVEPLKVYLQKYRE